Protein AF-A0A222EZ16-F1 (afdb_monomer)

Radius of gyration: 31.54 Å; Cα contacts (8 Å, |Δi|>4): 1652; chains: 1; bounding box: 99×45×89 Å

Mean predicted aligned error: 10.2 Å

Structure (mmCIF, N/CA/C/O backbone):
data_AF-A0A222EZ16-F1
#
_entry.id   AF-A0A222EZ16-F1
#
loop_
_atom_site.group_PDB
_atom_site.id
_atom_site.type_symbol
_atom_site.label_atom_id
_atom_site.label_alt_id
_atom_site.label_comp_id
_atom_site.label_asym_id
_atom_site.label_entity_id
_atom_site.label_seq_id
_atom_site.pdbx_PDB_ins_code
_atom_site.Cartn_x
_atom_site.Cartn_y
_atom_site.Cartn_z
_atom_site.occupancy
_atom_site.B_iso_or_equiv
_atom_site.auth_seq_id
_atom_site.auth_comp_id
_atom_site.auth_asym_id
_atom_site.auth_atom_id
_atom_site.pdbx_PDB_model_num
ATOM 1 N N . MET A 1 1 ? 32.772 -5.721 -37.229 1.00 87.56 1 MET A N 1
ATOM 2 C CA . MET A 1 1 ? 33.637 -5.204 -36.147 1.00 87.56 1 MET A CA 1
ATOM 3 C C . MET A 1 1 ? 33.871 -3.734 -36.414 1.00 87.56 1 MET A C 1
ATOM 5 O O . MET A 1 1 ? 34.090 -3.392 -37.572 1.00 87.56 1 MET A O 1
ATOM 9 N N . THR A 1 2 ? 33.833 -2.915 -35.379 1.00 87.00 2 THR A N 1
ATOM 10 C CA . THR A 1 2 ? 34.082 -1.470 -35.422 1.00 87.00 2 THR A CA 1
ATOM 11 C C . THR A 1 2 ? 35.142 -1.132 -34.372 1.00 87.00 2 THR A C 1
ATOM 13 O O . THR A 1 2 ? 35.327 -1.903 -33.433 1.00 87.00 2 THR A O 1
ATOM 16 N N . PHE A 1 3 ? 35.910 -0.065 -34.573 1.00 86.94 3 PHE A N 1
ATOM 17 C CA . PHE A 1 3 ? 36.959 0.377 -33.651 1.00 86.94 3 PHE A CA 1
ATOM 18 C C . PHE A 1 3 ? 37.149 1.892 -33.760 1.00 86.94 3 PHE A C 1
ATOM 20 O O . PHE A 1 3 ? 37.129 2.421 -34.873 1.00 86.94 3 PHE A O 1
ATOM 27 N N . GLY A 1 4 ? 37.371 2.583 -32.643 1.00 80.62 4 GLY A N 1
ATOM 28 C CA . GLY A 1 4 ? 37.492 4.043 -32.634 1.00 80.62 4 GLY A CA 1
ATOM 29 C C . GLY A 1 4 ? 37.256 4.652 -31.256 1.00 80.62 4 GLY A C 1
ATOM 30 O O . GLY A 1 4 ? 37.720 4.103 -30.258 1.00 80.62 4 GLY A O 1
ATOM 31 N N . ASP A 1 5 ? 36.567 5.789 -31.213 1.00 79.69 5 ASP A N 1
ATOM 32 C CA . ASP A 1 5 ? 36.275 6.534 -29.986 1.00 79.69 5 ASP A CA 1
ATOM 33 C C . ASP A 1 5 ? 35.411 5.724 -29.000 1.00 79.69 5 ASP A C 1
ATOM 35 O O . ASP A 1 5 ? 35.645 5.819 -27.790 1.00 79.69 5 ASP A O 1
ATOM 39 N N . ASP A 1 6 ? 34.550 4.840 -29.517 1.00 74.62 6 ASP A N 1
ATOM 40 C CA . ASP A 1 6 ? 33.708 3.909 -28.741 1.00 74.62 6 ASP A CA 1
ATOM 41 C C . ASP A 1 6 ? 34.412 2.566 -28.447 1.00 74.62 6 ASP A C 1
ATOM 43 O O . ASP A 1 6 ? 33.804 1.600 -27.994 1.00 74.62 6 ASP A O 1
ATOM 47 N N . GLY A 1 7 ? 35.709 2.466 -28.757 1.00 83.00 7 GLY A N 1
ATOM 48 C CA . GLY A 1 7 ? 36.504 1.252 -28.575 1.00 83.00 7 GLY A CA 1
ATOM 49 C C . GLY A 1 7 ? 36.239 0.162 -29.614 1.00 83.00 7 GLY A C 1
ATOM 50 O O . GLY A 1 7 ? 35.662 0.411 -30.672 1.00 83.00 7 GLY A O 1
ATOM 51 N N . LEU A 1 8 ? 36.749 -1.050 -29.369 1.00 86.81 8 LEU A N 1
ATOM 52 C CA . LEU A 1 8 ? 36.662 -2.179 -30.303 1.00 86.81 8 LEU A CA 1
ATOM 53 C C . LEU A 1 8 ? 35.415 -3.020 -30.029 1.00 86.81 8 LEU A C 1
ATOM 55 O O . LEU A 1 8 ? 35.350 -3.720 -29.027 1.00 86.81 8 LEU A O 1
ATOM 59 N N . MET A 1 9 ? 34.492 -3.061 -30.985 1.00 86.25 9 MET A N 1
ATOM 60 C CA . MET A 1 9 ? 33.250 -3.828 -30.875 1.00 86.25 9 MET A CA 1
ATOM 61 C C . MET A 1 9 ? 33.180 -4.906 -31.960 1.00 86.25 9 MET A C 1
ATOM 63 O O . MET A 1 9 ? 33.485 -4.677 -33.142 1.00 86.25 9 MET A O 1
ATOM 67 N N . VAL A 1 10 ? 32.773 -6.113 -31.577 1.00 89.44 10 VAL A N 1
ATOM 68 C CA . VAL A 1 10 ? 32.710 -7.287 -32.448 1.00 89.44 10 VAL A CA 1
ATOM 69 C C . VAL A 1 10 ? 31.270 -7.746 -32.590 1.00 89.44 10 VAL A C 1
ATOM 71 O O . VAL A 1 10 ? 30.665 -8.257 -31.655 1.00 89.44 10 VAL A O 1
ATOM 74 N N . TYR A 1 11 ? 30.779 -7.634 -33.819 1.00 88.75 11 TYR A N 1
ATOM 75 C CA . TYR A 1 11 ? 29.445 -8.059 -34.206 1.00 88.75 11 TYR A CA 1
ATOM 76 C C . TYR A 1 11 ? 29.502 -9.314 -35.076 1.00 88.75 11 TYR A C 1
ATOM 78 O O . TYR A 1 11 ? 30.391 -9.434 -35.933 1.00 88.75 11 TYR A O 1
ATOM 86 N N . VAL A 1 12 ? 28.538 -10.214 -34.898 1.00 91.00 12 VAL A N 1
ATOM 87 C CA . VAL A 1 12 ? 28.297 -11.377 -35.764 1.00 91.00 12 VAL A CA 1
ATOM 88 C C . VAL A 1 12 ? 26.809 -11.424 -36.082 1.00 91.00 12 VAL A C 1
ATOM 90 O O . VAL A 1 12 ? 25.996 -11.374 -35.173 1.00 91.00 12 VAL A O 1
ATOM 93 N N . ASN A 1 13 ? 26.459 -11.528 -37.368 1.00 91.69 13 ASN A N 1
ATOM 94 C CA . ASN A 1 13 ? 25.068 -11.463 -37.839 1.00 91.69 13 ASN A CA 1
ATOM 95 C C . ASN A 1 13 ? 24.313 -10.227 -37.309 1.00 91.69 13 ASN A C 1
ATOM 97 O O . ASN A 1 13 ? 23.156 -10.331 -36.937 1.00 91.69 13 ASN A O 1
ATOM 101 N N . GLY A 1 14 ? 24.990 -9.079 -37.224 1.00 86.31 14 GLY A N 1
ATOM 102 C CA . GLY A 1 14 ? 24.400 -7.829 -36.732 1.00 86.31 14 GLY A CA 1
ATOM 103 C C . GLY A 1 14 ? 24.357 -7.694 -35.208 1.00 86.31 14 GLY A C 1
ATOM 104 O O . GLY A 1 14 ? 24.329 -6.576 -34.723 1.00 86.31 14 GLY A O 1
ATOM 105 N N . GLN A 1 15 ? 24.470 -8.789 -34.451 1.00 87.12 15 GLN A N 1
ATOM 106 C CA . GLN A 1 15 ? 24.441 -8.779 -32.983 1.00 87.12 15 GLN A CA 1
ATOM 107 C C . GLN A 1 15 ? 25.819 -8.501 -32.376 1.00 87.12 15 GLN A C 1
ATOM 109 O O . GLN A 1 15 ? 26.822 -9.077 -32.821 1.00 87.12 15 GLN A O 1
ATOM 114 N N . LEU A 1 16 ? 25.874 -7.650 -31.348 1.00 85.12 16 LEU A N 1
ATOM 115 C CA . LEU A 1 16 ? 27.085 -7.397 -30.567 1.00 85.12 16 LEU A CA 1
ATOM 116 C C . LEU A 1 16 ? 27.409 -8.625 -29.705 1.00 85.12 16 LEU A C 1
ATOM 118 O O . LEU A 1 16 ? 26.594 -9.057 -28.904 1.00 85.12 16 LEU A O 1
ATOM 122 N N . LEU A 1 17 ? 28.605 -9.201 -29.867 1.00 84.69 17 LEU A N 1
ATOM 123 C CA . LEU A 1 17 ? 29.031 -10.391 -29.110 1.0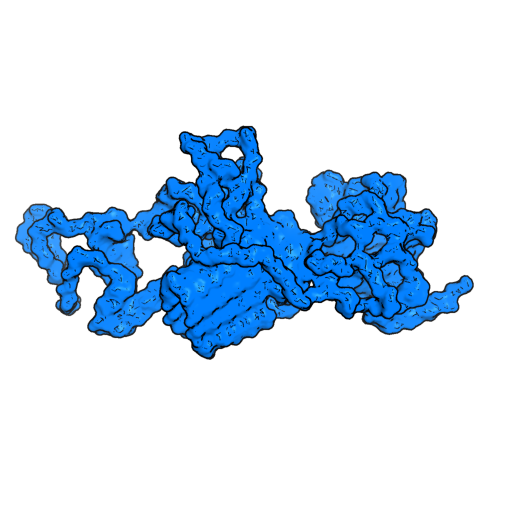0 84.69 17 LEU A CA 1
ATOM 124 C C . LEU A 1 17 ? 30.244 -10.154 -28.205 1.00 84.69 17 LEU A C 1
ATOM 126 O O . LEU A 1 17 ? 30.570 -11.011 -27.384 1.00 84.69 17 LEU A O 1
ATOM 130 N N . ALA A 1 18 ? 30.971 -9.056 -28.407 1.00 81.62 18 ALA A N 1
ATOM 131 C CA . ALA A 1 18 ? 32.081 -8.655 -27.551 1.00 81.62 18 ALA A CA 1
ATOM 132 C C . ALA A 1 18 ? 32.404 -7.171 -27.746 1.00 81.62 18 ALA A C 1
ATOM 134 O O . ALA A 1 18 ? 32.360 -6.671 -28.873 1.00 81.62 18 ALA A O 1
ATOM 135 N N . ALA A 1 19 ? 32.812 -6.516 -26.665 1.00 81.38 19 ALA A N 1
ATOM 136 C CA . ALA A 1 19 ? 33.171 -5.108 -26.616 1.00 81.38 19 ALA A CA 1
ATOM 137 C C . ALA A 1 19 ? 34.468 -4.920 -25.816 1.00 81.38 19 ALA A C 1
ATOM 139 O O . ALA A 1 19 ? 34.687 -5.593 -24.815 1.00 81.38 19 ALA A O 1
ATOM 140 N N . GLU A 1 20 ? 35.322 -4.007 -26.271 1.00 80.75 20 GLU A N 1
ATOM 141 C CA . GLU A 1 20 ? 36.506 -3.503 -25.564 1.00 80.75 20 GLU A CA 1
ATOM 142 C C . GLU A 1 20 ? 36.520 -1.961 -25.694 1.00 80.75 20 GLU A C 1
ATOM 144 O O . GLU A 1 20 ? 37.300 -1.416 -26.493 1.00 80.75 20 GLU A O 1
ATOM 149 N N . PRO A 1 21 ? 35.636 -1.247 -24.964 1.00 74.69 21 PRO A N 1
ATOM 150 C CA . PRO A 1 21 ? 35.424 0.205 -25.076 1.00 74.69 21 PRO A CA 1
ATOM 151 C C . PRO A 1 21 ? 36.691 1.044 -24.841 1.00 74.69 21 PRO A C 1
ATOM 153 O O . PRO A 1 21 ? 36.896 2.102 -25.442 1.00 74.69 21 PRO A O 1
ATOM 156 N N . GLU A 1 22 ? 37.607 0.549 -24.004 1.00 73.25 22 GLU A N 1
ATOM 157 C CA . GLU A 1 22 ? 38.878 1.223 -23.723 1.00 73.25 22 GLU A CA 1
ATOM 158 C C . GLU A 1 22 ? 39.918 1.085 -24.848 1.00 73.25 22 GLU A C 1
ATOM 160 O O . GLU A 1 22 ? 40.902 1.836 -24.908 1.00 73.25 22 GLU A O 1
ATOM 165 N N . PHE A 1 23 ? 39.732 0.143 -25.779 1.00 81.50 23 PHE A N 1
ATOM 166 C CA . PHE A 1 23 ? 40.649 -0.051 -26.898 1.00 81.50 23 PHE A CA 1
ATOM 167 C C . PHE A 1 23 ? 40.376 0.965 -28.016 1.00 81.50 23 PHE A C 1
ATOM 169 O O . PHE A 1 23 ? 39.893 0.633 -29.096 1.00 81.50 23 PHE A O 1
ATOM 176 N N . LYS A 1 24 ? 40.760 2.224 -27.787 1.00 82.38 24 LYS A N 1
ATOM 177 C CA . LYS A 1 24 ? 40.546 3.337 -28.738 1.00 82.38 24 LYS A CA 1
ATOM 178 C C . LYS A 1 24 ? 41.602 3.445 -29.843 1.00 82.38 24 LYS A C 1
ATOM 180 O O . LYS A 1 24 ? 41.707 4.437 -30.559 1.00 82.38 24 LYS A O 1
ATOM 185 N N . GLN A 1 25 ? 42.462 2.433 -29.957 1.00 80.69 25 GLN A N 1
ATOM 186 C CA . GLN A 1 25 ? 43.559 2.424 -30.917 1.00 80.69 25 GLN A CA 1
ATOM 187 C C . GLN A 1 25 ? 43.049 2.012 -32.303 1.00 80.69 25 GLN A C 1
ATOM 189 O O . GLN A 1 25 ? 42.752 0.842 -32.545 1.00 80.69 25 GLN A O 1
ATOM 194 N N . GLY A 1 26 ? 43.046 2.955 -33.244 1.00 75.38 26 GLY A N 1
ATOM 195 C CA . GLY A 1 26 ? 42.739 2.678 -34.642 1.00 75.38 26 GLY A CA 1
ATOM 196 C C . GLY A 1 26 ? 43.915 2.081 -35.427 1.00 75.38 26 GLY A C 1
ATOM 197 O O . GLY A 1 26 ? 44.949 1.658 -34.889 1.00 75.38 26 GLY A O 1
ATOM 198 N N . LEU A 1 27 ? 43.765 2.039 -36.754 1.00 80.19 27 LEU A N 1
ATOM 199 C CA . LEU A 1 27 ? 44.771 1.501 -37.680 1.00 80.19 27 LEU A CA 1
ATOM 200 C C . LEU A 1 27 ? 45.775 2.551 -38.189 1.00 80.19 27 LEU A C 1
ATOM 202 O O . LEU A 1 27 ? 46.625 2.228 -39.019 1.00 80.19 27 LEU A O 1
ATOM 206 N N . GLU A 1 28 ? 45.728 3.788 -37.698 1.00 80.38 28 GLU A N 1
ATOM 207 C CA . GLU A 1 28 ? 4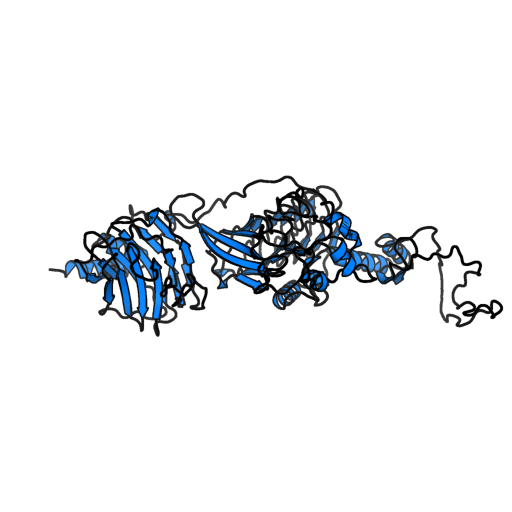6.491 4.937 -38.204 1.00 80.38 28 GLU A CA 1
ATOM 208 C C . GLU A 1 28 ? 48.017 4.775 -38.114 1.00 80.38 28 GLU A C 1
ATOM 210 O O . GLU A 1 28 ? 48.755 5.371 -38.900 1.00 80.38 28 GLU A O 1
ATOM 215 N N . MET A 1 29 ? 48.508 3.928 -37.204 1.00 75.94 29 MET A N 1
ATOM 216 C CA . MET A 1 29 ? 49.937 3.607 -37.068 1.00 75.94 29 MET A CA 1
ATOM 217 C C . MET A 1 29 ? 50.366 2.351 -37.847 1.00 75.94 29 MET A C 1
ATOM 219 O O . MET A 1 29 ? 51.535 1.952 -37.797 1.00 75.94 29 MET A O 1
ATOM 223 N N . ASN A 1 30 ? 49.447 1.698 -38.563 1.00 78.00 30 ASN A N 1
ATOM 224 C CA . ASN A 1 30 ? 49.690 0.416 -39.212 1.00 78.00 30 ASN A CA 1
ATOM 225 C C . ASN A 1 30 ? 49.956 0.565 -40.718 1.00 78.00 30 ASN A C 1
ATOM 227 O O . ASN A 1 30 ? 49.050 0.602 -41.540 1.00 78.00 30 ASN A O 1
ATOM 231 N N . GLU A 1 31 ? 51.232 0.556 -41.105 1.00 79.81 31 GLU A N 1
ATOM 232 C CA . GLU A 1 31 ? 51.646 0.604 -42.519 1.00 79.81 31 GLU A CA 1
ATOM 233 C C . GLU A 1 31 ? 51.584 -0.765 -43.237 1.00 79.81 31 GLU A C 1
ATOM 235 O O . GLU A 1 31 ? 52.102 -0.924 -44.348 1.00 79.81 31 GLU A O 1
ATOM 240 N N . ARG A 1 32 ? 51.032 -1.809 -42.603 1.00 76.88 32 ARG A N 1
ATOM 241 C CA . ARG A 1 32 ? 51.026 -3.168 -43.167 1.00 76.88 32 ARG A CA 1
ATOM 242 C C . ARG A 1 32 ? 49.864 -3.371 -44.136 1.00 76.88 32 ARG A C 1
ATOM 244 O O . ARG A 1 32 ? 48.818 -2.748 -44.033 1.00 76.88 32 ARG A O 1
ATOM 251 N N . ALA A 1 33 ? 50.047 -4.304 -45.072 1.00 78.56 33 ALA A N 1
ATOM 252 C CA . ALA A 1 33 ? 48.982 -4.700 -45.986 1.00 78.5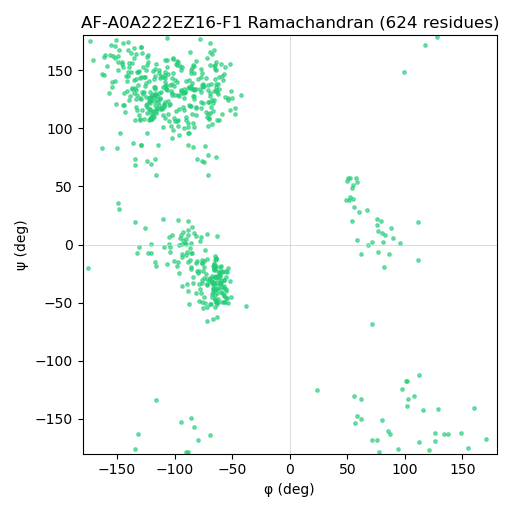6 33 ALA A CA 1
ATOM 253 C C . ALA A 1 33 ? 47.808 -5.328 -45.218 1.00 78.56 33 ALA A C 1
ATOM 255 O O . ALA A 1 33 ? 48.014 -6.248 -44.422 1.00 78.56 33 ALA A O 1
ATOM 256 N N . PHE A 1 34 ? 46.593 -4.864 -45.510 1.00 81.62 34 PHE A N 1
ATOM 257 C CA . PHE A 1 34 ? 45.361 -5.496 -45.057 1.00 81.62 34 PHE A CA 1
ATOM 258 C C . PHE A 1 34 ? 45.207 -6.859 -45.740 1.00 81.62 34 PHE A C 1
ATOM 260 O O . PHE A 1 34 ? 45.287 -6.965 -46.967 1.00 81.62 34 PHE A O 1
ATOM 267 N N . LEU A 1 35 ? 45.053 -7.912 -44.940 1.00 82.62 35 LEU A N 1
ATOM 268 C CA . LEU A 1 35 ? 44.998 -9.288 -45.412 1.00 82.62 35 LEU A CA 1
ATOM 269 C C . LEU A 1 35 ? 43.666 -9.906 -44.995 1.00 82.62 35 LEU A C 1
ATOM 271 O O . LEU A 1 35 ? 43.319 -9.896 -43.820 1.00 82.62 35 LEU A O 1
ATOM 275 N N . VAL A 1 36 ? 42.951 -10.470 -45.964 1.00 84.62 36 VAL A N 1
ATOM 276 C CA . VAL A 1 36 ? 41.666 -11.143 -45.753 1.00 84.62 36 VAL A CA 1
ATOM 277 C C . VAL A 1 36 ? 41.869 -12.649 -45.898 1.00 84.62 36 VAL A C 1
ATOM 279 O O . VAL A 1 36 ? 42.513 -13.100 -46.847 1.00 84.62 36 VAL A O 1
ATOM 282 N N . GLY A 1 37 ? 41.317 -13.433 -44.968 1.00 86.19 37 GLY A N 1
ATOM 283 C CA . GLY A 1 37 ? 41.340 -14.899 -45.034 1.00 86.19 37 GLY A CA 1
ATOM 284 C C . GLY A 1 37 ? 42.680 -15.547 -44.678 1.00 86.19 37 GLY A C 1
ATOM 285 O O . GLY A 1 37 ? 42.909 -16.707 -45.013 1.00 86.19 37 GLY A O 1
ATOM 286 N N . ALA A 1 38 ? 43.582 -14.821 -44.022 1.00 85.06 38 ALA A N 1
ATOM 287 C CA . ALA A 1 38 ? 44.813 -15.346 -43.437 1.00 85.06 38 ALA A CA 1
ATOM 288 C C . ALA A 1 38 ? 45.346 -14.359 -42.389 1.00 85.06 38 ALA A C 1
ATOM 290 O O . ALA A 1 38 ? 45.017 -13.175 -42.428 1.00 85.06 38 ALA A O 1
ATOM 291 N N . SER A 1 39 ? 46.215 -14.812 -41.488 1.00 80.44 39 SER A N 1
ATOM 292 C CA . SER A 1 39 ? 46.931 -13.933 -40.564 1.00 80.44 39 SER A CA 1
ATOM 293 C C . SER A 1 39 ? 48.235 -13.400 -41.166 1.00 80.44 39 SER A C 1
ATOM 295 O O . SER A 1 39 ? 48.963 -14.100 -41.877 1.00 80.44 39 SER A O 1
ATOM 297 N N . GLY A 1 40 ? 48.535 -12.130 -40.884 1.00 72.31 40 GLY A N 1
ATOM 298 C CA . GLY A 1 40 ? 49.816 -11.502 -41.210 1.00 72.31 40 GLY A CA 1
ATOM 299 C C . GLY A 1 40 ? 50.938 -11.885 -40.234 1.00 72.31 40 GLY A C 1
ATOM 300 O O . GLY A 1 40 ? 50.729 -12.567 -39.234 1.00 72.31 40 GLY A O 1
ATOM 301 N N . ALA A 1 41 ? 52.157 -11.411 -40.505 1.00 67.06 41 ALA A N 1
ATOM 302 C CA . ALA A 1 41 ? 53.336 -11.676 -39.679 1.00 67.06 41 ALA A CA 1
ATOM 303 C C . ALA A 1 41 ? 53.163 -11.197 -38.219 1.00 67.06 41 ALA A C 1
ATOM 305 O O . ALA A 1 41 ? 53.166 -9.998 -37.946 1.00 67.06 41 ALA A O 1
ATOM 306 N N . TRP A 1 42 ? 53.095 -12.125 -37.263 1.00 55.72 42 TRP A N 1
ATOM 307 C CA . TRP A 1 42 ? 52.904 -11.826 -35.834 1.00 55.72 42 TRP A CA 1
ATOM 308 C C . TRP A 1 42 ? 54.140 -11.193 -35.152 1.00 55.72 42 TRP A C 1
ATOM 310 O O . TRP A 1 42 ? 54.045 -10.659 -34.050 1.00 55.72 42 TRP A O 1
ATOM 320 N N . ARG A 1 43 ? 55.321 -11.207 -35.799 1.00 58.00 43 ARG A N 1
ATOM 321 C CA . ARG A 1 43 ? 56.584 -10.628 -35.287 1.00 58.00 43 ARG A CA 1
ATOM 322 C C . ARG A 1 43 ? 57.265 -9.732 -36.322 1.00 58.00 43 ARG A C 1
ATOM 324 O O . ARG A 1 43 ? 57.181 -9.979 -37.520 1.00 58.00 43 ARG A O 1
ATOM 331 N N . SER A 1 44 ? 57.984 -8.706 -35.858 1.00 56.22 44 SER A N 1
ATOM 332 C CA . SER A 1 44 ? 58.658 -7.702 -36.707 1.00 56.22 44 SER A CA 1
ATOM 333 C C . SER A 1 44 ? 59.775 -8.248 -37.611 1.00 56.22 44 SER A C 1
ATOM 335 O O . SER A 1 44 ? 60.230 -7.536 -38.502 1.00 56.22 44 SER A O 1
ATOM 337 N N . SER A 1 45 ? 60.218 -9.493 -37.409 1.00 58.62 45 SER A N 1
ATOM 338 C CA . SER A 1 45 ? 61.261 -10.147 -38.210 1.00 58.62 45 SER A CA 1
ATOM 339 C C . SER A 1 45 ? 60.741 -10.982 -39.383 1.00 58.62 45 SER A C 1
ATOM 341 O O . SER A 1 45 ? 61.548 -11.423 -40.203 1.00 58.62 45 SER A O 1
ATOM 343 N N . ASP A 1 46 ? 59.434 -11.239 -39.459 1.00 58.41 46 ASP A N 1
ATOM 344 C CA . ASP A 1 46 ? 58.877 -12.187 -40.423 1.00 58.41 46 ASP A CA 1
ATOM 345 C C . ASP A 1 46 ? 58.471 -11.434 -41.699 1.00 58.41 46 ASP A C 1
ATOM 347 O O . ASP A 1 46 ? 57.668 -10.504 -41.672 1.00 58.41 46 ASP A O 1
ATOM 351 N N . GLY A 1 47 ? 59.096 -11.797 -42.825 1.00 55.06 47 GLY A N 1
ATOM 352 C CA . GLY A 1 47 ? 59.081 -11.059 -44.096 1.00 55.06 47 GLY A CA 1
ATOM 353 C C . GLY A 1 47 ? 57.756 -11.072 -44.866 1.00 55.06 47 GLY A C 1
ATOM 354 O O . GLY A 1 47 ? 57.731 -11.498 -46.016 1.00 55.06 47 GLY A O 1
ATOM 355 N N . HIS A 1 48 ? 56.677 -10.573 -44.259 1.00 61.69 48 HIS A N 1
ATOM 356 C CA . HIS A 1 48 ? 55.350 -10.398 -44.871 1.00 61.69 48 HIS A CA 1
ATOM 357 C C . HIS A 1 48 ? 54.694 -11.695 -45.381 1.00 61.69 48 HIS A C 1
ATOM 359 O O . HIS A 1 48 ? 53.906 -11.677 -46.324 1.00 61.69 48 HIS A O 1
ATOM 365 N N . THR A 1 49 ? 55.015 -12.838 -44.776 1.00 66.94 49 THR A N 1
ATOM 366 C CA . THR A 1 49 ? 54.401 -14.128 -45.117 1.00 66.94 49 THR A CA 1
ATOM 367 C C . THR A 1 49 ? 53.074 -14.318 -44.396 1.00 66.94 49 THR A C 1
ATOM 369 O O . THR A 1 49 ? 53.036 -14.263 -43.169 1.00 66.94 49 THR A O 1
ATOM 372 N N . ALA A 1 50 ? 52.013 -14.587 -45.158 1.00 70.12 50 ALA A N 1
ATOM 373 C CA . ALA A 1 50 ? 50.706 -14.957 -44.631 1.00 70.12 50 ALA A CA 1
ATOM 374 C C . ALA A 1 50 ? 50.728 -16.373 -44.028 1.00 70.12 50 ALA A C 1
ATOM 376 O O . ALA A 1 50 ? 51.283 -17.300 -44.628 1.00 70.12 50 ALA A O 1
ATOM 377 N N . SER A 1 51 ? 50.101 -16.550 -42.870 1.00 75.56 51 SER A N 1
ATOM 378 C CA . SER A 1 51 ? 49.939 -17.829 -42.166 1.00 75.56 51 SER A CA 1
ATOM 379 C C . SER A 1 51 ? 48.475 -18.059 -41.788 1.00 75.56 51 SER A C 1
ATOM 381 O O . SER A 1 51 ? 47.671 -17.151 -41.922 1.00 75.56 51 SER A O 1
ATOM 383 N N . GLN A 1 52 ? 48.116 -19.266 -41.332 1.00 82.25 52 GLN A N 1
ATOM 384 C CA . GLN A 1 52 ? 46.761 -19.582 -40.840 1.00 82.25 52 GLN A CA 1
ATOM 385 C C . GLN A 1 52 ? 45.661 -19.203 -41.848 1.00 82.25 52 GLN A C 1
ATOM 387 O O . GLN A 1 52 ? 44.787 -18.391 -41.561 1.00 82.25 52 GLN A O 1
ATOM 392 N N . GLN A 1 53 ? 45.751 -19.751 -43.062 1.00 86.69 53 GLN A N 1
ATOM 393 C CA . GLN A 1 53 ? 44.749 -19.511 -44.095 1.00 86.69 53 GLN A CA 1
ATOM 394 C C . GLN A 1 53 ? 43.376 -20.017 -43.640 1.00 86.69 53 GLN A C 1
ATOM 396 O O . GLN A 1 53 ? 43.259 -21.137 -43.141 1.00 86.69 53 GLN A O 1
ATOM 401 N N . PHE A 1 54 ? 42.358 -19.188 -43.842 1.00 89.31 54 PHE A N 1
ATOM 402 C CA . PHE A 1 54 ? 40.963 -19.540 -43.644 1.00 89.31 54 PHE A CA 1
ATOM 403 C C . PHE A 1 54 ? 40.529 -20.546 -44.716 1.00 89.31 54 PHE A C 1
ATOM 405 O O . PHE A 1 54 ? 40.779 -20.342 -45.906 1.00 89.31 54 PHE A O 1
ATOM 412 N N . ASP A 1 55 ? 39.895 -21.635 -44.287 1.00 89.94 55 ASP A N 1
ATOM 413 C CA . ASP A 1 55 ? 39.320 -22.651 -45.169 1.00 89.94 55 ASP A CA 1
ATOM 414 C C . ASP A 1 55 ? 37.804 -22.442 -45.239 1.00 89.94 55 ASP A C 1
ATOM 416 O O . ASP A 1 55 ? 37.052 -22.910 -44.386 1.00 89.94 55 ASP A O 1
ATOM 420 N N . GLY A 1 56 ? 37.372 -21.653 -46.222 1.00 91.12 56 GLY A N 1
ATOM 421 C CA . GLY A 1 56 ? 35.981 -21.249 -46.389 1.00 91.12 56 GLY A CA 1
ATOM 422 C C . GLY A 1 56 ? 35.814 -20.172 -47.459 1.00 91.12 56 GLY A C 1
ATOM 423 O O . GLY A 1 56 ? 36.730 -19.903 -48.240 1.00 91.12 56 GLY A O 1
ATOM 424 N N . THR A 1 57 ? 34.631 -19.558 -47.502 1.00 90.38 57 THR A N 1
ATOM 425 C CA . THR A 1 57 ? 34.336 -18.429 -48.398 1.00 90.38 57 THR A CA 1
ATOM 426 C C . THR A 1 57 ? 34.282 -17.143 -47.588 1.00 90.38 57 THR A C 1
ATOM 428 O O . THR A 1 57 ? 33.649 -17.111 -46.540 1.00 90.38 57 THR A O 1
ATOM 431 N N . ILE A 1 58 ? 34.945 -16.101 -48.084 1.00 88.06 58 ILE A N 1
ATOM 432 C CA . ILE A 1 58 ? 34.777 -14.723 -47.623 1.00 88.06 58 ILE A CA 1
ATOM 433 C C . ILE A 1 58 ? 34.321 -13.937 -48.847 1.00 88.06 58 ILE A C 1
ATOM 435 O O . ILE A 1 58 ? 34.990 -13.978 -49.884 1.00 88.06 58 ILE A O 1
ATOM 439 N N . SER A 1 59 ? 33.189 -13.257 -48.740 1.00 86.56 59 SER A N 1
ATOM 440 C CA . SER A 1 59 ? 32.689 -12.323 -49.745 1.00 86.56 59 SER A CA 1
ATOM 441 C C . SER A 1 59 ? 32.468 -10.953 -49.104 1.00 86.56 59 SER A C 1
ATOM 443 O O . SER A 1 59 ? 32.498 -10.838 -47.882 1.00 86.56 59 SER A O 1
ATOM 445 N N . ASP A 1 60 ? 32.349 -9.923 -49.944 1.00 86.00 60 ASP A N 1
ATOM 446 C CA . ASP A 1 60 ? 31.816 -8.607 -49.561 1.00 86.00 60 ASP A CA 1
ATOM 447 C C . ASP A 1 60 ? 32.513 -7.951 -48.357 1.00 86.00 60 ASP A C 1
ATOM 449 O O . ASP A 1 60 ? 31.890 -7.461 -47.425 1.00 86.00 60 ASP A O 1
ATOM 453 N N . VAL A 1 61 ? 33.851 -7.926 -48.382 1.00 89.12 61 VAL A N 1
ATOM 454 C CA . VAL A 1 61 ? 34.642 -7.228 -47.359 1.00 89.12 61 VAL A CA 1
ATOM 455 C C . VAL A 1 61 ? 34.472 -5.720 -47.515 1.00 89.12 61 VAL A C 1
ATOM 457 O O . VAL A 1 61 ? 35.007 -5.127 -48.457 1.00 89.12 61 VAL A O 1
ATOM 460 N N . MET A 1 62 ? 33.761 -5.118 -46.568 1.00 87.88 62 MET A N 1
ATOM 461 C CA . MET A 1 62 ? 33.526 -3.680 -46.481 1.00 87.88 62 MET A CA 1
ATOM 462 C C . MET A 1 62 ? 34.439 -3.057 -45.420 1.00 87.88 62 MET A C 1
ATOM 464 O O . MET A 1 62 ? 34.747 -3.679 -44.404 1.00 87.88 62 MET A O 1
ATOM 468 N N . ILE A 1 63 ? 34.919 -1.843 -45.691 1.00 87.62 63 ILE A N 1
ATOM 469 C CA . ILE A 1 63 ? 35.703 -1.036 -44.753 1.00 87.62 63 ILE A CA 1
ATOM 470 C C . ILE A 1 63 ? 35.105 0.362 -44.790 1.00 87.62 63 ILE A C 1
ATOM 472 O O . ILE A 1 63 ? 35.021 0.955 -45.868 1.00 87.62 63 ILE A O 1
ATOM 476 N N . PHE A 1 64 ? 34.728 0.856 -43.621 1.00 86.94 64 PHE A N 1
ATOM 477 C CA . PHE A 1 64 ? 34.158 2.179 -43.417 1.00 86.94 64 PHE A CA 1
ATOM 478 C C . PHE A 1 64 ? 35.200 3.080 -42.748 1.00 86.94 64 PHE A C 1
ATOM 480 O O . PHE A 1 64 ? 36.131 2.586 -42.104 1.00 86.94 64 PHE A O 1
ATOM 487 N N . ASP A 1 65 ? 35.103 4.387 -42.980 1.00 87.00 65 ASP A N 1
ATOM 488 C CA . ASP A 1 65 ? 35.957 5.408 -42.364 1.00 87.00 65 ASP A CA 1
ATOM 489 C C . ASP A 1 65 ? 35.358 6.001 -41.079 1.00 87.00 65 ASP A C 1
ATOM 491 O O . ASP A 1 65 ? 35.912 6.952 -40.531 1.00 87.00 65 ASP A O 1
ATOM 495 N N . GLU A 1 66 ? 34.291 5.383 -40.576 1.00 84.94 66 GLU A N 1
ATOM 496 C CA . GLU A 1 66 ? 33.605 5.696 -39.325 1.00 84.94 66 GLU A CA 1
ATOM 497 C C . GLU A 1 66 ? 33.235 4.414 -38.566 1.00 84.94 66 GLU A C 1
ATOM 499 O O . GLU A 1 66 ? 33.291 3.305 -39.117 1.00 84.94 66 GLU A O 1
ATOM 504 N N . GLN A 1 67 ? 32.898 4.566 -37.285 1.00 84.19 67 GLN A N 1
ATOM 505 C CA . GLN A 1 67 ? 32.356 3.471 -36.493 1.00 84.19 67 GLN A CA 1
ATOM 506 C C . GLN A 1 67 ? 30.895 3.231 -36.868 1.00 84.19 67 GLN A C 1
ATOM 508 O O . GLN A 1 67 ? 30.134 4.176 -37.022 1.00 84.19 67 GLN A O 1
ATOM 513 N N . ILE A 1 68 ? 30.525 1.957 -37.000 1.00 84.56 68 ILE A N 1
ATOM 514 C CA . ILE A 1 68 ? 29.143 1.522 -37.222 1.00 84.56 68 ILE A CA 1
ATOM 515 C C . ILE A 1 68 ? 28.732 0.671 -36.023 1.00 84.56 68 ILE A C 1
ATOM 517 O O . ILE A 1 68 ? 29.470 -0.254 -35.658 1.00 84.56 68 ILE A O 1
ATOM 521 N N . ALA A 1 69 ? 27.595 0.985 -35.408 1.00 79.81 69 ALA A N 1
ATOM 522 C CA . ALA A 1 69 ? 27.079 0.323 -34.214 1.00 79.81 69 ALA A CA 1
ATOM 523 C C . ALA A 1 69 ? 25.554 0.157 -34.294 1.00 79.81 69 ALA A C 1
ATOM 525 O O . ALA A 1 69 ? 24.921 0.734 -35.176 1.00 79.81 69 ALA A O 1
ATOM 526 N N . GLY A 1 70 ? 24.997 -0.663 -33.399 1.00 81.06 70 GLY A N 1
ATOM 527 C CA . GLY A 1 70 ? 23.548 -0.794 -33.219 1.00 81.06 70 GLY A CA 1
ATOM 528 C C . GLY A 1 70 ? 22.794 -1.163 -34.499 1.00 81.06 70 GLY A C 1
ATOM 529 O O . GLY A 1 70 ? 23.183 -2.089 -35.221 1.00 81.06 70 GLY A O 1
ATOM 530 N N . GLU A 1 71 ? 21.733 -0.413 -34.784 1.00 83.44 71 GLU A N 1
ATOM 531 C CA . GLU A 1 71 ? 20.830 -0.628 -35.917 1.00 83.44 71 GLU A CA 1
ATOM 532 C C . GLU A 1 71 ? 21.544 -0.657 -37.273 1.00 83.44 71 GLU A C 1
ATOM 534 O O . GLU A 1 71 ? 21.238 -1.495 -38.119 1.00 83.44 71 GLU A O 1
ATOM 539 N N . ASP A 1 72 ? 22.564 0.182 -37.483 1.00 87.69 72 ASP A N 1
ATOM 540 C CA . ASP A 1 72 ? 23.309 0.187 -38.746 1.00 87.69 72 ASP A CA 1
ATOM 541 C C . ASP A 1 72 ? 24.091 -1.128 -38.946 1.00 87.69 72 ASP A C 1
ATOM 543 O O . ASP A 1 72 ? 24.256 -1.616 -40.071 1.00 87.69 72 ASP A O 1
ATOM 547 N N . MET A 1 73 ? 24.565 -1.749 -37.856 1.00 88.81 73 MET A N 1
ATOM 548 C CA . MET A 1 73 ? 25.174 -3.083 -37.911 1.00 88.81 73 MET A CA 1
ATOM 549 C C . MET A 1 73 ? 24.133 -4.175 -38.172 1.00 88.81 73 MET A C 1
ATOM 551 O O . MET A 1 73 ? 24.451 -5.143 -38.876 1.00 88.81 73 MET A O 1
ATOM 555 N N . ALA A 1 74 ? 22.915 -4.019 -37.647 1.00 87.69 74 ALA A N 1
ATOM 556 C CA . ALA A 1 74 ? 21.786 -4.897 -37.937 1.00 87.69 74 ALA A CA 1
ATOM 557 C C . ALA A 1 74 ? 21.392 -4.819 -39.423 1.00 87.69 74 ALA A C 1
ATOM 559 O O . ALA A 1 74 ? 21.372 -5.850 -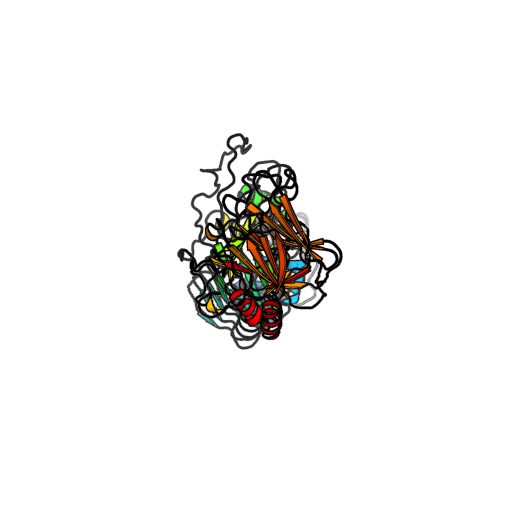40.099 1.00 87.69 74 ALA A O 1
ATOM 560 N N . ALA A 1 75 ? 21.229 -3.613 -39.972 1.00 89.88 75 ALA A N 1
ATOM 561 C CA . ALA A 1 75 ? 20.921 -3.377 -41.383 1.00 89.88 75 ALA A CA 1
ATOM 562 C C . ALA A 1 75 ? 21.994 -3.959 -42.322 1.00 89.88 75 ALA A C 1
ATOM 564 O O . ALA A 1 75 ? 21.690 -4.617 -43.322 1.00 89.88 75 ALA A O 1
ATOM 565 N N . LEU A 1 76 ? 23.281 -3.807 -41.977 1.00 90.25 76 LEU A N 1
ATOM 566 C CA . LEU A 1 76 ? 24.374 -4.445 -42.724 1.00 90.25 76 LEU A CA 1
ATOM 567 C C . LEU A 1 76 ? 24.276 -5.977 -42.733 1.00 90.25 76 LEU A C 1
ATOM 569 O O . LEU A 1 76 ? 24.690 -6.613 -43.707 1.00 90.25 76 LEU A O 1
ATOM 573 N N . ALA A 1 77 ? 23.764 -6.584 -41.662 1.00 90.19 77 ALA A N 1
ATOM 574 C CA . ALA A 1 77 ? 23.525 -8.021 -41.607 1.00 90.19 77 ALA A CA 1
ATOM 575 C C . ALA A 1 77 ? 22.273 -8.434 -42.400 1.00 90.19 77 ALA A C 1
ATOM 577 O O . ALA A 1 77 ? 22.294 -9.493 -43.033 1.00 90.19 77 ALA A O 1
ATOM 578 N N . GLY A 1 78 ? 21.247 -7.581 -42.448 1.00 90.75 78 GLY A N 1
ATOM 579 C CA . GLY A 1 78 ? 20.027 -7.752 -43.246 1.00 90.75 78 GLY A CA 1
ATOM 580 C C . GLY A 1 78 ? 20.269 -7.873 -44.745 1.00 90.75 78 GLY A C 1
ATOM 581 O O . GLY A 1 78 ? 19.659 -8.702 -45.424 1.00 90.75 78 GLY A O 1
ATOM 582 N N . GLU A 1 79 ? 21.256 -7.135 -45.260 1.00 92.12 79 GLU A N 1
ATOM 583 C CA . GLU A 1 79 ? 21.719 -7.264 -46.650 1.00 92.12 79 GLU A CA 1
ATOM 584 C C . GLU A 1 79 ? 22.254 -8.677 -46.975 1.00 92.12 79 GLU A C 1
ATOM 586 O O . GLU A 1 79 ? 22.270 -9.092 -48.140 1.00 92.12 79 GLU A O 1
ATOM 591 N N . VAL A 1 80 ? 22.688 -9.438 -45.961 1.00 90.81 80 VAL A N 1
ATOM 592 C CA . VAL A 1 80 ? 23.101 -10.844 -46.099 1.00 90.81 80 VAL A CA 1
ATOM 593 C C . VAL A 1 80 ? 21.903 -11.781 -45.951 1.00 90.81 80 VAL A C 1
ATOM 595 O O . VAL A 1 80 ? 21.708 -12.663 -46.794 1.00 90.81 80 VAL A O 1
ATOM 598 N N . ASP A 1 81 ? 21.130 -11.607 -44.882 1.00 91.56 81 ASP A N 1
ATOM 599 C CA . ASP A 1 81 ? 19.894 -12.335 -44.603 1.00 91.56 81 ASP A CA 1
ATOM 600 C C . ASP A 1 81 ? 18.974 -11.431 -43.767 1.00 91.56 81 ASP A C 1
ATOM 602 O O . ASP A 1 81 ? 19.376 -11.062 -42.663 1.00 91.56 81 ASP A O 1
ATOM 606 N N . PRO A 1 82 ? 17.754 -11.097 -44.234 1.00 90.62 82 PRO A N 1
ATOM 607 C CA . PRO A 1 82 ? 16.811 -10.283 -43.464 1.00 90.62 82 PRO A CA 1
ATOM 608 C C . PRO A 1 82 ? 16.565 -10.814 -42.046 1.00 90.62 82 PRO A C 1
ATOM 610 O O . PRO A 1 82 ? 16.409 -10.034 -41.118 1.00 90.62 82 PRO A O 1
ATOM 613 N N . ALA A 1 83 ? 16.642 -12.135 -41.840 1.00 89.00 83 ALA A N 1
ATOM 614 C CA . ALA A 1 83 ? 16.484 -12.723 -40.512 1.00 89.00 83 ALA A CA 1
ATOM 615 C C . ALA A 1 83 ? 17.611 -12.349 -39.527 1.00 89.00 83 ALA A C 1
ATOM 617 O O . ALA A 1 83 ? 17.439 -12.510 -38.321 1.00 89.00 83 ALA A O 1
ATOM 618 N N . PHE A 1 84 ? 18.779 -11.912 -40.011 1.00 91.00 84 PHE A N 1
ATOM 619 C CA . PHE A 1 84 ? 19.852 -11.405 -39.152 1.00 91.00 84 PHE A CA 1
ATOM 620 C C . PHE A 1 84 ? 19.581 -9.983 -38.680 1.00 91.00 84 PHE A C 1
ATOM 622 O O . PHE A 1 84 ? 19.880 -9.686 -37.533 1.00 91.00 84 PHE A O 1
ATOM 629 N N . GLU A 1 85 ? 19.015 -9.135 -39.538 1.00 88.50 85 GLU A N 1
ATOM 630 C CA . GLU A 1 85 ? 18.570 -7.796 -39.147 1.00 88.50 85 GLU A CA 1
ATOM 631 C C . GLU A 1 85 ? 17.440 -7.899 -38.127 1.00 88.50 85 GLU A C 1
ATOM 633 O O . GLU A 1 85 ? 17.588 -7.363 -37.036 1.00 88.50 85 GLU A O 1
ATOM 638 N N . ASP A 1 86 ? 16.413 -8.711 -38.403 1.00 80.81 86 ASP A N 1
ATOM 639 C CA . ASP A 1 86 ? 15.306 -8.953 -37.466 1.00 80.81 86 ASP A CA 1
ATOM 640 C C . ASP A 1 86 ? 15.816 -9.440 -36.094 1.00 80.81 86 ASP A C 1
ATOM 642 O O . ASP A 1 86 ? 15.404 -8.942 -35.051 1.00 80.81 86 ASP A O 1
ATOM 646 N N . ALA A 1 87 ? 16.750 -10.400 -36.074 1.00 81.19 87 ALA A N 1
ATOM 647 C CA . ALA A 1 87 ? 17.309 -10.933 -34.830 1.00 81.19 87 ALA A CA 1
ATOM 648 C C . ALA A 1 87 ? 18.252 -9.953 -34.113 1.00 81.19 87 ALA A C 1
ATOM 650 O O . ALA A 1 87 ? 18.398 -10.031 -32.893 1.00 81.19 87 ALA A O 1
ATOM 651 N N . ALA A 1 88 ? 18.943 -9.082 -34.849 1.00 82.94 88 ALA A N 1
ATOM 652 C CA . ALA A 1 88 ? 19.826 -8.078 -34.270 1.00 82.94 88 ALA A CA 1
ATOM 653 C C . ALA A 1 88 ? 19.036 -6.904 -33.690 1.00 82.94 88 ALA A C 1
ATOM 655 O O . ALA A 1 88 ? 19.338 -6.498 -32.576 1.00 82.94 88 ALA A O 1
ATOM 656 N N . LEU A 1 89 ? 18.000 -6.434 -34.389 1.00 81.50 89 LEU A N 1
ATOM 657 C CA . LEU A 1 89 ? 17.082 -5.410 -33.889 1.00 81.50 89 LEU A CA 1
ATOM 658 C C . LEU A 1 89 ? 16.285 -5.918 -32.687 1.00 81.50 89 LEU A C 1
ATOM 660 O O . LEU A 1 89 ? 16.222 -5.227 -31.684 1.00 81.50 89 LEU A O 1
ATOM 664 N N . ALA A 1 90 ? 15.777 -7.156 -32.720 1.00 75.75 90 ALA A N 1
ATOM 665 C CA . ALA A 1 90 ? 15.110 -7.742 -31.554 1.00 75.75 90 ALA A CA 1
ATOM 666 C C . ALA A 1 90 ? 16.048 -7.862 -30.340 1.00 75.75 90 ALA A C 1
ATOM 668 O O . ALA A 1 90 ? 15.624 -7.645 -29.212 1.00 75.75 90 ALA A O 1
ATOM 669 N N . ALA A 1 91 ? 17.326 -8.191 -30.560 1.00 74.81 91 ALA A N 1
ATOM 670 C CA . ALA A 1 91 ? 18.308 -8.253 -29.479 1.00 74.81 91 ALA A CA 1
ATOM 671 C C . ALA A 1 91 ? 18.668 -6.870 -28.914 1.00 74.81 91 ALA A C 1
ATOM 673 O O . ALA A 1 91 ? 18.980 -6.792 -27.733 1.00 74.81 91 ALA A O 1
ATOM 674 N N . LEU A 1 92 ? 18.638 -5.815 -29.739 1.00 74.31 92 LEU A N 1
ATOM 675 C CA . LEU A 1 92 ? 18.817 -4.429 -29.294 1.00 74.31 92 LEU A CA 1
ATOM 676 C C . LEU A 1 92 ? 17.587 -3.957 -28.511 1.00 74.31 92 LEU A C 1
ATOM 678 O O . LEU A 1 92 ? 17.716 -3.631 -27.343 1.00 74.31 92 LEU A O 1
ATOM 682 N N . ALA A 1 93 ? 16.391 -4.077 -29.091 1.00 73.81 93 ALA A N 1
ATOM 683 C CA . ALA A 1 93 ? 15.144 -3.651 -28.456 1.00 73.81 93 ALA A CA 1
ATOM 684 C C . ALA A 1 93 ? 14.904 -4.332 -27.097 1.00 73.81 93 ALA A C 1
ATOM 686 O O . ALA A 1 93 ? 14.430 -3.717 -26.148 1.00 73.81 93 ALA A O 1
ATOM 687 N N . GLN A 1 94 ? 15.264 -5.610 -26.963 1.00 73.69 94 GLN A N 1
ATOM 688 C CA . GLN A 1 94 ? 15.163 -6.322 -25.688 1.00 73.69 94 GLN A CA 1
ATOM 689 C C . GLN A 1 94 ? 16.143 -5.799 -24.618 1.00 73.69 94 GLN A C 1
ATOM 691 O O . GLN A 1 94 ? 15.871 -5.943 -23.425 1.00 73.69 94 GLN A O 1
ATOM 696 N N . ASP A 1 95 ? 17.276 -5.221 -25.024 1.00 71.94 95 ASP A N 1
ATOM 697 C CA . ASP A 1 95 ? 18.214 -4.550 -24.116 1.00 71.94 95 ASP A CA 1
ATOM 698 C C . ASP A 1 95 ? 17.674 -3.182 -23.651 1.00 71.94 95 ASP A C 1
ATOM 700 O O . ASP A 1 95 ? 18.039 -2.698 -22.580 1.00 71.94 95 ASP A O 1
ATOM 704 N N . ASP A 1 96 ? 16.711 -2.607 -24.365 1.00 69.81 96 ASP A N 1
ATOM 705 C CA . ASP A 1 96 ? 16.131 -1.315 -24.004 1.00 69.81 96 ASP A CA 1
ATOM 706 C C . ASP A 1 96 ? 14.866 -1.448 -23.142 1.00 69.81 96 ASP A C 1
ATOM 708 O O . ASP A 1 96 ? 14.739 -0.703 -22.172 1.00 69.81 96 ASP A O 1
ATOM 712 N N . LEU A 1 97 ? 14.043 -2.476 -23.391 1.00 69.88 97 LEU A N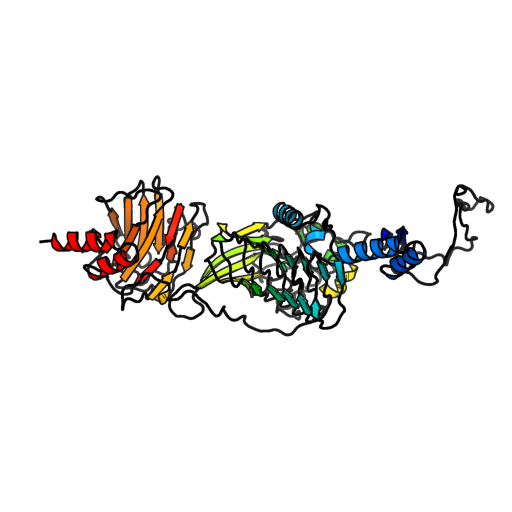 1
ATOM 713 C CA . LEU A 1 97 ? 12.662 -2.645 -22.899 1.00 69.88 97 LEU A CA 1
ATOM 714 C C . LEU A 1 97 ? 12.415 -2.833 -21.392 1.00 69.88 97 LEU A C 1
ATOM 716 O O . LEU A 1 97 ? 11.261 -2.773 -20.982 1.00 69.88 97 LEU A O 1
ATOM 720 N N . MET A 1 98 ? 13.416 -3.168 -20.568 1.00 67.69 98 MET A N 1
ATOM 721 C CA . MET A 1 98 ? 13.182 -3.277 -19.116 1.00 67.69 98 MET A CA 1
ATOM 722 C C . MET A 1 98 ? 14.480 -3.256 -18.284 1.00 67.69 98 MET A C 1
ATOM 724 O O . MET A 1 98 ? 14.997 -4.310 -17.881 1.00 67.69 98 MET A O 1
ATOM 728 N N . PRO A 1 99 ? 15.031 -2.067 -17.973 1.00 65.25 99 PRO A N 1
ATOM 729 C CA . PRO A 1 99 ? 16.282 -1.939 -17.219 1.00 65.25 99 PRO A CA 1
ATOM 730 C C . PRO A 1 99 ? 16.255 -2.629 -15.842 1.00 65.25 99 PRO A C 1
ATOM 732 O O . PRO A 1 99 ? 17.263 -3.197 -15.405 1.00 65.25 99 PRO A O 1
ATOM 735 N N . ALA A 1 100 ? 15.106 -2.605 -15.157 1.00 60.91 100 ALA A N 1
ATOM 736 C CA . ALA A 1 100 ? 14.920 -3.181 -13.823 1.00 60.91 100 ALA A CA 1
ATOM 737 C C . ALA A 1 100 ? 15.214 -4.688 -13.781 1.00 60.91 100 ALA A C 1
ATOM 739 O O . ALA A 1 100 ? 15.867 -5.169 -12.847 1.00 60.91 100 ALA A O 1
ATOM 740 N N . PHE A 1 101 ? 14.782 -5.43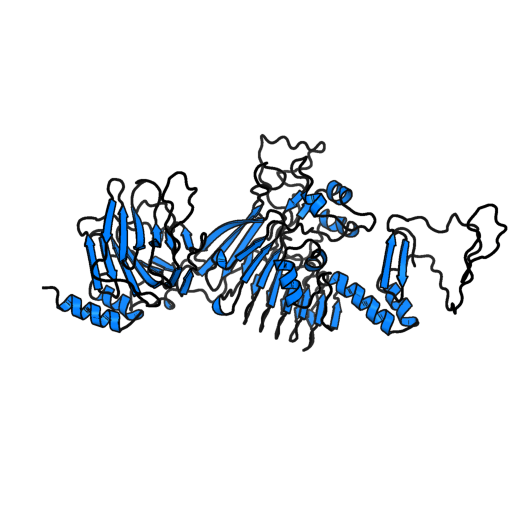8 -14.803 1.00 70.06 101 PHE A N 1
ATOM 741 C CA . PHE A 1 101 ? 14.984 -6.890 -14.881 1.00 70.06 101 PHE A CA 1
ATOM 742 C C . PHE A 1 101 ? 16.287 -7.291 -15.573 1.00 70.06 101 PHE A C 1
ATOM 744 O O . PHE A 1 101 ? 16.701 -8.441 -15.475 1.00 70.06 101 PHE A O 1
ATOM 751 N N . GLN A 1 102 ? 17.020 -6.369 -16.183 1.00 64.44 102 GLN A N 1
ATOM 752 C CA . GLN A 1 102 ? 18.388 -6.656 -16.634 1.00 64.44 102 GLN A CA 1
ATOM 753 C C . GLN A 1 102 ? 19.372 -6.699 -15.460 1.00 64.44 102 GLN A C 1
ATOM 755 O O . GLN A 1 102 ? 20.327 -7.479 -15.449 1.00 64.44 102 GLN A O 1
ATOM 760 N N . GLN A 1 103 ? 19.093 -5.950 -14.387 1.00 64.94 103 GLN A N 1
ATOM 761 C CA . GLN A 1 103 ? 19.854 -6.020 -13.132 1.00 64.94 103 GLN A CA 1
ATOM 762 C C . GLN A 1 103 ? 19.499 -7.263 -12.276 1.00 64.94 103 GLN A C 1
ATOM 764 O O . GLN A 1 103 ? 20.016 -7.441 -11.165 1.00 64.94 103 GLN A O 1
ATOM 769 N N . LEU A 1 104 ? 18.679 -8.191 -12.793 1.00 66.19 104 LEU A N 1
ATOM 770 C CA . LEU A 1 104 ? 18.176 -9.372 -12.079 1.00 66.19 104 LEU A CA 1
ATOM 771 C C . LEU A 1 104 ? 19.271 -10.326 -11.601 1.00 66.19 104 LEU A C 1
ATOM 773 O O . LEU A 1 104 ? 19.106 -10.982 -10.571 1.00 66.19 104 LEU A O 1
ATOM 777 N N . HIS A 1 105 ? 20.436 -10.363 -12.253 1.00 58.44 105 HIS A N 1
ATOM 778 C CA . HIS A 1 105 ? 21.593 -11.123 -11.762 1.00 58.44 105 HIS A CA 1
ATOM 779 C C . HIS A 1 105 ? 21.981 -10.770 -10.310 1.00 58.44 105 HIS A C 1
ATOM 781 O O . HIS A 1 105 ? 22.574 -11.596 -9.600 1.00 58.44 105 HIS A O 1
ATOM 787 N N . HIS A 1 106 ? 21.554 -9.599 -9.830 1.00 63.16 106 HIS A N 1
ATOM 788 C CA . HIS A 1 106 ? 21.722 -9.105 -8.466 1.00 63.16 106 HIS A CA 1
ATOM 789 C C . HIS A 1 106 ? 20.405 -8.794 -7.732 1.00 63.16 106 HIS A C 1
ATOM 791 O O . HIS A 1 106 ? 20.441 -8.450 -6.550 1.00 63.16 106 HIS A O 1
ATOM 797 N N . GLY A 1 107 ? 19.258 -9.003 -8.383 1.00 67.69 107 GLY A N 1
ATOM 798 C CA . GLY A 1 107 ? 17.935 -8.833 -7.786 1.00 67.69 107 GLY A CA 1
ATOM 799 C C . GLY A 1 107 ? 17.595 -9.881 -6.725 1.00 67.69 107 GLY A C 1
ATOM 800 O O . GLY A 1 107 ? 18.273 -10.917 -6.585 1.00 67.69 107 GLY A O 1
ATOM 801 N N . SER A 1 108 ? 16.543 -9.608 -5.951 1.00 77.62 108 SER A N 1
ATOM 802 C CA . SER A 1 108 ? 16.061 -10.529 -4.921 1.00 77.62 108 SER A CA 1
ATOM 803 C C . SER A 1 108 ? 15.517 -11.836 -5.521 1.00 77.62 108 SER A C 1
ATOM 805 O O . SER A 1 108 ? 15.328 -11.971 -6.731 1.00 77.62 108 SER A O 1
ATOM 807 N N . ASP A 1 109 ? 15.288 -12.839 -4.668 1.00 82.31 109 ASP A N 1
ATOM 808 C CA . ASP A 1 109 ? 14.611 -14.067 -5.101 1.00 82.31 109 ASP A CA 1
ATOM 809 C C . ASP A 1 109 ? 13.160 -13.783 -5.543 1.00 82.31 109 ASP A C 1
ATOM 811 O O . ASP A 1 109 ? 12.659 -14.490 -6.415 1.00 82.31 109 ASP A O 1
ATOM 815 N N . GLU A 1 110 ? 12.524 -12.739 -4.993 1.00 82.94 110 GLU A N 1
ATOM 816 C CA . GLU A 1 110 ? 11.167 -12.312 -5.358 1.00 82.94 110 GLU A CA 1
ATOM 817 C C . GLU A 1 110 ? 11.170 -11.633 -6.730 1.00 82.94 110 GLU A C 1
ATOM 819 O O . GLU A 1 110 ? 10.454 -12.087 -7.613 1.00 82.94 110 GLU A O 1
ATOM 824 N N . ALA A 1 111 ? 12.055 -10.657 -6.968 1.00 79.81 111 ALA A N 1
ATOM 825 C CA . ALA A 1 111 ? 12.205 -10.010 -8.275 1.00 79.81 111 ALA A CA 1
ATOM 826 C C . ALA A 1 111 ? 12.488 -11.036 -9.384 1.00 79.81 111 ALA A C 1
ATOM 828 O O . ALA A 1 111 ? 11.915 -10.977 -10.467 1.00 79.81 111 ALA A O 1
ATOM 829 N N . LYS A 1 112 ? 13.319 -12.050 -9.095 1.00 81.56 112 LYS A N 1
ATOM 830 C CA . LYS A 1 112 ? 13.565 -13.190 -9.998 1.00 81.56 112 LYS A CA 1
ATOM 831 C C . LYS A 1 112 ? 12.317 -14.011 -10.264 1.00 81.56 112 LYS A C 1
ATOM 833 O O . LYS A 1 112 ? 12.086 -14.406 -11.404 1.00 81.56 112 LYS A O 1
ATOM 838 N N . ALA A 1 113 ? 11.569 -14.341 -9.215 1.00 84.56 113 ALA A N 1
ATOM 839 C CA . ALA A 1 113 ? 10.341 -15.111 -9.344 1.00 84.56 113 ALA A CA 1
ATOM 840 C C . ALA A 1 113 ? 9.300 -14.351 -10.171 1.00 84.56 113 ALA A C 1
ATOM 842 O O . ALA A 1 113 ? 8.679 -14.957 -11.041 1.00 84.56 113 ALA A O 1
ATOM 843 N N . LEU A 1 114 ? 9.186 -13.046 -9.937 1.00 85.31 114 LEU A N 1
ATOM 844 C CA . LEU A 1 114 ? 8.285 -12.140 -10.628 1.00 85.31 114 LEU A CA 1
ATOM 845 C C . LEU A 1 114 ? 8.658 -12.014 -12.107 1.00 85.31 114 LEU A C 1
ATOM 847 O O . LEU A 1 114 ? 7.861 -12.385 -12.960 1.00 85.31 114 LEU A O 1
ATOM 851 N N . ALA A 1 115 ? 9.912 -11.675 -12.418 1.00 83.06 115 ALA A N 1
ATOM 852 C CA . ALA A 1 115 ? 10.411 -11.637 -13.793 1.00 83.06 115 ALA A CA 1
ATOM 853 C C . ALA A 1 115 ? 10.109 -12.952 -14.543 1.00 83.06 115 ALA A C 1
ATOM 855 O O . ALA A 1 115 ? 9.570 -12.949 -15.646 1.00 83.06 115 ALA A O 1
ATOM 856 N N . MET A 1 116 ? 10.356 -14.107 -13.914 1.00 84.19 116 MET A N 1
ATOM 857 C CA . MET A 1 116 ? 10.038 -15.406 -14.520 1.00 84.19 116 MET A CA 1
ATOM 858 C C . MET A 1 116 ? 8.541 -15.687 -14.680 1.00 84.19 116 MET A C 1
ATOM 860 O O . MET A 1 116 ? 8.162 -16.390 -15.620 1.00 84.19 116 MET A O 1
ATOM 864 N N . ALA A 1 117 ? 7.696 -15.190 -13.776 1.00 83.69 117 ALA A N 1
ATOM 865 C CA . ALA A 1 117 ? 6.246 -15.336 -13.869 1.00 83.69 117 ALA A CA 1
ATOM 866 C C . ALA A 1 117 ? 5.674 -14.559 -15.065 1.00 83.69 117 ALA A C 1
ATOM 868 O O . ALA A 1 117 ? 4.776 -15.071 -15.732 1.00 83.69 117 ALA A O 1
ATOM 869 N N . TYR A 1 118 ? 6.275 -13.412 -15.386 1.00 83.06 118 TYR A N 1
ATOM 870 C CA . TYR A 1 118 ? 5.886 -12.532 -16.491 1.00 83.06 118 TYR A CA 1
ATOM 871 C C . TYR A 1 118 ? 6.713 -12.750 -17.768 1.00 83.06 118 TYR A C 1
ATOM 873 O O . TYR A 1 118 ? 6.777 -11.911 -18.657 1.00 83.06 118 TYR A O 1
ATOM 881 N N . GLY A 1 119 ? 7.335 -13.925 -17.903 1.00 82.00 119 GLY A N 1
ATOM 882 C CA . GLY A 1 119 ? 7.926 -14.350 -19.169 1.00 82.00 119 GLY A CA 1
ATOM 883 C C . GLY A 1 119 ? 9.370 -13.919 -19.403 1.00 82.00 119 GLY A C 1
ATOM 884 O O . GLY A 1 119 ? 9.846 -14.105 -20.518 1.00 82.00 119 GLY A O 1
ATOM 885 N N . PHE A 1 120 ? 10.106 -13.454 -18.395 1.00 83.12 120 PHE A N 1
ATOM 886 C CA . PHE A 1 120 ? 11.549 -13.204 -18.487 1.00 83.12 120 PHE A CA 1
ATOM 887 C C . PHE A 1 120 ? 12.372 -14.406 -17.998 1.00 83.12 120 PHE A C 1
ATOM 889 O O . PHE A 1 120 ? 11.950 -15.185 -17.143 1.00 83.12 120 PHE A O 1
ATOM 896 N N . ASN A 1 121 ? 13.574 -14.611 -18.534 1.00 79.88 121 ASN A N 1
ATOM 897 C CA . ASN A 1 121 ? 14.494 -15.624 -18.020 1.00 79.88 121 ASN A CA 1
ATOM 898 C C . ASN A 1 121 ? 15.385 -15.064 -16.892 1.00 79.88 121 ASN A C 1
ATOM 900 O O . ASN A 1 121 ? 15.259 -13.921 -16.465 1.00 79.88 121 ASN A O 1
ATOM 904 N N . HIS A 1 122 ? 16.295 -15.892 -16.370 1.00 73.69 122 HIS A N 1
ATOM 905 C CA . HIS A 1 122 ? 17.191 -15.485 -15.278 1.00 73.69 122 HIS A CA 1
ATOM 906 C C . HIS A 1 122 ? 18.182 -14.376 -15.664 1.00 73.69 122 HIS A C 1
ATOM 908 O O . HIS A 1 122 ? 18.745 -13.733 -14.779 1.00 73.69 122 HIS A O 1
ATOM 914 N N . ASP A 1 123 ? 18.393 -14.198 -16.962 1.00 71.81 123 ASP A N 1
ATOM 915 C CA . ASP A 1 123 ? 19.301 -13.223 -17.545 1.00 71.81 123 ASP A CA 1
ATOM 916 C C . ASP A 1 123 ? 18.542 -11.925 -17.919 1.00 71.81 123 ASP A C 1
ATOM 918 O O . ASP A 1 123 ? 19.129 -11.021 -18.500 1.00 71.81 123 ASP A O 1
ATOM 922 N N . GLY A 1 124 ? 17.247 -11.818 -17.569 1.00 71.31 124 GLY A N 1
ATOM 923 C CA . GLY A 1 124 ? 16.401 -10.656 -17.868 1.00 71.31 124 GLY A CA 1
ATOM 924 C C . GLY A 1 124 ? 15.852 -10.640 -19.295 1.00 71.31 124 GLY A C 1
ATOM 925 O O . GLY A 1 124 ? 15.291 -9.640 -19.726 1.00 71.31 124 GLY A O 1
ATOM 926 N N . GLU A 1 125 ? 16.003 -11.734 -20.045 1.00 75.56 125 GLU A N 1
ATOM 927 C CA . GLU A 1 125 ? 15.576 -11.797 -21.441 1.00 75.56 125 GLU A CA 1
ATOM 928 C C . GLU A 1 125 ? 14.118 -12.236 -21.561 1.00 75.56 125 GLU A C 1
ATOM 930 O O . GLU A 1 125 ? 13.716 -13.241 -20.963 1.00 75.56 125 GLU A O 1
ATOM 935 N N . LEU A 1 126 ? 13.348 -11.540 -22.396 1.00 80.00 126 LEU A N 1
ATOM 936 C CA . LEU A 1 126 ? 11.983 -11.930 -22.720 1.00 80.00 126 LEU A CA 1
ATOM 937 C C . LEU A 1 126 ? 11.972 -13.306 -23.410 1.00 80.00 126 LEU A C 1
ATOM 939 O O . LEU A 1 126 ? 12.711 -13.580 -24.354 1.00 80.00 126 LEU A O 1
ATOM 943 N N . THR A 1 127 ? 11.131 -14.210 -22.919 1.00 78.38 127 THR A N 1
ATOM 944 C CA . THR A 1 127 ? 10.995 -15.586 -23.427 1.00 78.38 127 THR A CA 1
ATOM 945 C C . THR A 1 127 ? 9.740 -15.790 -24.269 1.00 78.38 127 THR A C 1
ATOM 947 O O . THR A 1 127 ? 9.560 -16.861 -24.865 1.00 78.38 127 THR A O 1
ATOM 950 N N . THR A 1 128 ? 8.874 -14.778 -24.326 1.00 71.06 128 THR A N 1
ATOM 951 C CA . THR A 1 128 ? 7.684 -14.741 -25.173 1.00 71.06 128 THR A CA 1
ATOM 952 C C . THR A 1 128 ? 8.057 -14.287 -26.586 1.00 71.06 128 THR A C 1
ATOM 954 O O . THR A 1 128 ? 9.073 -13.639 -26.820 1.00 71.06 128 THR A O 1
ATOM 957 N N . GLY A 1 129 ? 7.266 -14.708 -27.574 1.00 72.81 129 GLY A N 1
ATOM 958 C CA . GLY A 1 129 ? 7.386 -14.185 -28.932 1.00 72.81 129 GLY A CA 1
ATOM 959 C C . GLY A 1 129 ? 6.503 -12.956 -29.057 1.00 72.81 129 GLY A C 1
ATOM 960 O O . GLY A 1 129 ? 5.354 -13.124 -29.453 1.00 72.81 129 GLY A O 1
ATOM 961 N N . ALA A 1 130 ? 7.028 -11.792 -28.678 1.00 84.19 130 ALA A N 1
ATOM 962 C CA . ALA A 1 130 ? 6.324 -10.515 -28.744 1.00 84.19 130 ALA A CA 1
ATOM 963 C C . ALA A 1 130 ? 6.673 -9.729 -30.019 1.00 84.19 130 ALA A C 1
ATOM 965 O O . ALA A 1 130 ? 7.730 -9.950 -30.627 1.00 84.19 130 ALA A O 1
ATOM 966 N N . THR A 1 131 ? 5.789 -8.821 -30.438 1.00 86.31 131 THR A N 1
ATOM 967 C CA . THR A 1 131 ? 6.122 -7.817 -31.461 1.00 86.31 131 THR A CA 1
ATOM 968 C C . THR A 1 131 ? 6.829 -6.641 -30.805 1.00 86.31 131 THR A C 1
ATOM 970 O O . THR A 1 131 ? 6.302 -6.064 -29.865 1.00 86.31 131 THR A O 1
ATOM 973 N N . TYR A 1 132 ? 7.993 -6.256 -31.320 1.00 86.94 132 TYR A N 1
ATOM 974 C CA . TYR A 1 132 ? 8.767 -5.143 -30.773 1.00 86.94 132 TYR A CA 1
ATOM 975 C C . TYR A 1 132 ? 8.387 -3.827 -31.454 1.00 86.94 132 TYR A C 1
ATOM 977 O O . TYR A 1 132 ? 8.363 -3.761 -32.688 1.00 86.94 132 TYR A O 1
ATOM 985 N N . THR A 1 133 ? 8.124 -2.800 -30.649 1.00 90.12 133 THR A N 1
ATOM 986 C CA . THR A 1 133 ? 7.891 -1.419 -31.084 1.00 90.12 133 THR A CA 1
ATOM 987 C C . THR A 1 133 ? 8.735 -0.475 -30.236 1.00 90.12 133 THR A C 1
ATOM 989 O O . THR A 1 133 ? 8.815 -0.635 -29.023 1.00 90.12 133 THR A O 1
ATOM 992 N N . GLU A 1 134 ? 9.347 0.509 -30.882 1.00 88.94 134 GLU A N 1
ATOM 993 C CA . GLU A 1 134 ? 10.139 1.554 -30.239 1.00 88.94 134 GLU A CA 1
ATOM 994 C C . GLU A 1 134 ? 9.607 2.910 -30.711 1.00 88.94 134 GLU A C 1
ATOM 996 O O . GLU A 1 134 ? 9.354 3.086 -31.914 1.00 88.94 134 GLU A O 1
ATOM 1001 N N . GLY A 1 135 ? 9.358 3.812 -29.765 1.00 89.81 135 GLY A N 1
ATOM 1002 C CA . GLY A 1 135 ? 8.977 5.195 -30.021 1.00 89.81 135 GLY A CA 1
ATOM 1003 C C . GLY A 1 135 ? 10.191 6.085 -30.282 1.00 89.81 135 GLY A C 1
ATOM 1004 O O . GLY A 1 135 ? 11.232 5.634 -30.769 1.00 89.81 135 GLY A O 1
ATOM 1005 N N . THR A 1 136 ? 10.033 7.384 -30.067 1.00 89.94 136 THR A N 1
ATOM 1006 C CA . THR A 1 136 ? 11.030 8.405 -30.398 1.00 89.94 136 THR A CA 1
ATOM 1007 C C . THR A 1 136 ? 11.260 9.354 -29.220 1.00 89.94 136 THR A C 1
ATOM 1009 O O . THR A 1 136 ? 10.938 9.031 -28.090 1.00 89.94 136 THR A O 1
ATOM 1012 N N . ASP A 1 137 ? 11.871 10.517 -29.469 1.00 89.06 137 ASP A N 1
ATOM 1013 C CA . ASP A 1 137 ? 12.083 11.550 -28.444 1.00 89.06 137 ASP A CA 1
ATOM 1014 C C . ASP A 1 137 ? 10.894 12.539 -28.339 1.00 89.06 137 ASP A C 1
ATOM 1016 O O . ASP A 1 137 ? 11.085 13.713 -27.995 1.00 89.06 137 ASP A O 1
ATOM 1020 N N . ALA A 1 138 ? 9.705 12.166 -28.813 1.00 92.62 138 ALA A N 1
ATOM 1021 C CA . ALA A 1 138 ? 8.560 13.062 -28.937 1.00 92.62 138 ALA A CA 1
ATOM 1022 C C . ALA A 1 138 ? 7.298 12.416 -28.382 1.00 92.62 138 ALA A C 1
ATOM 1024 O O . ALA A 1 138 ? 7.092 11.243 -28.627 1.00 92.62 138 ALA A O 1
ATOM 1025 N N . ASP A 1 139 ? 6.402 13.240 -27.829 1.00 94.88 139 ASP A N 1
ATOM 1026 C CA . ASP A 1 139 ? 5.079 12.810 -27.366 1.00 94.88 139 ASP A CA 1
ATOM 1027 C C . ASP A 1 139 ? 4.317 12.029 -28.458 1.00 94.88 139 ASP A C 1
ATOM 1029 O O . ASP A 1 139 ? 3.947 12.567 -29.522 1.00 94.88 139 ASP A O 1
ATOM 1033 N N . GLU A 1 140 ? 4.049 10.760 -28.183 1.00 96.75 140 GLU A N 1
ATOM 1034 C CA . GLU A 1 140 ? 3.489 9.790 -29.105 1.00 96.75 140 GLU A CA 1
ATOM 1035 C C . GLU A 1 140 ? 2.258 9.069 -28.541 1.00 96.75 140 GLU A C 1
ATOM 1037 O O . GLU A 1 140 ? 1.894 9.115 -27.371 1.00 96.75 140 GLU A O 1
ATOM 1042 N N . THR A 1 141 ? 1.531 8.422 -29.450 1.00 97.94 141 THR A N 1
ATOM 1043 C CA . THR A 1 141 ? 0.509 7.443 -29.083 1.00 97.94 141 THR A CA 1
ATOM 1044 C C . THR A 1 141 ? 0.853 6.148 -29.791 1.00 97.94 141 THR A C 1
ATOM 1046 O O . THR A 1 141 ? 0.807 6.091 -31.027 1.00 97.94 141 THR A O 1
ATOM 1049 N N . LEU A 1 142 ? 1.210 5.135 -29.011 1.00 97.50 142 LEU A N 1
ATOM 1050 C CA . LEU A 1 142 ? 1.658 3.835 -29.483 1.00 97.50 142 LEU A CA 1
ATOM 1051 C C . LEU A 1 142 ? 0.579 2.796 -29.183 1.00 97.50 142 LEU A C 1
ATOM 1053 O O . LEU A 1 142 ? 0.199 2.582 -28.037 1.00 97.50 142 LEU A O 1
ATOM 1057 N N . ASP A 1 143 ? 0.077 2.151 -30.233 1.00 97.69 143 ASP A N 1
ATOM 1058 C CA . ASP A 1 143 ? -0.949 1.117 -30.121 1.00 97.69 143 ASP A CA 1
ATOM 1059 C C . ASP A 1 143 ? -0.343 -0.255 -30.442 1.00 97.69 143 ASP A C 1
ATOM 1061 O O . ASP A 1 143 ? 0.142 -0.488 -31.557 1.00 97.69 143 ASP A O 1
ATOM 1065 N N . GLY A 1 144 ? -0.432 -1.163 -29.475 1.00 96.12 144 GLY A N 1
ATOM 1066 C CA . GLY A 1 144 ? -0.225 -2.594 -29.621 1.00 96.12 144 GLY A CA 1
ATOM 1067 C C . GLY A 1 144 ? -1.326 -3.269 -30.442 1.00 96.12 144 GLY A C 1
ATOM 1068 O O . GLY A 1 144 ? -2.079 -2.653 -31.209 1.00 96.12 144 GLY A O 1
ATOM 1069 N N . THR A 1 145 ? -1.390 -4.586 -30.336 1.00 95.94 145 THR A N 1
ATOM 1070 C CA . THR A 1 145 ? -2.179 -5.455 -31.197 1.00 95.94 145 THR A CA 1
ATOM 1071 C C . THR A 1 145 ? -3.269 -6.179 -30.409 1.00 95.94 145 THR A C 1
ATOM 1073 O O . THR A 1 145 ? -4.089 -5.551 -29.766 1.00 95.94 145 THR A O 1
ATOM 1076 N N . GLY A 1 146 ? -3.435 -7.480 -30.608 1.00 95.50 146 GLY A N 1
ATOM 1077 C CA . GLY A 1 146 ? -4.324 -8.320 -29.797 1.00 95.50 146 GLY A CA 1
ATOM 1078 C C . GLY A 1 146 ? -3.614 -9.617 -29.405 1.00 95.50 146 GLY A C 1
ATOM 1079 O O . GLY A 1 146 ? -4.259 -10.639 -29.180 1.00 95.50 146 GLY A O 1
ATOM 1080 N N . GLU A 1 147 ? -2.288 -9.590 -29.489 1.00 94.94 147 GLU A N 1
ATOM 1081 C CA . GLU A 1 147 ? -1.325 -10.634 -29.179 1.00 94.94 147 GLU A CA 1
ATOM 1082 C C . GLU A 1 147 ? -0.201 -9.953 -28.381 1.00 94.94 147 GLU A C 1
ATOM 1084 O O . GLU A 1 147 ? -0.134 -8.736 -28.373 1.00 94.94 147 GLU A O 1
ATOM 1089 N N . ALA A 1 148 ? 0.708 -10.721 -27.775 1.00 92.81 148 ALA A N 1
ATOM 1090 C CA . ALA A 1 148 ? 1.795 -10.151 -26.977 1.00 92.81 148 ALA A CA 1
ATOM 1091 C C . ALA A 1 148 ? 2.668 -9.149 -27.759 1.00 92.81 148 ALA A C 1
ATOM 1093 O O . ALA A 1 148 ? 3.253 -9.493 -28.796 1.00 92.81 148 ALA A O 1
ATOM 1094 N N . ASP A 1 149 ? 2.829 -7.960 -27.196 1.00 93.50 149 ASP A N 1
ATOM 1095 C CA . ASP A 1 149 ? 3.644 -6.869 -27.708 1.00 93.50 149 ASP A CA 1
ATOM 1096 C C . ASP A 1 149 ? 4.680 -6.414 -26.669 1.00 93.50 149 ASP A C 1
ATOM 1098 O O . ASP A 1 149 ? 4.553 -6.633 -25.469 1.00 93.50 149 ASP A O 1
ATOM 1102 N N . ALA A 1 150 ? 5.773 -5.835 -27.151 1.00 91.69 150 ALA A N 1
ATOM 1103 C CA . ALA A 1 150 ? 6.829 -5.264 -26.337 1.00 91.69 150 ALA A CA 1
ATOM 1104 C C . ALA A 1 150 ? 7.118 -3.858 -26.868 1.00 91.69 150 ALA A C 1
ATOM 1106 O O . ALA A 1 150 ? 7.633 -3.707 -27.980 1.00 91.69 150 ALA A O 1
ATOM 1107 N N . ILE A 1 151 ? 6.715 -2.842 -26.112 1.00 93.12 151 ILE A N 1
ATOM 1108 C CA . ILE A 1 151 ? 6.702 -1.444 -26.538 1.00 93.12 151 ILE A CA 1
ATOM 1109 C C . ILE A 1 151 ? 7.559 -0.623 -25.578 1.00 93.12 151 ILE A C 1
ATOM 1111 O O . ILE A 1 151 ? 7.298 -0.620 -24.381 1.00 93.12 151 ILE A O 1
ATOM 1115 N N . ASN A 1 152 ? 8.559 0.072 -26.115 1.00 92.38 152 ASN A N 1
ATOM 1116 C CA . ASN A 1 152 ? 9.320 1.101 -25.408 1.00 92.38 152 ASN A CA 1
ATOM 1117 C C . ASN A 1 152 ? 8.963 2.457 -26.023 1.00 92.38 152 ASN A C 1
ATOM 1119 O O . ASN A 1 152 ? 9.185 2.628 -27.224 1.00 92.38 152 ASN A O 1
ATOM 1123 N N . ALA A 1 153 ? 8.374 3.375 -25.257 1.00 93.44 153 ALA A N 1
ATOM 1124 C CA . ALA A 1 153 ? 7.896 4.649 -25.791 1.00 93.44 153 ALA A CA 1
ATOM 1125 C C . ALA A 1 153 ? 9.033 5.662 -25.999 1.00 93.44 153 ALA A C 1
ATOM 1127 O O . ALA A 1 153 ? 9.091 6.295 -27.050 1.00 93.44 153 ALA A O 1
ATOM 1128 N N . GLY A 1 154 ? 10.049 5.639 -25.136 1.00 89.25 154 GLY A N 1
ATOM 1129 C CA . GLY A 1 154 ? 11.291 6.375 -25.349 1.00 89.25 154 GLY A CA 1
ATOM 1130 C C . GLY A 1 154 ? 11.338 7.647 -24.516 1.00 89.25 154 GLY A C 1
ATOM 1131 O O . GLY A 1 154 ? 11.433 7.561 -23.295 1.00 89.25 154 GLY A O 1
ATOM 1132 N N . LEU A 1 155 ? 11.396 8.816 -25.158 1.00 89.12 155 LEU A N 1
ATOM 1133 C CA . LEU A 1 155 ? 11.294 10.098 -24.455 1.00 89.12 155 LEU A CA 1
ATOM 1134 C C . LEU A 1 155 ? 10.053 10.862 -24.921 1.00 89.12 155 LEU A C 1
ATOM 1136 O O . LEU A 1 155 ? 9.752 10.876 -26.110 1.00 89.12 155 LEU A O 1
ATOM 1140 N N . GLY A 1 156 ? 9.497 11.686 -24.042 1.00 90.44 156 GLY A N 1
ATOM 1141 C CA . GLY A 1 156 ? 8.306 12.487 -24.318 1.00 90.44 156 GLY A CA 1
ATOM 1142 C C . GLY A 1 156 ? 7.173 12.080 -23.389 1.00 90.44 156 GLY A C 1
ATOM 1143 O O . GLY A 1 156 ? 7.305 11.125 -22.646 1.00 90.44 156 GLY A O 1
ATOM 1144 N N . ASP A 1 157 ? 6.078 12.837 -23.401 1.00 93.69 157 ASP A N 1
ATOM 1145 C CA . ASP A 1 157 ? 4.884 12.451 -22.641 1.00 93.69 157 ASP A CA 1
ATOM 1146 C C . ASP A 1 157 ? 4.030 11.524 -23.528 1.00 93.69 157 ASP A C 1
ATOM 1148 O O . ASP A 1 157 ? 3.271 11.998 -24.389 1.00 93.69 157 ASP A O 1
ATOM 1152 N N . ASP A 1 158 ? 4.179 10.212 -23.366 1.00 97.00 158 ASP A N 1
ATOM 1153 C CA . ASP A 1 158 ? 3.625 9.207 -24.268 1.00 97.00 158 ASP A CA 1
ATOM 1154 C C . ASP A 1 158 ? 2.306 8.597 -23.782 1.00 97.00 158 ASP A C 1
ATOM 1156 O O . ASP A 1 158 ? 1.939 8.594 -22.611 1.00 97.00 158 ASP A O 1
ATOM 1160 N N . THR A 1 159 ? 1.534 8.048 -24.720 1.00 98.38 159 THR A N 1
ATOM 1161 C CA . THR A 1 159 ? 0.384 7.184 -24.419 1.00 98.38 159 THR A CA 1
ATOM 1162 C C . THR A 1 159 ? 0.572 5.833 -25.089 1.00 98.38 159 THR A C 1
ATOM 1164 O O . THR A 1 159 ? 0.557 5.741 -26.319 1.00 98.38 159 THR A O 1
ATOM 1167 N N . VAL A 1 160 ? 0.682 4.768 -24.305 1.00 98.62 160 VAL A N 1
ATOM 1168 C CA . VAL A 1 160 ? 0.912 3.406 -24.790 1.00 98.62 160 VAL A CA 1
ATOM 1169 C C . VAL A 1 160 ? -0.287 2.521 -24.463 1.00 98.62 160 VAL A C 1
ATOM 1171 O O . VAL A 1 160 ? -0.712 2.434 -23.316 1.00 98.62 160 VAL A O 1
ATOM 1174 N N . ASN A 1 161 ? -0.829 1.835 -25.471 1.00 98.50 161 ASN A N 1
ATOM 1175 C CA . ASN A 1 161 ? -1.956 0.912 -25.320 1.00 98.50 161 ASN A CA 1
ATOM 1176 C C . ASN A 1 161 ? -1.552 -0.501 -25.766 1.00 98.50 161 ASN A C 1
ATOM 1178 O O . ASN A 1 161 ? -1.427 -0.726 -26.969 1.00 98.50 161 ASN A O 1
ATOM 1182 N N . GLY A 1 162 ? -1.414 -1.462 -24.851 1.00 97.62 162 GLY A N 1
ATOM 1183 C CA . GLY A 1 162 ? -1.179 -2.882 -25.172 1.00 97.62 162 GLY A CA 1
ATOM 1184 C C . GLY A 1 162 ? -2.375 -3.524 -25.886 1.00 97.62 162 GLY A C 1
ATOM 1185 O O . GLY A 1 162 ? -2.244 -4.145 -26.942 1.00 97.62 162 GLY A O 1
ATOM 1186 N N . ASN A 1 163 ? -3.581 -3.161 -25.440 1.00 97.69 163 ASN A N 1
ATOM 1187 C CA . ASN A 1 163 ? -4.895 -3.655 -25.865 1.00 97.69 163 ASN A CA 1
ATOM 1188 C C . ASN A 1 163 ? -5.187 -5.079 -25.411 1.00 97.69 163 ASN A C 1
ATOM 1190 O O . ASN A 1 163 ? -6.135 -5.277 -24.663 1.00 97.69 163 ASN A O 1
ATOM 1194 N N . GLY A 1 164 ? -4.501 -6.081 -25.938 1.00 95.88 164 GLY A N 1
ATOM 1195 C CA . GLY A 1 164 ? -4.728 -7.437 -25.476 1.00 95.88 164 GLY A CA 1
ATOM 1196 C C . GLY A 1 164 ? -3.597 -8.344 -25.884 1.00 95.88 164 GLY A C 1
ATOM 1197 O O . GLY A 1 164 ? -3.066 -8.206 -26.978 1.00 95.88 164 GLY A O 1
ATOM 1198 N N . GLY A 1 165 ? -3.282 -9.323 -25.054 1.00 95.19 165 GLY A N 1
ATOM 1199 C CA . GLY A 1 165 ? -2.009 -10.013 -25.165 1.00 95.19 165 GLY A CA 1
ATOM 1200 C C . GLY A 1 165 ? -1.425 -10.227 -23.785 1.00 95.19 165 GLY A C 1
ATOM 1201 O O . GLY A 1 165 ? -2.143 -10.226 -22.810 1.00 95.19 165 GLY A O 1
ATOM 1202 N N . ASN A 1 166 ? -0.138 -10.519 -23.715 1.00 93.94 166 ASN A N 1
ATOM 1203 C CA . ASN A 1 166 ? 0.600 -10.391 -22.466 1.00 93.94 166 ASN A CA 1
ATOM 1204 C C . ASN A 1 166 ? 1.747 -9.465 -22.828 1.00 93.94 166 ASN A C 1
ATOM 1206 O O . ASN A 1 166 ? 2.722 -9.919 -23.447 1.00 93.94 166 ASN A O 1
ATOM 1210 N N . ASP A 1 167 ? 1.559 -8.192 -22.549 1.00 95.31 167 ASP A N 1
ATOM 1211 C CA . ASP A 1 167 ? 2.332 -7.104 -23.106 1.00 95.31 167 ASP A CA 1
ATOM 1212 C C . ASP A 1 167 ? 3.427 -6.655 -22.136 1.00 95.31 167 ASP A C 1
ATOM 1214 O O . ASP A 1 167 ? 3.358 -6.857 -20.924 1.00 95.31 167 ASP A O 1
ATOM 1218 N N . VAL A 1 168 ? 4.491 -6.078 -22.684 1.00 93.88 168 VAL A N 1
ATOM 1219 C CA . VAL A 1 168 ? 5.546 -5.407 -21.922 1.00 93.88 168 VAL A CA 1
ATOM 1220 C C . VAL A 1 168 ? 5.593 -3.970 -22.405 1.00 93.88 168 VAL A C 1
ATOM 1222 O O . VAL A 1 168 ? 6.019 -3.719 -23.531 1.00 93.88 168 VAL A O 1
ATOM 1225 N N . LEU A 1 169 ? 5.130 -3.045 -21.576 1.00 95.44 169 LEU A N 1
ATOM 1226 C CA . LEU A 1 169 ? 5.031 -1.626 -21.884 1.00 95.44 169 LEU A CA 1
ATOM 1227 C C . LEU A 1 169 ? 6.018 -0.857 -21.007 1.00 95.44 169 LEU A C 1
ATOM 1229 O O . LEU A 1 169 ? 5.998 -0.990 -19.784 1.00 95.44 169 LEU A O 1
ATOM 1233 N N . GLN A 1 170 ? 6.865 -0.053 -21.635 1.00 93.81 170 GLN A N 1
ATOM 1234 C CA . GLN A 1 170 ? 7.776 0.865 -20.967 1.00 93.81 170 GLN A CA 1
ATOM 1235 C C . GLN A 1 170 ? 7.502 2.284 -21.467 1.00 93.81 170 GLN A C 1
ATOM 1237 O O . GLN A 1 170 ? 7.512 2.498 -22.681 1.00 93.81 170 GLN A O 1
ATOM 1242 N N . GLY A 1 171 ? 7.263 3.217 -20.544 1.00 92.75 171 GLY A N 1
ATOM 1243 C CA . GLY A 1 171 ? 7.109 4.640 -20.854 1.00 92.75 171 GLY A CA 1
ATOM 1244 C C . GLY A 1 171 ? 8.455 5.243 -21.234 1.00 92.75 171 GLY A C 1
ATOM 1245 O O . GLY A 1 171 ? 8.740 5.469 -22.406 1.00 92.75 171 GLY A O 1
ATOM 1246 N N . GLY A 1 172 ? 9.378 5.292 -20.278 1.00 88.62 172 GLY A N 1
ATOM 1247 C CA . GLY A 1 172 ? 10.731 5.780 -20.526 1.00 88.62 172 GLY A CA 1
ATOM 1248 C C . GLY A 1 172 ? 10.969 7.082 -19.785 1.00 88.62 172 GLY A C 1
ATOM 1249 O O . GLY A 1 172 ? 11.115 7.025 -18.573 1.00 88.62 172 GLY A O 1
ATOM 1250 N N . TYR A 1 173 ? 11.122 8.211 -20.476 1.00 87.69 173 TYR A N 1
ATOM 1251 C CA . TYR A 1 173 ? 11.227 9.528 -19.835 1.00 87.69 173 TYR A CA 1
ATOM 1252 C C . TYR A 1 173 ? 10.087 10.438 -20.255 1.00 87.69 173 TYR A C 1
ATOM 1254 O O . TYR A 1 173 ? 9.996 10.771 -21.431 1.00 87.69 173 TYR A O 1
ATOM 1262 N N . GLY A 1 174 ? 9.421 11.042 -19.282 1.00 89.12 174 GLY A N 1
ATOM 1263 C CA . GLY A 1 174 ? 8.302 11.951 -19.490 1.00 89.12 174 GLY A CA 1
ATOM 1264 C C . GLY A 1 174 ? 7.124 11.500 -18.647 1.00 89.12 174 GLY A C 1
ATOM 1265 O O . GLY A 1 174 ? 7.227 10.537 -17.906 1.00 89.12 174 GLY A O 1
ATOM 1266 N N . ASN A 1 175 ? 6.024 12.240 -18.694 1.00 92.75 175 ASN A N 1
ATOM 1267 C CA . ASN A 1 175 ? 4.827 11.841 -17.964 1.00 92.75 175 ASN A CA 1
ATOM 1268 C C . ASN A 1 175 ? 3.983 10.926 -18.854 1.00 92.75 175 ASN A C 1
ATOM 1270 O O . ASN A 1 175 ? 3.186 11.421 -19.662 1.00 92.75 175 ASN A O 1
ATOM 1274 N N . ASP A 1 176 ? 4.134 9.617 -18.688 1.00 95.69 176 ASP A N 1
ATOM 1275 C CA . ASP A 1 176 ? 3.565 8.619 -19.586 1.00 95.69 176 ASP A CA 1
ATOM 1276 C C . ASP A 1 176 ? 2.206 8.083 -19.104 1.00 95.69 176 ASP A C 1
ATOM 1278 O O . ASP A 1 176 ? 1.875 8.060 -17.918 1.00 95.69 176 ASP A O 1
ATOM 1282 N N . GLU A 1 177 ? 1.376 7.628 -20.044 1.00 98.12 177 GLU A N 1
ATOM 1283 C CA . GLU A 1 177 ? 0.143 6.880 -19.780 1.00 98.12 177 GLU A CA 1
ATOM 1284 C C . GLU A 1 177 ? 0.246 5.484 -20.405 1.00 98.12 177 GLU A C 1
ATOM 1286 O O . GLU A 1 177 ? 0.189 5.334 -21.627 1.00 98.12 177 GLU A O 1
ATOM 1291 N N . LEU A 1 178 ? 0.356 4.449 -19.573 1.00 98.69 178 LEU A N 1
ATOM 1292 C CA . LEU A 1 178 ? 0.464 3.051 -19.986 1.00 98.69 178 LEU A CA 1
ATOM 1293 C C . LEU A 1 178 ? -0.829 2.294 -19.661 1.00 98.69 178 LEU A C 1
ATOM 1295 O O . LEU A 1 178 ? -1.237 2.203 -18.505 1.00 98.69 178 LEU A O 1
ATOM 1299 N N . ASN A 1 179 ? -1.452 1.707 -20.681 1.00 98.81 179 ASN A N 1
ATOM 1300 C CA . ASN A 1 179 ? -2.654 0.882 -20.566 1.00 98.81 179 ASN A CA 1
ATOM 1301 C C . ASN A 1 179 ? -2.356 -0.542 -21.066 1.00 98.81 179 ASN A C 1
ATOM 1303 O O . ASN A 1 179 ? -2.168 -0.719 -22.272 1.00 98.81 179 ASN A O 1
ATOM 1307 N N . GLY A 1 180 ? -2.347 -1.542 -20.179 1.00 98.31 180 GLY A N 1
ATOM 1308 C CA . GLY A 1 180 ? -2.119 -2.956 -20.518 1.00 98.31 180 GLY A CA 1
ATOM 1309 C C . GLY A 1 180 ? -3.257 -3.524 -21.365 1.00 98.31 180 GLY A C 1
ATOM 1310 O O . GLY A 1 180 ? -3.112 -3.739 -22.570 1.00 98.31 180 GLY A O 1
ATOM 1311 N N . GLY A 1 181 ? -4.457 -3.581 -20.790 1.00 98.56 181 GLY A N 1
ATOM 1312 C CA . GLY A 1 181 ? -5.659 -4.054 -21.472 1.00 98.56 181 GLY A CA 1
ATOM 1313 C C . GLY A 1 181 ? -6.021 -5.475 -21.055 1.00 98.56 181 GLY A C 1
ATOM 1314 O O . GLY A 1 181 ? -6.145 -5.744 -19.871 1.00 98.56 181 GLY A O 1
ATOM 1315 N N . ASP A 1 182 ? -6.318 -6.357 -22.012 1.00 98.06 182 ASP A N 1
ATOM 1316 C CA . ASP A 1 182 ? -6.667 -7.752 -21.721 1.00 98.06 182 ASP A CA 1
ATOM 1317 C C . ASP A 1 182 ? -5.401 -8.630 -21.621 1.00 98.06 182 ASP A C 1
ATOM 1319 O O . ASP A 1 182 ? -4.783 -8.922 -22.643 1.00 98.06 182 ASP A O 1
ATOM 1323 N N . GLY A 1 183 ? -5.151 -9.245 -20.470 1.00 96.19 183 GLY A N 1
ATOM 1324 C CA . GLY A 1 183 ? -4.164 -10.303 -20.263 1.00 96.19 183 GLY A CA 1
ATOM 1325 C C . GLY A 1 183 ? -3.190 -9.989 -19.136 1.00 96.19 183 GLY A C 1
ATOM 1326 O O . GLY A 1 183 ? -3.526 -9.237 -18.247 1.00 96.19 183 GLY A O 1
ATOM 1327 N N . ASN A 1 184 ? -2.050 -10.682 -19.082 1.00 95.12 184 ASN A N 1
ATOM 1328 C CA . ASN A 1 184 ? -1.100 -10.479 -17.981 1.00 95.12 184 ASN A CA 1
ATOM 1329 C C . ASN A 1 184 ? 0.069 -9.634 -18.473 1.00 95.12 184 ASN A C 1
ATOM 1331 O O . ASN A 1 184 ? 0.979 -10.178 -19.120 1.00 95.12 184 ASN A O 1
ATOM 1335 N N . ASP A 1 185 ? 0.048 -8.361 -18.119 1.00 96.00 185 ASP A N 1
ATOM 1336 C CA . ASP A 1 185 ? 0.914 -7.333 -18.664 1.00 96.00 185 ASP A CA 1
ATOM 1337 C C . ASP A 1 185 ? 1.994 -6.900 -17.663 1.00 96.00 185 ASP A C 1
ATOM 1339 O O . ASP A 1 185 ? 1.915 -7.119 -16.451 1.00 96.00 185 ASP A O 1
ATOM 1343 N N . VAL A 1 186 ? 3.066 -6.312 -18.189 1.00 95.12 186 VAL A N 1
ATOM 1344 C CA . VAL A 1 186 ? 4.130 -5.667 -17.418 1.00 95.12 186 VAL A CA 1
ATOM 1345 C C . VAL A 1 186 ? 4.215 -4.220 -17.853 1.00 95.12 186 VAL A C 1
ATOM 1347 O O . VAL A 1 186 ? 4.550 -3.954 -19.004 1.00 95.12 186 VAL A O 1
ATOM 1350 N N . LEU A 1 187 ? 3.938 -3.300 -16.938 1.00 96.75 187 LEU A N 1
ATOM 1351 C CA . LEU A 1 187 ? 3.975 -1.861 -17.169 1.00 96.75 187 LEU A CA 1
ATOM 1352 C C . LEU A 1 187 ? 5.090 -1.259 -16.313 1.00 96.75 187 LEU A C 1
ATOM 1354 O O . LEU A 1 187 ? 5.085 -1.423 -15.098 1.00 96.75 187 LEU A O 1
ATOM 1358 N N . ASP A 1 188 ? 6.037 -0.569 -16.936 1.00 94.56 188 ASP A N 1
ATOM 1359 C CA . ASP A 1 188 ? 7.106 0.187 -16.274 1.00 94.56 188 ASP A CA 1
ATOM 1360 C C . ASP A 1 188 ? 7.015 1.641 -16.711 1.00 94.56 188 ASP A C 1
ATOM 1362 O O . ASP A 1 188 ? 7.312 1.944 -17.866 1.00 94.56 188 ASP A O 1
ATOM 1366 N N . GLY A 1 189 ? 6.578 2.513 -15.799 1.00 93.06 189 GLY A N 1
ATOM 1367 C CA . GLY A 1 189 ? 6.417 3.942 -16.088 1.00 93.06 189 GLY A CA 1
ATOM 1368 C C . GLY A 1 189 ? 7.734 4.550 -16.567 1.00 93.06 189 GLY A C 1
ATOM 1369 O O . GLY A 1 189 ? 7.843 5.047 -17.683 1.00 93.06 189 GLY A O 1
ATOM 1370 N N . GLY A 1 190 ? 8.802 4.286 -15.814 1.00 89.06 190 GLY A N 1
ATOM 1371 C CA . GLY A 1 190 ? 10.131 4.784 -16.121 1.00 89.06 190 GLY A CA 1
ATOM 1372 C C . GLY A 1 190 ? 10.462 5.983 -15.246 1.00 89.06 190 GLY A C 1
ATOM 1373 O O . GLY A 1 190 ? 10.647 5.812 -14.043 1.00 89.06 190 GLY A O 1
ATOM 1374 N N . HIS A 1 191 ? 10.669 7.136 -15.869 1.00 86.44 191 HIS A N 1
ATOM 1375 C CA . HIS A 1 191 ? 11.004 8.401 -15.238 1.00 86.44 191 HIS A CA 1
ATOM 1376 C C . HIS A 1 191 ? 9.954 9.449 -15.594 1.00 86.44 191 HIS A C 1
ATOM 1378 O O . HIS A 1 191 ? 9.773 9.728 -16.773 1.00 86.44 191 HIS A O 1
ATOM 1384 N N . GLY A 1 192 ? 9.444 10.163 -14.602 1.00 88.00 192 GLY A N 1
ATOM 1385 C CA . GLY A 1 192 ? 8.395 11.157 -14.743 1.00 88.00 192 GLY A CA 1
ATOM 1386 C C . GLY A 1 192 ? 7.249 10.851 -13.793 1.00 88.00 192 GLY A C 1
ATOM 1387 O O . GLY A 1 192 ? 7.379 10.061 -12.869 1.00 88.00 192 GLY A O 1
ATOM 1388 N N . GLU A 1 193 ? 6.134 11.543 -13.979 1.00 92.00 193 GLU A N 1
ATOM 1389 C CA . GLU A 1 193 ? 4.904 11.210 -13.273 1.00 92.00 193 GLU A CA 1
ATOM 1390 C C . GLU A 1 193 ? 4.001 10.410 -14.202 1.00 92.00 193 GLU A C 1
ATOM 1392 O O . GLU A 1 193 ? 3.333 10.971 -15.084 1.00 92.00 193 GLU A O 1
ATOM 1397 N N . ASP A 1 194 ? 3.903 9.114 -13.948 1.00 95.25 194 ASP A N 1
ATOM 1398 C CA . ASP A 1 194 ? 3.268 8.188 -14.871 1.00 95.25 194 ASP A CA 1
ATOM 1399 C C . ASP A 1 194 ? 1.848 7.815 -14.429 1.00 95.25 194 ASP A C 1
ATOM 1401 O O . ASP A 1 194 ? 1.423 8.030 -13.287 1.00 95.25 194 ASP A O 1
ATOM 1405 N N . LEU A 1 195 ? 1.048 7.323 -15.373 1.00 97.31 195 LEU A N 1
ATOM 1406 C CA . LEU A 1 195 ? -0.243 6.677 -15.141 1.00 97.31 195 LEU A CA 1
ATOM 1407 C C . LEU A 1 195 ? -0.156 5.248 -15.667 1.00 97.31 195 LEU A C 1
ATOM 1409 O O . LEU A 1 195 ? -0.038 5.038 -16.871 1.00 97.31 195 LEU A O 1
ATOM 1413 N N . LEU A 1 196 ? -0.241 4.266 -14.780 1.00 98.62 196 LEU A N 1
ATOM 1414 C CA . LEU A 1 196 ? -0.177 2.852 -15.124 1.00 98.62 196 LEU A CA 1
ATOM 1415 C C . LEU A 1 196 ? -1.539 2.217 -14.853 1.00 98.62 196 LEU A C 1
ATOM 1417 O O . LEU A 1 196 ? -2.063 2.300 -13.742 1.00 98.62 196 LEU A O 1
ATOM 1421 N N . ASN A 1 197 ? -2.102 1.567 -15.863 1.00 98.75 197 ASN A N 1
ATOM 1422 C CA . ASN A 1 197 ? -3.379 0.870 -15.791 1.00 98.75 197 ASN A CA 1
ATOM 1423 C C . ASN A 1 197 ? -3.218 -0.549 -16.349 1.00 98.75 197 ASN A C 1
ATOM 1425 O O . ASN A 1 197 ? -3.062 -0.701 -17.562 1.00 98.75 197 ASN A O 1
ATOM 1429 N N . GLY A 1 198 ? -3.234 -1.555 -15.471 1.00 98.50 198 GLY A N 1
ATOM 1430 C CA . GLY A 1 198 ? -3.070 -2.969 -15.829 1.00 98.50 198 GLY A CA 1
ATOM 1431 C C . GLY A 1 198 ? -4.208 -3.451 -16.723 1.00 98.50 198 GLY A C 1
ATOM 1432 O O . GLY A 1 198 ? -4.012 -3.682 -17.915 1.00 98.50 198 GLY A O 1
ATOM 1433 N N . GLY A 1 199 ? -5.432 -3.426 -16.202 1.00 98.62 199 GLY A N 1
ATOM 1434 C CA . GLY A 1 199 ? -6.632 -3.792 -16.947 1.00 98.62 199 GLY A CA 1
ATOM 1435 C C . GLY A 1 199 ? -7.206 -5.127 -16.487 1.00 98.62 199 GLY A C 1
ATOM 1436 O O . GLY A 1 199 ? -7.525 -5.297 -15.318 1.00 98.62 199 GLY A O 1
ATOM 1437 N N . ASP A 1 200 ? -7.487 -6.036 -17.416 1.00 98.38 200 ASP A N 1
ATOM 1438 C CA . ASP A 1 200 ? -8.054 -7.351 -17.113 1.00 98.38 200 ASP A CA 1
ATOM 1439 C C . ASP A 1 200 ? -6.936 -8.403 -17.081 1.00 98.38 200 ASP A C 1
ATOM 1441 O O . ASP A 1 200 ? -6.543 -8.903 -18.131 1.00 98.38 200 ASP A O 1
ATOM 1445 N N . GLY A 1 201 ? -6.545 -8.894 -15.912 1.00 97.50 201 GLY A N 1
ATOM 1446 C CA . GLY A 1 201 ? -5.605 -10.000 -15.783 1.00 97.50 201 GLY A CA 1
ATOM 1447 C C . GLY A 1 201 ? -4.762 -9.894 -14.529 1.00 97.50 201 GLY A C 1
ATOM 1448 O O . GLY A 1 201 ? -5.161 -9.285 -13.557 1.00 97.50 201 GLY A O 1
ATOM 1449 N N . ASN A 1 202 ? -3.647 -10.617 -14.496 1.00 96.81 202 ASN A N 1
ATOM 1450 C CA . ASN A 1 202 ? -2.711 -10.467 -13.389 1.00 96.81 202 ASN A CA 1
ATOM 1451 C C . ASN A 1 202 ? -1.521 -9.675 -13.900 1.00 96.81 202 ASN A C 1
ATOM 1453 O O . ASN A 1 202 ? -0.676 -10.255 -14.594 1.00 96.81 202 ASN A O 1
ATOM 1457 N N . ASP A 1 203 ? -1.425 -8.421 -13.494 1.00 97.69 203 ASP A N 1
ATOM 1458 C CA . ASP A 1 203 ? -0.503 -7.442 -14.044 1.00 97.69 203 ASP A CA 1
ATOM 1459 C C . ASP A 1 203 ? 0.630 -7.116 -13.079 1.00 97.69 203 ASP A C 1
ATOM 1461 O O . ASP A 1 203 ? 0.585 -7.380 -11.874 1.00 97.69 203 ASP A O 1
ATOM 1465 N N . LEU A 1 204 ? 1.718 -6.605 -13.638 1.00 96.19 204 LEU A N 1
ATOM 1466 C CA . LEU A 1 204 ? 2.875 -6.134 -12.899 1.00 96.19 204 LEU A CA 1
ATOM 1467 C C . LEU A 1 204 ? 3.112 -4.672 -13.242 1.00 96.19 204 LEU A C 1
ATOM 1469 O O . LEU A 1 204 ? 3.598 -4.366 -14.328 1.00 96.19 204 LEU A O 1
ATOM 1473 N N . LEU A 1 205 ? 2.807 -3.789 -12.298 1.00 97.62 205 LEU A N 1
ATOM 1474 C CA . LEU A 1 205 ? 2.979 -2.351 -12.448 1.00 97.62 205 LEU A CA 1
ATOM 1475 C C . LEU A 1 205 ? 4.216 -1.924 -11.661 1.00 97.62 205 LEU A C 1
ATOM 1477 O O . LEU A 1 205 ? 4.308 -2.165 -10.456 1.00 97.62 205 LEU A O 1
ATOM 1481 N N . ILE A 1 206 ? 5.185 -1.332 -12.347 1.00 94.12 206 ILE A N 1
ATOM 1482 C CA . ILE A 1 206 ? 6.495 -0.975 -11.814 1.00 94.12 206 ILE A CA 1
ATOM 1483 C C . ILE A 1 206 ? 6.604 0.543 -11.759 1.00 94.12 206 ILE A C 1
ATOM 1485 O O . ILE A 1 206 ? 6.596 1.206 -12.793 1.00 94.12 206 ILE A O 1
ATOM 1489 N N . SER A 1 207 ? 6.765 1.056 -10.542 1.00 92.88 207 SER A N 1
ATOM 1490 C CA . SER A 1 207 ? 7.195 2.427 -10.274 1.00 92.88 207 SER A CA 1
ATOM 1491 C C . SER A 1 207 ? 8.626 2.400 -9.738 1.00 92.88 207 SER A C 1
ATOM 1493 O O . SER A 1 207 ? 9.026 1.500 -8.978 1.00 92.88 207 SER A O 1
ATOM 1495 N N . ARG A 1 208 ? 9.441 3.353 -10.178 1.00 87.38 208 ARG A N 1
ATOM 1496 C CA . ARG A 1 208 ? 10.860 3.442 -9.829 1.00 87.38 208 ARG A CA 1
ATOM 1497 C C . ARG A 1 208 ? 11.088 4.679 -8.987 1.00 87.38 208 ARG A C 1
ATOM 1499 O O . ARG A 1 208 ? 10.429 5.682 -9.163 1.00 87.38 208 ARG A O 1
ATOM 1506 N N . SER A 1 209 ? 12.078 4.641 -8.097 1.00 82.94 209 SER A N 1
ATOM 1507 C CA . SER A 1 209 ? 12.482 5.854 -7.389 1.00 82.94 209 SER A CA 1
ATOM 1508 C C . SER A 1 209 ? 13.256 6.779 -8.327 1.00 82.94 209 SER A C 1
ATOM 1510 O O . SER A 1 209 ? 14.489 6.739 -8.402 1.00 82.94 209 SER A O 1
ATOM 1512 N N . ASP A 1 210 ? 12.527 7.582 -9.072 1.00 76.38 210 ASP A N 1
ATOM 1513 C CA . ASP A 1 210 ? 13.023 8.526 -10.057 1.00 76.38 210 ASP A CA 1
ATOM 1514 C C . ASP A 1 210 ? 12.852 9.984 -9.604 1.00 76.38 210 ASP A C 1
ATOM 1516 O O . ASP A 1 210 ? 13.386 10.882 -10.251 1.00 76.38 210 ASP A O 1
ATOM 1520 N N . GLY A 1 211 ? 12.260 10.218 -8.424 1.00 75.25 211 GLY A N 1
ATOM 1521 C CA . GLY A 1 211 ? 12.117 11.522 -7.756 1.00 75.25 211 GLY A CA 1
ATOM 1522 C C . GLY A 1 211 ? 13.431 12.189 -7.354 1.00 75.25 211 GLY A C 1
ATOM 1523 O O . GLY A 1 211 ? 13.437 13.233 -6.695 1.00 75.25 211 GLY A O 1
ATOM 1524 N N . ARG A 1 212 ? 14.554 11.597 -7.775 1.00 73.94 212 ARG A N 1
ATOM 1525 C CA . ARG A 1 212 ? 15.921 12.108 -7.683 1.00 73.94 212 ARG A CA 1
ATOM 1526 C C . ARG A 1 212 ? 16.306 12.436 -6.237 1.00 73.94 212 ARG A C 1
ATOM 1528 O O . ARG A 1 212 ? 15.826 11.814 -5.282 1.00 73.94 212 ARG A O 1
ATOM 1535 N N . GLU A 1 213 ? 17.240 13.373 -6.045 1.00 73.50 213 GLU A N 1
ATOM 1536 C CA . GLU A 1 213 ? 17.838 13.594 -4.730 1.00 73.50 213 GLU A CA 1
ATOM 1537 C C . GLU A 1 213 ? 16.872 14.232 -3.711 1.00 73.50 213 GLU A C 1
ATOM 1539 O O . GLU A 1 213 ? 16.589 15.442 -3.704 1.00 73.50 213 GLU A O 1
ATOM 1544 N N . GLY A 1 214 ? 16.450 13.404 -2.756 1.00 69.12 214 GLY A N 1
ATOM 1545 C CA . GLY A 1 214 ? 15.682 13.792 -1.581 1.00 69.12 214 GLY A CA 1
ATOM 1546 C C . GLY A 1 214 ? 16.439 14.619 -0.538 1.00 69.12 214 GLY A C 1
ATOM 1547 O O . GLY A 1 214 ? 17.638 14.881 -0.645 1.00 69.12 214 GLY A O 1
ATOM 1548 N N . PRO A 1 215 ? 15.740 15.115 0.496 1.00 66.81 215 PRO A N 1
ATOM 1549 C CA . PRO A 1 215 ? 16.389 15.751 1.631 1.00 66.81 215 PRO A CA 1
ATOM 1550 C C . PRO A 1 215 ? 17.204 14.719 2.418 1.00 66.81 215 PRO A C 1
ATOM 1552 O O . PRO A 1 215 ? 16.660 13.822 3.056 1.00 66.81 215 PRO A O 1
ATOM 1555 N N . VAL A 1 216 ? 18.519 14.898 2.435 1.00 66.19 216 VAL A N 1
ATOM 1556 C CA . VAL A 1 216 ? 19.418 14.053 3.215 1.00 66.19 216 VAL A CA 1
ATOM 1557 C C . VAL A 1 216 ? 19.375 14.445 4.694 1.00 66.19 216 VAL A C 1
ATOM 1559 O O . VAL A 1 216 ? 19.476 15.629 5.047 1.00 66.19 216 VAL A O 1
ATOM 1562 N N . ALA A 1 217 ? 19.273 13.464 5.593 1.00 64.62 217 ALA A N 1
ATOM 1563 C CA . ALA A 1 217 ? 19.264 13.702 7.031 1.00 64.62 217 ALA A CA 1
ATOM 1564 C C . ALA A 1 217 ? 20.581 14.365 7.500 1.00 64.62 217 ALA A C 1
ATOM 1566 O O . ALA A 1 217 ? 21.647 13.748 7.578 1.00 64.62 217 ALA A O 1
ATOM 1567 N N . TYR A 1 218 ? 20.509 15.657 7.842 1.00 59.72 218 TYR A N 1
ATOM 1568 C CA . TYR A 1 218 ? 21.671 16.469 8.216 1.00 59.72 218 TYR A CA 1
ATOM 1569 C C . TYR A 1 218 ? 22.006 16.377 9.716 1.00 59.72 218 TYR A C 1
ATOM 1571 O O . TYR A 1 218 ? 21.228 16.805 10.572 1.00 59.72 218 TYR A O 1
ATOM 1579 N N . ASP A 1 219 ? 23.215 15.907 10.037 1.00 59.41 219 ASP A N 1
ATOM 1580 C CA . ASP A 1 219 ? 23.816 15.988 11.375 1.00 59.41 219 ASP A CA 1
ATOM 1581 C C . ASP A 1 219 ? 24.981 16.993 11.357 1.00 59.41 219 ASP A C 1
ATOM 1583 O O . ASP A 1 219 ? 26.026 16.756 10.756 1.00 59.41 219 ASP A O 1
ATOM 1587 N N . ALA A 1 220 ? 24.799 18.128 12.038 1.00 56.44 220 ALA A N 1
ATOM 1588 C CA . ALA A 1 220 ? 25.753 19.238 12.060 1.00 56.44 220 ALA A CA 1
ATOM 1589 C C . ALA A 1 220 ? 27.097 18.914 12.740 1.00 56.44 220 ALA A C 1
ATOM 1591 O O . ALA A 1 220 ? 28.063 19.657 12.554 1.00 56.44 220 ALA A O 1
ATOM 1592 N N . ASP A 1 221 ? 27.151 17.857 13.557 1.00 56.62 221 ASP A N 1
ATOM 1593 C CA . ASP A 1 221 ? 28.362 17.411 14.255 1.00 56.62 221 ASP A CA 1
ATOM 1594 C C . ASP A 1 221 ? 29.095 16.290 13.489 1.00 56.62 221 ASP A C 1
ATOM 1596 O O . ASP A 1 221 ? 30.145 15.804 13.930 1.00 56.62 221 ASP A O 1
ATOM 1600 N N . ARG A 1 222 ? 28.559 15.881 12.334 1.00 58.28 222 ARG A N 1
ATOM 1601 C CA . ARG A 1 222 ? 29.085 14.808 11.496 1.00 58.28 222 ARG A CA 1
ATOM 1602 C C . ARG A 1 222 ? 30.170 15.357 10.563 1.00 58.28 222 ARG A C 1
ATOM 1604 O O . ARG A 1 222 ? 29.909 16.171 9.687 1.00 58.28 222 ARG A O 1
ATOM 1611 N N . ASP A 1 223 ? 31.417 14.939 10.787 1.00 56.44 223 ASP A N 1
ATOM 1612 C CA . ASP A 1 223 ? 32.559 15.279 9.926 1.00 56.44 223 ASP A CA 1
ATOM 1613 C C . ASP A 1 223 ? 32.379 14.595 8.565 1.00 56.44 223 ASP A C 1
ATOM 1615 O O . ASP A 1 223 ? 32.575 13.386 8.467 1.00 56.44 223 ASP A O 1
ATOM 1619 N N . GLU A 1 224 ? 31.977 15.356 7.541 1.00 59.03 224 GLU A N 1
ATOM 1620 C CA . GLU A 1 224 ? 31.676 14.854 6.192 1.00 59.03 224 GLU A CA 1
ATOM 1621 C C . GLU A 1 224 ? 32.839 14.068 5.575 1.00 59.03 224 GLU A C 1
ATOM 1623 O O . GLU A 1 224 ? 32.612 13.256 4.681 1.00 59.03 224 GLU A O 1
ATOM 1628 N N . GLY A 1 225 ? 34.086 14.284 6.022 1.00 55.91 225 GLY A N 1
ATOM 1629 C CA . GLY A 1 225 ? 35.269 13.561 5.536 1.00 55.91 225 GLY A CA 1
ATOM 1630 C C . GLY A 1 225 ? 35.572 13.754 4.043 1.00 55.91 225 GLY A C 1
ATOM 1631 O O . GLY A 1 225 ? 36.641 13.350 3.582 1.00 55.91 225 GLY A O 1
ATOM 1632 N N . ASP A 1 226 ? 34.670 14.404 3.306 1.00 61.19 226 ASP A N 1
ATOM 1633 C CA . ASP A 1 226 ? 34.771 14.719 1.899 1.00 61.19 226 ASP A CA 1
ATOM 1634 C C . ASP A 1 226 ? 35.809 15.833 1.707 1.00 61.19 226 ASP A C 1
ATOM 1636 O O . ASP A 1 226 ? 35.603 16.970 2.149 1.00 61.19 226 ASP A O 1
ATOM 1640 N N . PRO A 1 227 ? 36.945 15.556 1.042 1.00 61.94 227 PRO A N 1
ATOM 1641 C CA . PRO A 1 227 ? 37.959 16.570 0.787 1.00 61.94 227 PRO A CA 1
ATOM 1642 C C . PRO A 1 227 ? 37.464 17.710 -0.121 1.00 61.94 227 PRO A C 1
ATOM 1644 O O . PRO A 1 227 ? 38.161 18.727 -0.222 1.00 61.94 227 PRO A O 1
ATOM 1647 N N . TYR A 1 228 ? 36.304 17.553 -0.769 1.00 68.00 228 TYR A N 1
ATOM 1648 C CA . TYR A 1 228 ? 35.726 18.499 -1.720 1.00 68.00 228 TYR A CA 1
ATOM 1649 C C . TYR A 1 228 ? 34.516 19.277 -1.183 1.00 68.00 228 TYR A C 1
ATOM 1651 O O . TYR A 1 228 ? 34.233 20.343 -1.728 1.00 68.00 228 TYR A O 1
ATOM 1659 N N . ASN A 1 229 ? 33.884 18.828 -0.086 1.00 66.31 229 ASN A N 1
ATOM 1660 C CA . ASN A 1 229 ? 32.734 19.489 0.556 1.00 66.31 229 ASN A CA 1
ATOM 1661 C C . ASN A 1 229 ? 31.625 19.841 -0.462 1.00 66.31 229 ASN A C 1
ATOM 1663 O O . ASN A 1 229 ? 31.248 21.007 -0.607 1.00 66.31 229 ASN A O 1
ATOM 1667 N N . GLU A 1 230 ? 31.168 18.840 -1.216 1.00 67.38 230 GLU A N 1
ATOM 1668 C CA . GLU A 1 230 ? 30.268 19.021 -2.369 1.00 67.38 230 GLU A CA 1
ATOM 1669 C C . GLU A 1 230 ? 28.789 19.173 -1.982 1.00 67.38 230 GLU A C 1
ATOM 1671 O O . GLU A 1 230 ? 28.004 19.675 -2.783 1.00 67.38 230 GLU A O 1
ATOM 1676 N N . LEU A 1 231 ? 28.409 18.816 -0.749 1.00 67.19 231 LEU A N 1
ATOM 1677 C CA . LEU A 1 231 ? 27.042 18.999 -0.263 1.00 67.19 231 LEU A CA 1
ATOM 1678 C C . LEU A 1 231 ? 26.692 20.490 -0.158 1.00 67.19 231 LEU A C 1
ATOM 1680 O O . LEU A 1 231 ? 27.330 21.279 0.545 1.00 67.19 231 LEU A O 1
ATOM 1684 N N . THR A 1 232 ? 25.615 20.867 -0.831 1.00 62.50 232 THR A N 1
ATOM 1685 C CA . THR A 1 232 ? 25.031 22.201 -0.836 1.00 62.50 232 THR A CA 1
ATOM 1686 C C . THR A 1 232 ? 23.635 22.122 -0.226 1.00 62.50 232 THR A C 1
ATOM 1688 O O . THR A 1 232 ? 22.730 21.530 -0.792 1.00 62.50 232 THR A O 1
ATOM 1691 N N . ASN A 1 233 ? 23.439 22.730 0.949 1.00 65.38 233 ASN A N 1
ATOM 1692 C CA . ASN A 1 233 ? 22.160 22.705 1.682 1.00 65.38 233 ASN A CA 1
ATOM 1693 C C . ASN A 1 233 ? 21.623 21.289 1.993 1.00 65.38 233 ASN A C 1
ATOM 1695 O O . ASN A 1 233 ? 20.412 21.104 2.055 1.00 65.38 233 ASN A O 1
ATOM 1699 N N . GLY A 1 234 ? 22.508 20.312 2.218 1.00 65.81 234 GLY A N 1
ATOM 1700 C CA . GLY A 1 234 ? 22.107 18.927 2.496 1.00 65.81 234 GLY A CA 1
ATOM 1701 C C . GLY A 1 234 ? 21.723 18.129 1.248 1.00 65.81 234 GLY A C 1
ATOM 1702 O O . GLY A 1 234 ? 21.020 17.141 1.377 1.00 65.81 234 GLY A O 1
ATOM 1703 N N . LYS A 1 235 ? 22.162 18.571 0.067 1.00 69.94 235 LYS A N 1
ATOM 1704 C CA . LYS A 1 235 ? 21.974 17.909 -1.226 1.00 69.94 235 LYS A CA 1
ATOM 1705 C C . LYS A 1 235 ? 23.243 18.033 -2.068 1.00 69.94 235 LYS A C 1
ATOM 1707 O O . LYS A 1 235 ? 23.941 19.043 -1.975 1.00 69.94 235 LYS A O 1
ATOM 1712 N N . LEU A 1 236 ? 23.573 17.034 -2.861 1.00 67.38 236 LEU A N 1
ATOM 1713 C CA . LEU A 1 236 ? 24.651 17.026 -3.839 1.00 67.38 236 LEU A CA 1
ATOM 1714 C C . LEU A 1 236 ? 24.237 17.718 -5.148 1.00 67.38 236 LEU A C 1
ATOM 1716 O O . LEU A 1 236 ? 24.995 18.527 -5.685 1.00 67.38 236 LEU A O 1
ATOM 1720 N N . TYR A 1 237 ? 23.016 17.460 -5.603 1.00 70.12 237 TYR A N 1
ATOM 1721 C CA . TYR A 1 237 ? 22.355 17.997 -6.784 1.00 70.12 237 TYR A CA 1
ATOM 1722 C C . TYR A 1 237 ? 21.054 18.735 -6.381 1.00 70.12 237 TYR A C 1
ATOM 1724 O O . TYR A 1 237 ? 19.945 18.309 -6.692 1.00 70.12 237 TYR A O 1
ATOM 1732 N N . PRO A 1 238 ? 21.154 19.896 -5.696 1.00 64.94 238 PRO A N 1
ATOM 1733 C CA . PRO A 1 238 ? 20.006 20.594 -5.101 1.00 64.94 238 PRO A CA 1
ATOM 1734 C C . PRO A 1 238 ? 18.966 21.141 -6.091 1.00 64.94 238 PRO A C 1
ATOM 1736 O O . PRO A 1 238 ? 17.894 21.549 -5.648 1.00 64.94 238 PRO A O 1
ATOM 1739 N N . ASP A 1 239 ? 19.298 21.200 -7.381 1.00 66.44 239 ASP A N 1
ATOM 1740 C CA . ASP A 1 239 ? 18.454 21.752 -8.445 1.00 66.44 239 ASP A CA 1
ATOM 1741 C C . ASP A 1 239 ? 17.760 20.653 -9.281 1.00 66.44 239 ASP A C 1
ATOM 1743 O O . ASP A 1 239 ? 17.177 20.971 -10.314 1.00 66.44 239 ASP A O 1
ATOM 1747 N N . GLN A 1 240 ? 17.833 19.375 -8.880 1.00 68.62 240 GLN A N 1
ATOM 1748 C CA . GLN A 1 240 ? 17.100 18.308 -9.572 1.00 68.62 240 GLN A CA 1
ATOM 1749 C C . GLN A 1 240 ? 15.586 18.431 -9.299 1.00 68.62 240 GLN A C 1
ATOM 1751 O O . GLN A 1 240 ? 15.210 18.660 -8.142 1.00 68.62 240 GLN A O 1
ATOM 1756 N N . PRO A 1 241 ? 14.727 18.334 -10.336 1.00 64.06 241 PRO A N 1
ATOM 1757 C CA . PRO A 1 241 ? 13.272 18.359 -10.177 1.00 64.06 241 PRO A CA 1
ATOM 1758 C C . PRO A 1 241 ? 12.793 17.147 -9.361 1.00 64.06 241 PRO A C 1
ATOM 1760 O O . PRO A 1 241 ? 13.450 16.110 -9.362 1.00 64.06 241 PRO A O 1
ATOM 1763 N N . ILE A 1 242 ? 11.689 17.320 -8.627 1.00 65.00 242 ILE A N 1
ATOM 1764 C CA . ILE A 1 242 ? 11.054 16.290 -7.785 1.00 65.00 242 ILE A CA 1
ATOM 1765 C C . ILE A 1 242 ? 9.533 16.304 -8.022 1.00 65.00 242 ILE A C 1
ATOM 1767 O O . ILE A 1 242 ? 8.789 16.788 -7.167 1.00 65.00 242 ILE A O 1
ATOM 1771 N N . PRO A 1 243 ? 9.086 15.892 -9.211 1.00 70.38 243 PRO A N 1
ATOM 1772 C CA . PRO A 1 243 ? 7.824 15.173 -9.321 1.00 70.38 243 PRO A CA 1
ATOM 1773 C C . PRO A 1 243 ? 8.104 13.774 -9.882 1.00 70.38 243 PRO A C 1
ATOM 1775 O O . PRO A 1 243 ? 8.757 13.649 -10.914 1.00 70.38 243 PRO A O 1
ATOM 1778 N N . ALA A 1 244 ? 7.689 12.765 -9.130 1.00 83.38 244 ALA A N 1
ATOM 1779 C CA . ALA A 1 244 ? 7.863 11.329 -9.372 1.00 83.38 244 ALA A CA 1
ATOM 1780 C C . ALA A 1 244 ? 6.655 10.603 -8.772 1.00 83.38 244 ALA A C 1
ATOM 1782 O O . ALA A 1 244 ? 6.774 9.622 -8.052 1.00 83.38 244 ALA A O 1
ATOM 1783 N N . ASP A 1 245 ? 5.506 11.265 -8.878 1.00 92.12 245 ASP A N 1
ATOM 1784 C CA . ASP A 1 245 ? 4.280 10.880 -8.215 1.00 92.12 245 ASP A CA 1
ATOM 1785 C C . ASP A 1 245 ? 3.476 10.069 -9.242 1.00 92.12 245 ASP A C 1
ATOM 1787 O O . ASP A 1 245 ? 2.760 10.623 -10.094 1.00 92.12 245 ASP A O 1
ATOM 1791 N N . ASP A 1 246 ? 3.634 8.747 -9.173 1.00 95.19 246 ASP A N 1
ATOM 1792 C CA . ASP A 1 246 ? 2.984 7.815 -10.089 1.00 95.19 246 ASP A CA 1
ATOM 1793 C C . ASP A 1 246 ? 1.575 7.450 -9.619 1.00 95.19 246 ASP A C 1
ATOM 1795 O O . ASP A 1 246 ? 1.274 7.378 -8.424 1.00 95.19 246 ASP A O 1
ATOM 1799 N N . VAL A 1 247 ? 0.687 7.153 -10.571 1.00 97.44 247 VAL A N 1
ATOM 1800 C CA . VAL A 1 247 ? -0.639 6.587 -10.286 1.00 97.44 247 VAL A CA 1
ATOM 1801 C C . VAL A 1 247 ? -0.746 5.205 -10.907 1.00 97.44 247 VAL A C 1
ATOM 1803 O O . VAL A 1 247 ? -0.678 5.059 -12.122 1.00 97.44 247 VAL A O 1
ATOM 1806 N N . LEU A 1 248 ? -0.970 4.195 -10.075 1.00 98.56 248 LEU A N 1
ATOM 1807 C CA . LEU A 1 248 ? -1.080 2.798 -10.462 1.00 98.56 248 LEU A CA 1
ATOM 1808 C C . LEU A 1 248 ? -2.517 2.309 -10.217 1.00 98.56 248 LEU A C 1
ATOM 1810 O O . LEU A 1 248 ? -3.095 2.507 -9.146 1.00 98.56 248 LEU A O 1
ATOM 1814 N N . THR A 1 249 ? -3.101 1.670 -11.224 1.00 98.50 249 THR A N 1
ATOM 1815 C CA . THR A 1 249 ? -4.434 1.047 -11.196 1.00 98.50 249 THR A CA 1
ATOM 1816 C C . THR A 1 249 ? -4.280 -0.385 -11.686 1.00 98.50 249 THR A C 1
ATOM 1818 O O . THR A 1 249 ? -3.873 -0.580 -12.830 1.00 98.50 249 THR A O 1
ATOM 1821 N N . GLY A 1 250 ? -4.539 -1.370 -10.830 1.00 98.12 250 GLY A N 1
ATOM 1822 C CA . GLY A 1 250 ? -4.402 -2.785 -11.185 1.00 98.12 250 GLY A CA 1
ATOM 1823 C C . GLY A 1 250 ? -5.470 -3.206 -12.188 1.00 98.12 250 GLY A C 1
ATOM 1824 O O . GLY A 1 250 ? -5.163 -3.639 -13.297 1.00 98.12 250 GLY A O 1
ATOM 1825 N N . GLY A 1 251 ? -6.731 -2.910 -11.872 1.00 98.00 251 GLY A N 1
ATOM 1826 C CA . GLY A 1 251 ? -7.882 -3.344 -12.641 1.00 98.00 251 GLY A CA 1
ATOM 1827 C C . GLY A 1 251 ? -8.516 -4.588 -12.029 1.00 98.00 251 GLY A C 1
ATOM 1828 O O . GLY A 1 251 ? -8.998 -4.540 -10.904 1.00 98.00 251 GLY A O 1
ATOM 1829 N N . SER A 1 252 ? -8.661 -5.666 -12.799 1.00 98.12 252 SER A N 1
ATOM 1830 C CA . SER A 1 252 ? -9.275 -6.903 -12.314 1.00 98.12 252 SER A CA 1
ATOM 1831 C C . SER A 1 252 ? -8.331 -8.085 -12.422 1.00 98.12 252 SER A C 1
ATOM 1833 O O . SER A 1 252 ? -7.912 -8.449 -13.513 1.00 98.12 252 SER A O 1
ATOM 1835 N N . GLY A 1 253 ? -8.145 -8.788 -11.310 1.00 97.50 253 GLY A N 1
ATOM 1836 C CA . GLY A 1 253 ? -7.243 -9.927 -11.205 1.00 97.50 253 GLY A CA 1
ATOM 1837 C C . GLY A 1 253 ? -6.195 -9.665 -10.134 1.00 97.50 253 GLY A C 1
ATOM 1838 O O . GLY A 1 253 ? -6.329 -8.734 -9.363 1.00 97.50 253 GLY A O 1
ATOM 1839 N N . GLY A 1 254 ? -5.252 -10.591 -9.969 1.00 97.06 254 GLY A N 1
ATOM 1840 C CA . GLY A 1 254 ? -4.289 -10.492 -8.871 1.00 97.06 254 GLY A CA 1
ATOM 1841 C C . GLY A 1 254 ? -3.044 -9.747 -9.317 1.00 97.06 254 GLY A C 1
ATOM 1842 O O . GLY A 1 254 ? -2.172 -10.382 -9.927 1.00 97.06 254 GLY A O 1
ATOM 1843 N N . ASP A 1 255 ? -2.958 -8.467 -8.971 1.00 98.19 255 ASP A N 1
ATOM 1844 C CA . ASP A 1 255 ? -1.949 -7.541 -9.477 1.00 98.19 255 ASP A CA 1
ATOM 1845 C C . ASP A 1 255 ? -0.772 -7.346 -8.522 1.00 98.19 255 ASP A C 1
ATOM 1847 O O . ASP A 1 255 ? -0.833 -7.558 -7.305 1.00 98.19 255 ASP A O 1
ATOM 1851 N N . VAL A 1 256 ? 0.373 -6.968 -9.085 1.00 97.44 256 VAL A N 1
ATOM 1852 C CA . VAL A 1 256 ? 1.590 -6.697 -8.325 1.00 97.44 256 VAL A CA 1
ATOM 1853 C C . VAL A 1 256 ? 2.023 -5.257 -8.544 1.00 97.44 256 VAL A C 1
ATOM 1855 O O . VAL A 1 256 ? 2.542 -4.909 -9.602 1.00 97.44 256 VAL A O 1
ATOM 1858 N N . PHE A 1 257 ? 1.904 -4.453 -7.492 1.00 98.12 257 PHE A N 1
ATOM 1859 C CA . PHE A 1 257 ? 2.422 -3.089 -7.441 1.00 98.12 257 PHE A CA 1
ATOM 1860 C C . PHE A 1 257 ? 3.866 -3.123 -6.932 1.00 98.12 257 PHE A C 1
ATOM 1862 O O . PHE A 1 257 ? 4.123 -3.383 -5.750 1.00 98.12 257 PHE A O 1
ATOM 1869 N N . TYR A 1 258 ? 4.825 -2.938 -7.834 1.00 94.88 258 TYR A N 1
ATOM 1870 C CA . TYR A 1 258 ? 6.251 -3.118 -7.589 1.00 94.88 258 TYR A CA 1
ATOM 1871 C C . TYR A 1 258 ? 6.979 -1.771 -7.540 1.00 94.88 258 TYR A C 1
ATOM 1873 O O . TYR A 1 258 ? 7.221 -1.140 -8.561 1.00 94.88 258 TYR A O 1
ATOM 1881 N N . PHE A 1 259 ? 7.403 -1.372 -6.344 1.00 94.19 259 PHE A N 1
ATOM 1882 C CA . PHE A 1 259 ? 8.171 -0.152 -6.108 1.00 94.19 259 PHE A CA 1
ATOM 1883 C C . PHE A 1 259 ? 9.656 -0.480 -6.001 1.00 94.19 259 PHE A C 1
ATOM 1885 O O . PHE A 1 259 ? 10.099 -1.165 -5.065 1.00 94.19 259 PHE A O 1
ATOM 1892 N N . GLN A 1 260 ? 10.434 0.016 -6.959 1.00 90.00 260 GLN A N 1
ATOM 1893 C CA . GLN A 1 260 ? 11.868 -0.216 -7.045 1.00 90.00 260 GLN A CA 1
ATOM 1894 C C . GLN A 1 260 ? 12.659 1.022 -6.639 1.00 90.00 260 GLN A C 1
ATOM 1896 O O . GLN A 1 260 ? 12.725 1.992 -7.387 1.00 90.00 260 GLN A O 1
ATOM 1901 N N . THR A 1 261 ? 13.364 0.968 -5.510 1.00 89.25 261 THR A N 1
ATOM 1902 C CA . THR A 1 261 ? 14.290 2.049 -5.158 1.00 89.25 261 THR A CA 1
ATOM 1903 C C . THR A 1 261 ? 15.659 1.871 -5.814 1.00 89.25 261 THR A C 1
ATOM 1905 O O . THR A 1 261 ? 16.224 0.771 -5.883 1.00 89.25 261 THR A O 1
ATOM 1908 N N . LEU A 1 262 ? 16.202 2.986 -6.287 1.00 86.69 262 LEU A N 1
ATOM 1909 C CA . LEU A 1 262 ? 17.412 3.123 -7.077 1.00 86.69 262 LEU A CA 1
ATOM 1910 C C . LEU A 1 262 ? 18.487 3.838 -6.257 1.00 86.69 262 LEU A C 1
ATOM 1912 O O . LEU A 1 262 ? 18.223 4.714 -5.435 1.00 86.69 262 LEU A O 1
ATOM 1916 N N . ILE A 1 263 ? 19.730 3.431 -6.477 1.00 84.44 263 ILE A N 1
ATOM 1917 C CA . ILE A 1 263 ? 20.920 4.029 -5.895 1.00 84.44 263 ILE A CA 1
ATOM 1918 C C . ILE A 1 263 ? 21.450 5.067 -6.862 1.00 84.44 263 ILE A C 1
ATOM 1920 O O . ILE A 1 263 ? 21.738 4.770 -8.025 1.00 84.44 263 ILE A O 1
ATOM 1924 N N . ASN A 1 264 ? 21.697 6.242 -6.313 1.00 81.56 264 ASN A N 1
ATOM 1925 C CA . ASN A 1 264 ? 22.406 7.323 -6.959 1.00 81.56 264 ASN A CA 1
ATOM 1926 C C . ASN A 1 264 ? 23.701 7.611 -6.186 1.00 81.56 264 ASN A C 1
ATOM 1928 O O . ASN A 1 264 ? 23.852 7.236 -5.020 1.00 81.56 264 ASN A O 1
ATOM 1932 N N . ALA A 1 265 ? 24.702 8.182 -6.846 1.00 80.19 265 ALA A N 1
ATOM 1933 C CA . ALA A 1 265 ? 26.026 8.352 -6.266 1.00 80.19 265 ALA A CA 1
ATOM 1934 C C . ALA A 1 265 ? 26.805 9.489 -6.914 1.00 80.19 265 ALA A C 1
ATOM 1936 O O . ALA A 1 265 ? 26.520 9.922 -8.027 1.00 80.19 265 ALA A O 1
ATOM 1937 N N . LYS A 1 266 ? 27.860 9.951 -6.230 1.00 79.12 266 LYS A N 1
ATOM 1938 C CA . LYS A 1 266 ? 28.787 10.905 -6.855 1.00 79.12 266 LYS A CA 1
ATOM 1939 C C . LYS A 1 266 ? 29.466 10.227 -8.042 1.00 79.12 266 LYS A C 1
ATOM 1941 O O . LYS A 1 266 ? 29.973 9.115 -7.898 1.00 79.12 266 LYS A O 1
ATOM 1946 N N . GLU A 1 267 ? 29.595 10.961 -9.145 1.00 80.38 267 GLU A N 1
ATOM 1947 C CA . GLU A 1 267 ? 30.276 10.546 -10.383 1.00 80.38 267 GLU A CA 1
ATOM 1948 C C . GLU A 1 267 ? 31.541 9.713 -10.127 1.00 80.38 267 GLU A C 1
ATOM 1950 O O . GLU A 1 267 ? 31.637 8.577 -10.577 1.00 80.38 267 GLU A O 1
ATOM 1955 N N . ARG A 1 268 ? 32.470 10.212 -9.300 1.00 79.31 268 ARG A N 1
ATOM 1956 C CA . ARG A 1 268 ? 33.737 9.518 -8.998 1.00 79.31 268 ARG A CA 1
ATOM 1957 C C . ARG A 1 268 ? 33.581 8.102 -8.422 1.00 79.31 268 ARG A C 1
ATOM 1959 O O . ARG A 1 268 ? 34.477 7.285 -8.604 1.00 79.31 268 ARG A O 1
ATOM 1966 N N . PHE A 1 269 ? 32.503 7.826 -7.687 1.00 80.75 269 PHE A N 1
ATOM 1967 C CA . PHE A 1 269 ? 32.246 6.507 -7.100 1.00 80.75 269 PHE A CA 1
ATOM 1968 C C . PHE A 1 269 ? 31.577 5.577 -8.111 1.00 80.75 269 PHE A C 1
ATOM 1970 O O . PHE A 1 269 ? 31.880 4.385 -8.133 1.00 80.75 269 PHE A O 1
ATOM 1977 N N . ILE A 1 270 ? 30.740 6.123 -8.997 1.00 81.88 270 ILE A N 1
ATOM 1978 C CA . ILE A 1 270 ? 30.217 5.380 -10.148 1.00 81.88 270 ILE A CA 1
ATOM 1979 C C . ILE A 1 270 ? 31.385 4.978 -11.060 1.00 81.88 270 ILE A C 1
ATOM 1981 O O . ILE A 1 270 ? 31.552 3.794 -11.359 1.00 81.88 270 ILE A O 1
ATOM 1985 N N . GLU A 1 271 ? 32.267 5.923 -11.403 1.00 83.88 271 GLU A N 1
ATOM 1986 C CA . GLU A 1 271 ? 33.479 5.676 -12.195 1.00 83.88 271 GLU A CA 1
ATOM 1987 C C . GLU A 1 271 ? 34.396 4.622 -11.546 1.00 83.88 271 GLU A C 1
ATOM 1989 O O . GLU A 1 271 ? 34.882 3.722 -12.228 1.00 83.88 271 GLU A O 1
ATOM 1994 N N . GLU A 1 272 ? 34.614 4.674 -10.224 1.00 85.06 272 GLU A N 1
ATOM 1995 C CA . GLU A 1 272 ? 35.452 3.699 -9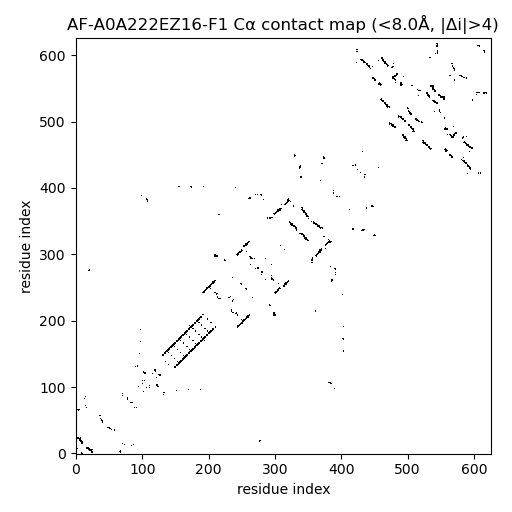.501 1.00 85.06 272 GLU A CA 1
ATOM 1996 C C . GLU A 1 272 ? 34.906 2.259 -9.567 1.00 85.06 272 GLU A C 1
ATOM 1998 O O . GLU A 1 272 ? 35.671 1.285 -9.511 1.00 85.06 272 GLU A O 1
ATOM 2003 N N . HIS A 1 273 ? 33.590 2.098 -9.700 1.00 84.19 273 HIS A N 1
ATOM 2004 C CA . HIS A 1 273 ? 32.927 0.795 -9.779 1.00 84.19 273 HIS A CA 1
ATOM 2005 C C . HIS A 1 273 ? 32.447 0.404 -11.170 1.00 84.19 273 HIS A C 1
ATOM 2007 O O . HIS A 1 273 ? 31.834 -0.660 -11.321 1.00 84.19 273 HIS A O 1
ATOM 2013 N N . THR A 1 274 ? 32.786 1.204 -12.171 1.00 81.44 274 THR A N 1
ATOM 2014 C CA . THR A 1 274 ? 32.563 0.892 -13.576 1.00 81.44 274 THR A CA 1
ATOM 2015 C C . THR A 1 274 ? 33.582 -0.144 -14.045 1.00 81.44 274 THR A C 1
ATOM 2017 O O . THR A 1 274 ? 34.765 -0.094 -13.699 1.00 81.44 274 THR A O 1
ATOM 2020 N N . GLN A 1 275 ? 33.109 -1.144 -14.779 1.00 77.38 275 GLN A N 1
ATOM 2021 C CA . GLN A 1 275 ? 33.937 -2.182 -15.383 1.00 77.38 275 GLN A CA 1
ATOM 2022 C C . GLN A 1 275 ? 34.460 -1.728 -16.751 1.00 77.38 275 GLN A C 1
ATOM 2024 O O . GLN A 1 275 ? 33.947 -0.783 -17.341 1.00 77.38 275 GLN A O 1
ATOM 2029 N N . ASP A 1 276 ? 35.462 -2.432 -17.284 1.00 71.25 276 ASP A N 1
ATOM 2030 C CA . ASP A 1 276 ? 36.065 -2.106 -18.586 1.00 71.25 276 ASP A CA 1
ATOM 2031 C C . ASP A 1 276 ? 35.034 -2.119 -19.742 1.00 71.25 276 ASP A C 1
ATOM 2033 O O . ASP A 1 276 ? 35.252 -1.474 -20.765 1.00 71.25 276 ASP A O 1
ATOM 2037 N N . ASP A 1 277 ? 33.916 -2.843 -19.586 1.00 63.06 277 ASP A N 1
ATOM 2038 C CA . ASP A 1 277 ? 32.799 -2.911 -20.540 1.00 63.06 277 ASP A CA 1
ATOM 2039 C C . ASP A 1 277 ? 31.759 -1.784 -20.377 1.00 63.06 277 ASP A C 1
ATOM 2041 O O . ASP A 1 277 ? 30.785 -1.747 -21.122 1.00 63.06 277 ASP A O 1
ATOM 2045 N N . GLY A 1 278 ? 31.970 -0.857 -19.436 1.00 69.88 278 GLY A N 1
ATOM 2046 C CA . GLY A 1 278 ? 31.074 0.264 -19.148 1.00 69.88 278 GLY A CA 1
ATOM 2047 C C . GLY A 1 278 ? 29.938 -0.056 -18.172 1.00 69.88 278 GLY A C 1
ATOM 2048 O O . GLY A 1 278 ? 29.269 0.872 -17.720 1.00 69.88 278 GLY A O 1
ATOM 2049 N N . SER A 1 279 ? 29.737 -1.324 -17.797 1.00 74.06 279 SER A N 1
ATOM 2050 C CA . SER A 1 279 ? 28.723 -1.707 -16.807 1.00 74.06 279 SER A CA 1
ATOM 2051 C C . SER A 1 279 ? 29.137 -1.310 -15.388 1.00 74.06 279 SER A C 1
ATOM 2053 O O . SER A 1 279 ? 30.309 -1.403 -15.003 1.00 74.06 279 SER A O 1
ATOM 2055 N N . ILE A 1 280 ? 28.170 -0.891 -14.572 1.00 78.25 280 ILE A N 1
ATOM 2056 C CA . ILE A 1 280 ? 28.429 -0.398 -13.215 1.00 78.25 280 ILE A CA 1
ATOM 2057 C C . ILE A 1 280 ? 28.134 -1.492 -12.186 1.00 78.25 280 ILE A C 1
ATOM 2059 O O . ILE A 1 280 ? 27.053 -2.079 -12.143 1.00 78.25 280 ILE A O 1
ATOM 2063 N N . ARG A 1 281 ? 29.085 -1.757 -11.280 1.00 78.50 281 ARG A N 1
ATOM 2064 C CA . ARG A 1 281 ? 28.840 -2.634 -10.123 1.00 78.50 281 ARG A CA 1
ATOM 2065 C C . ARG A 1 281 ? 28.192 -1.840 -8.991 1.00 78.50 281 ARG A C 1
ATOM 2067 O O . ARG A 1 281 ? 28.880 -1.456 -8.046 1.00 78.50 281 ARG A O 1
ATOM 2074 N N . TRP A 1 282 ? 26.872 -1.678 -9.030 1.00 82.12 282 TRP A N 1
ATOM 2075 C CA . TRP A 1 282 ? 26.102 -0.925 -8.027 1.00 82.12 282 TRP A CA 1
ATOM 2076 C C . TRP A 1 282 ? 26.213 -1.463 -6.597 1.00 82.12 282 TRP A C 1
ATOM 2078 O O . TRP A 1 282 ? 26.288 -0.692 -5.650 1.00 82.12 282 TRP A O 1
ATOM 2088 N N . HIS A 1 283 ? 26.386 -2.774 -6.409 1.00 79.00 283 HIS A N 1
ATOM 2089 C CA . HIS A 1 283 ? 26.761 -3.323 -5.097 1.00 79.00 283 HIS A CA 1
ATOM 2090 C C . HIS A 1 283 ? 28.145 -2.871 -4.601 1.00 79.00 283 HIS A C 1
ATOM 2092 O O . HIS A 1 283 ? 28.408 -2.899 -3.401 1.00 79.00 283 HIS A O 1
ATOM 2098 N N . GLY A 1 284 ? 29.055 -2.538 -5.519 1.00 78.31 284 GLY A N 1
ATOM 2099 C CA . GLY A 1 284 ? 30.331 -1.900 -5.210 1.00 78.31 284 GLY A CA 1
ATOM 2100 C C . GLY A 1 284 ? 30.110 -0.476 -4.720 1.00 78.31 284 GLY A C 1
ATOM 2101 O O . GLY A 1 284 ? 30.545 -0.176 -3.616 1.00 78.31 284 GLY A O 1
ATOM 2102 N N . VAL A 1 285 ? 29.340 0.312 -5.482 1.00 79.19 285 VAL A N 1
ATOM 2103 C CA . VAL A 1 285 ? 28.936 1.687 -5.132 1.00 79.19 285 VAL A CA 1
ATOM 2104 C C . VAL A 1 285 ? 28.284 1.723 -3.750 1.00 79.19 285 VAL A C 1
ATOM 2106 O O . VAL A 1 285 ? 28.747 2.437 -2.871 1.00 79.19 285 VAL A O 1
ATOM 2109 N N . ALA A 1 286 ? 27.312 0.841 -3.510 1.00 74.44 286 ALA A N 1
ATOM 2110 C CA . ALA A 1 286 ? 26.646 0.686 -2.219 1.00 74.44 286 ALA A CA 1
ATOM 2111 C C . ALA A 1 286 ? 27.555 0.165 -1.084 1.00 74.44 286 ALA A C 1
ATOM 2113 O O . ALA A 1 286 ? 27.254 0.252 0.109 1.00 74.44 286 ALA A O 1
ATOM 2114 N N . GLY A 1 287 ? 28.660 -0.484 -1.452 1.00 69.75 287 GLY A N 1
ATOM 2115 C CA . GLY A 1 287 ? 29.613 -1.097 -0.534 1.00 69.75 287 GLY A CA 1
ATOM 2116 C C . GLY A 1 287 ? 30.675 -0.130 -0.012 1.00 69.75 287 GLY A C 1
ATOM 2117 O O . GLY A 1 287 ? 31.283 -0.416 1.031 1.00 69.75 287 GLY A O 1
ATOM 2118 N N . GLU A 1 288 ? 30.890 0.997 -0.692 1.00 63.66 288 GLU A N 1
ATOM 2119 C CA . GLU A 1 288 ? 31.715 2.106 -0.216 1.00 63.66 288 GLU A CA 1
ATOM 2120 C C . GLU A 1 288 ? 31.052 2.673 1.050 1.00 63.66 288 GLU A C 1
ATOM 2122 O O . GLU A 1 288 ? 29.962 3.221 1.037 1.00 63.66 288 GLU A O 1
ATOM 2127 N N . ASN A 1 289 ? 31.660 2.400 2.207 1.00 60.81 289 ASN A N 1
ATOM 2128 C CA . ASN A 1 289 ? 31.159 2.817 3.527 1.00 60.81 289 ASN A CA 1
ATOM 2129 C C . ASN A 1 289 ? 32.233 3.593 4.306 1.00 60.81 289 ASN A C 1
ATOM 2131 O O . ASN A 1 289 ? 32.197 3.701 5.535 1.00 60.81 289 ASN A O 1
ATOM 2135 N N . ALA A 1 290 ? 33.284 4.025 3.606 1.00 54.53 290 ALA A N 1
ATOM 2136 C CA . ALA A 1 290 ? 34.455 4.642 4.215 1.00 54.53 290 ALA A CA 1
ATOM 2137 C C . ALA A 1 290 ? 34.274 6.152 4.438 1.00 54.53 290 ALA A C 1
ATOM 2139 O O . ALA A 1 290 ? 34.970 6.708 5.291 1.00 54.53 290 ALA A O 1
ATOM 2140 N N . ASN A 1 291 ? 33.349 6.786 3.709 1.00 58.94 291 ASN A N 1
ATOM 2141 C CA . ASN A 1 291 ? 33.036 8.211 3.776 1.00 58.94 291 ASN A CA 1
ATOM 2142 C C . ASN A 1 291 ? 31.519 8.421 3.946 1.00 58.94 291 ASN A C 1
ATOM 2144 O O . ASN A 1 291 ? 30.734 7.482 3.882 1.00 58.94 291 ASN A O 1
ATOM 2148 N N . ILE A 1 292 ? 31.104 9.653 4.231 1.00 57.25 292 ILE A N 1
ATOM 2149 C CA . ILE A 1 292 ? 29.698 10.021 4.436 1.00 57.25 292 ILE A CA 1
ATOM 2150 C C . ILE A 1 292 ? 29.146 10.579 3.112 1.00 57.25 292 ILE A C 1
ATOM 2152 O O . ILE A 1 292 ? 29.762 11.480 2.547 1.00 57.25 292 ILE A O 1
ATOM 2156 N N . HIS A 1 293 ? 28.009 10.056 2.631 1.00 61.09 293 HIS A N 1
ATOM 2157 C CA . HIS A 1 293 ? 27.349 10.424 1.360 1.00 61.09 293 HIS A CA 1
ATOM 2158 C C . HIS A 1 293 ? 28.234 10.243 0.112 1.00 61.09 293 HIS A C 1
ATOM 2160 O O . HIS A 1 293 ? 28.504 11.198 -0.621 1.00 61.09 293 HIS A O 1
ATOM 2166 N N . ASP A 1 294 ? 28.737 9.027 -0.114 1.00 66.94 294 ASP A N 1
ATOM 2167 C CA . ASP A 1 294 ? 29.291 8.596 -1.409 1.00 66.94 294 ASP A CA 1
ATOM 2168 C C . ASP A 1 294 ? 28.199 8.106 -2.379 1.00 66.94 294 ASP A C 1
ATOM 2170 O O . ASP A 1 294 ? 28.336 8.300 -3.589 1.00 66.94 294 ASP A O 1
ATOM 2174 N N . HIS A 1 295 ? 27.098 7.587 -1.834 1.00 77.50 295 HIS A N 1
ATOM 2175 C CA . HIS A 1 295 ? 25.864 7.226 -2.528 1.00 77.50 295 HIS A CA 1
ATOM 2176 C C . HIS A 1 295 ? 24.632 7.401 -1.621 1.00 77.50 295 HIS A C 1
ATOM 2178 O O . HIS A 1 295 ? 24.764 7.476 -0.394 1.00 77.50 295 HIS A O 1
ATOM 2184 N N . TRP A 1 296 ? 23.445 7.457 -2.219 1.00 79.38 296 TRP A N 1
ATOM 2185 C CA . TRP A 1 296 ? 22.148 7.541 -1.545 1.00 79.38 296 TRP A CA 1
ATOM 2186 C C . TRP A 1 296 ? 21.083 6.762 -2.327 1.00 79.38 296 TRP A C 1
ATOM 2188 O O . TRP A 1 296 ? 21.355 6.225 -3.400 1.00 79.38 296 TRP A O 1
ATOM 2198 N N . VAL A 1 297 ? 19.895 6.649 -1.740 1.00 84.00 297 VAL A N 1
ATOM 2199 C CA . VAL A 1 297 ? 18.716 6.044 -2.369 1.00 84.00 297 VAL A CA 1
ATOM 2200 C C . VAL A 1 297 ? 17.819 7.187 -2.826 1.00 84.00 297 VAL A C 1
ATOM 2202 O O . VAL A 1 297 ? 17.559 8.087 -2.022 1.00 84.00 297 VAL A O 1
ATOM 2205 N N . ASP A 1 298 ? 17.401 7.175 -4.086 1.00 84.81 298 ASP A N 1
ATOM 2206 C CA . ASP A 1 298 ? 16.498 8.195 -4.625 1.00 84.81 298 ASP A CA 1
ATOM 2207 C C . ASP A 1 298 ? 15.076 8.022 -4.065 1.00 84.81 298 ASP A C 1
ATOM 2209 O O . ASP A 1 298 ? 14.722 6.983 -3.493 1.00 84.81 298 ASP A O 1
ATOM 2213 N N . MET A 1 299 ? 14.281 9.089 -4.147 1.00 87.00 299 MET A N 1
ATOM 2214 C CA . MET A 1 299 ? 12.902 9.080 -3.658 1.00 87.00 299 MET A CA 1
ATOM 2215 C C . MET A 1 299 ? 11.949 8.494 -4.698 1.00 87.00 299 MET A C 1
ATOM 2217 O O . MET A 1 299 ? 12.152 8.686 -5.889 1.00 87.00 299 MET A O 1
ATOM 2221 N N . ILE A 1 300 ? 10.903 7.827 -4.225 1.00 89.00 300 ILE A N 1
ATOM 2222 C CA . ILE A 1 300 ? 9.755 7.340 -5.004 1.00 89.00 300 ILE A CA 1
ATOM 2223 C C . ILE A 1 300 ? 8.631 8.385 -5.109 1.00 89.00 300 ILE A C 1
ATOM 2225 O O . ILE A 1 300 ? 7.503 8.030 -5.360 1.00 89.00 300 ILE A O 1
ATOM 2229 N N . GLY A 1 301 ? 8.870 9.652 -4.754 1.00 89.19 301 GLY A N 1
ATOM 2230 C CA . GLY A 1 301 ? 7.780 10.637 -4.726 1.00 89.19 301 GLY A CA 1
ATOM 2231 C C . GLY A 1 301 ? 6.620 10.261 -3.782 1.00 89.19 301 GLY A C 1
ATOM 2232 O O . GLY A 1 301 ? 6.830 9.695 -2.698 1.00 89.19 301 GLY A O 1
ATOM 2233 N N . ASN A 1 302 ? 5.404 10.655 -4.159 1.00 92.12 302 ASN A N 1
ATOM 2234 C CA . ASN A 1 302 ? 4.151 10.311 -3.486 1.00 92.12 302 ASN A CA 1
ATOM 2235 C C . ASN A 1 302 ? 3.243 9.486 -4.407 1.00 92.12 302 ASN A C 1
ATOM 2237 O O . ASN A 1 302 ? 2.215 9.972 -4.878 1.00 92.12 302 ASN A O 1
ATOM 2241 N N . ASP A 1 303 ? 3.605 8.228 -4.616 1.00 95.62 303 ASP A N 1
ATOM 2242 C CA . ASP A 1 303 ? 2.843 7.315 -5.460 1.00 95.62 303 ASP A CA 1
ATOM 2243 C C . ASP A 1 303 ? 1.451 6.997 -4.908 1.00 95.62 303 ASP A C 1
ATOM 2245 O O . ASP A 1 303 ? 1.202 7.005 -3.692 1.00 95.62 303 ASP A O 1
ATOM 2249 N N . VAL A 1 304 ? 0.541 6.638 -5.811 1.00 97.62 304 VAL A N 1
ATOM 2250 C CA . VAL A 1 304 ? -0.837 6.263 -5.497 1.00 97.62 304 VAL A CA 1
ATOM 2251 C C . VAL A 1 304 ? -1.215 4.947 -6.168 1.00 97.62 304 VAL A C 1
ATOM 2253 O O . VAL A 1 304 ? -1.162 4.829 -7.383 1.00 97.62 304 VAL A O 1
ATOM 2256 N N . ILE A 1 305 ? -1.693 3.985 -5.381 1.00 98.62 305 ILE A N 1
ATOM 2257 C CA . ILE A 1 305 ? -2.455 2.826 -5.860 1.00 98.62 305 ILE A CA 1
ATOM 2258 C C . ILE A 1 305 ? -3.941 3.140 -5.693 1.00 98.62 305 ILE A C 1
ATOM 2260 O O . ILE A 1 305 ? -4.360 3.546 -4.606 1.00 98.62 305 ILE A O 1
ATOM 2264 N N . THR A 1 306 ? -4.743 2.972 -6.743 1.00 97.69 306 THR A N 1
ATOM 2265 C CA . THR A 1 306 ? -6.134 3.461 -6.745 1.00 97.69 306 THR A CA 1
ATOM 2266 C C . THR A 1 306 ? -7.201 2.420 -6.402 1.00 97.69 306 THR A C 1
ATOM 2268 O O . THR A 1 306 ? -8.306 2.818 -6.033 1.00 97.69 306 THR A O 1
ATOM 2271 N N . ASP A 1 307 ? -6.895 1.128 -6.498 1.00 96.94 307 ASP A N 1
ATOM 2272 C CA . ASP A 1 307 ? -7.898 0.057 -6.482 1.00 96.94 307 ASP A CA 1
ATOM 2273 C C . ASP A 1 307 ? -7.415 -1.264 -5.859 1.00 96.94 307 ASP A C 1
ATOM 2275 O O . ASP A 1 307 ? -7.906 -2.326 -6.224 1.00 96.94 307 ASP A O 1
ATOM 2279 N N . PHE A 1 308 ? -6.497 -1.213 -4.888 1.00 97.81 308 PHE A N 1
ATOM 2280 C CA . PHE A 1 308 ? -5.935 -2.413 -4.261 1.00 97.81 308 PHE A CA 1
ATOM 2281 C C . PHE A 1 308 ? -7.026 -3.351 -3.718 1.00 97.81 308 PHE A C 1
ATOM 2283 O O . PHE A 1 308 ? -7.843 -2.948 -2.886 1.00 97.81 308 PHE A O 1
ATOM 2290 N N . ASN A 1 309 ? -6.998 -4.617 -4.132 1.00 95.44 309 ASN A N 1
ATOM 2291 C CA . ASN A 1 309 ? -7.995 -5.620 -3.775 1.00 95.44 309 ASN A CA 1
ATOM 2292 C C . ASN A 1 309 ? -7.352 -6.952 -3.359 1.00 95.44 309 ASN A C 1
ATOM 2294 O O . ASN A 1 309 ? -6.873 -7.757 -4.167 1.00 95.44 309 ASN A O 1
ATOM 2298 N N . ARG A 1 310 ? -7.394 -7.248 -2.058 1.00 92.00 310 ARG A N 1
ATOM 2299 C CA . ARG A 1 310 ? -6.768 -8.458 -1.508 1.00 92.00 310 ARG A CA 1
ATOM 2300 C C . ARG A 1 310 ? -7.465 -9.736 -1.973 1.00 92.00 310 ARG A C 1
ATOM 2302 O O . ARG A 1 310 ? -6.803 -10.763 -2.144 1.00 92.00 310 ARG A O 1
ATOM 2309 N N . ASP A 1 311 ? -8.780 -9.688 -2.176 1.00 92.00 311 ASP A N 1
ATOM 2310 C CA . ASP A 1 311 ? -9.580 -10.845 -2.595 1.00 92.00 311 ASP A CA 1
ATOM 2311 C C . ASP A 1 311 ? -9.271 -11.279 -4.037 1.00 92.00 311 ASP A C 1
ATOM 2313 O O . ASP A 1 311 ? -9.396 -12.466 -4.372 1.00 92.00 311 ASP A O 1
ATOM 2317 N N . GLU A 1 312 ? -8.849 -10.343 -4.889 1.00 95.69 312 GLU A N 1
ATOM 2318 C CA . GLU A 1 312 ? -8.396 -10.630 -6.255 1.00 95.69 312 GLU A CA 1
ATOM 2319 C C . GLU A 1 312 ? -6.962 -11.181 -6.282 1.00 95.69 312 GLU A C 1
ATOM 2321 O O . GLU A 1 312 ? -6.610 -11.992 -7.149 1.00 95.69 312 GLU A O 1
ATOM 2326 N N . GLY A 1 313 ? -6.197 -10.898 -5.227 1.00 93.88 313 GLY A N 1
ATOM 2327 C CA . GLY A 1 313 ? -4.861 -11.428 -4.991 1.00 93.88 313 GLY A CA 1
ATOM 2328 C C . GLY A 1 313 ? -3.765 -10.378 -5.090 1.00 93.88 313 GLY A C 1
ATOM 2329 O O . GLY A 1 313 ? -2.603 -10.771 -5.249 1.00 93.88 313 GLY A O 1
ATOM 2330 N N . ASP A 1 314 ? -4.126 -9.099 -4.984 1.00 97.62 314 ASP A N 1
ATOM 2331 C CA . ASP A 1 314 ? -3.194 -7.990 -5.100 1.00 97.62 314 ASP A CA 1
ATOM 2332 C C . ASP A 1 314 ? -2.116 -8.021 -4.031 1.00 97.62 314 ASP A C 1
ATOM 2334 O O . ASP A 1 314 ? -2.322 -8.415 -2.875 1.00 97.62 314 ASP A O 1
ATOM 2338 N N . ARG A 1 315 ? -0.917 -7.600 -4.429 1.00 95.56 315 ARG A N 1
ATOM 2339 C CA . ARG A 1 315 ? 0.249 -7.551 -3.551 1.00 95.56 315 ARG A CA 1
ATOM 2340 C C . ARG A 1 315 ? 1.095 -6.329 -3.842 1.00 95.56 315 ARG A C 1
ATOM 2342 O O . ARG A 1 315 ? 1.324 -5.961 -4.989 1.00 95.56 315 ARG A O 1
ATOM 2349 N N . ILE A 1 316 ? 1.672 -5.778 -2.781 1.00 97.62 316 ILE A N 1
ATOM 2350 C CA . ILE A 1 316 ? 2.649 -4.698 -2.886 1.00 97.62 316 ILE A CA 1
ATOM 2351 C C . ILE A 1 316 ? 4.042 -5.284 -2.672 1.00 97.62 316 ILE A C 1
ATOM 2353 O O . ILE A 1 316 ? 4.295 -6.037 -1.725 1.00 97.62 316 ILE A O 1
ATOM 2357 N N . VAL A 1 317 ? 4.978 -4.934 -3.543 1.00 94.56 317 VAL A N 1
ATOM 2358 C CA . VAL A 1 317 ? 6.382 -5.324 -3.432 1.00 94.56 317 VAL A CA 1
ATOM 2359 C C . VAL A 1 317 ? 7.227 -4.064 -3.378 1.00 94.56 317 VAL A C 1
ATOM 2361 O O . VAL A 1 317 ? 7.174 -3.240 -4.276 1.00 94.56 317 VAL A O 1
ATOM 2364 N N . ILE A 1 318 ? 8.026 -3.916 -2.323 1.00 93.56 318 ILE A N 1
ATOM 2365 C CA . ILE A 1 318 ? 8.914 -2.764 -2.135 1.00 93.56 318 ILE A CA 1
ATOM 2366 C C . ILE A 1 318 ? 10.343 -3.271 -2.017 1.00 93.56 318 ILE A C 1
ATOM 2368 O O . ILE A 1 318 ? 10.713 -3.969 -1.061 1.00 93.56 318 ILE A O 1
ATOM 2372 N N . GLU A 1 319 ? 11.174 -2.923 -2.989 1.00 89.00 319 GLU A N 1
ATOM 2373 C CA . GLU A 1 319 ? 12.502 -3.496 -3.121 1.00 89.00 319 GLU A CA 1
ATOM 2374 C C . GLU A 1 319 ? 13.561 -2.448 -3.450 1.00 89.00 319 GLU A C 1
ATOM 2376 O O . GLU A 1 319 ? 13.408 -1.647 -4.360 1.00 89.00 319 GLU A O 1
ATOM 2381 N N . GLY A 1 320 ? 14.692 -2.519 -2.750 1.00 85.56 320 GLY A N 1
ATOM 2382 C CA . GLY A 1 320 ? 15.889 -1.769 -3.112 1.00 85.56 320 GLY A CA 1
ATOM 2383 C C . GLY A 1 320 ? 16.804 -1.503 -1.927 1.00 85.56 320 GLY A C 1
ATOM 2384 O O . GLY A 1 320 ? 16.636 -2.058 -0.839 1.00 85.56 320 GLY A O 1
ATOM 2385 N N . HIS A 1 321 ? 17.868 -0.742 -2.148 1.00 84.94 321 HIS A N 1
ATOM 2386 C CA . HIS A 1 321 ? 18.996 -0.716 -1.223 1.00 84.94 321 HIS A CA 1
ATOM 2387 C C . HIS A 1 321 ? 18.630 -0.064 0.109 1.00 84.94 321 HIS A C 1
ATOM 2389 O O . HIS A 1 321 ? 18.310 1.113 0.158 1.00 84.94 321 HIS A O 1
ATOM 2395 N N . THR A 1 322 ? 18.714 -0.802 1.221 1.00 86.06 322 THR A N 1
ATOM 2396 C CA . THR A 1 322 ? 18.435 -0.304 2.590 1.00 86.06 322 THR A CA 1
ATOM 2397 C C . THR A 1 322 ? 17.035 0.263 2.835 1.00 86.06 322 THR A C 1
ATOM 2399 O O . THR A 1 322 ? 16.758 0.700 3.954 1.00 86.06 322 THR A O 1
ATOM 2402 N N . THR A 1 323 ? 16.149 0.203 1.844 1.00 89.88 323 THR A N 1
ATOM 2403 C CA . THR A 1 323 ? 14.768 0.668 1.934 1.00 89.88 323 THR A CA 1
ATOM 2404 C C . THR A 1 323 ? 13.992 -0.144 2.958 1.00 89.88 323 THR A C 1
ATOM 2406 O O . THR A 1 323 ? 14.056 -1.378 3.000 1.00 89.88 323 THR A O 1
ATOM 2409 N N . LYS A 1 324 ? 13.265 0.564 3.819 1.00 91.31 324 LYS A N 1
ATOM 2410 C CA . LYS A 1 324 ? 12.388 -0.003 4.838 1.00 91.31 324 LYS A CA 1
ATOM 2411 C C . LYS A 1 324 ? 11.107 0.806 4.940 1.00 91.31 324 LYS A C 1
ATOM 2413 O O . LYS A 1 324 ? 11.084 2.001 4.670 1.00 91.31 324 LYS A O 1
ATOM 2418 N N . ILE A 1 325 ? 10.068 0.145 5.432 1.00 92.44 325 ILE A N 1
ATOM 2419 C CA . ILE A 1 325 ? 8.827 0.798 5.834 1.00 92.44 325 ILE A CA 1
ATOM 2420 C C . ILE A 1 325 ? 9.068 1.504 7.170 1.00 92.44 325 ILE A C 1
ATOM 2422 O O . ILE A 1 325 ? 9.467 0.875 8.156 1.00 92.44 325 ILE A O 1
ATOM 2426 N N . ARG A 1 326 ? 8.839 2.816 7.192 1.00 91.00 326 ARG A N 1
ATOM 2427 C CA . ARG A 1 326 ? 8.869 3.658 8.391 1.00 91.00 326 ARG A CA 1
ATOM 2428 C C . ARG A 1 326 ? 7.600 3.449 9.208 1.00 91.00 326 ARG A C 1
ATOM 2430 O O . ARG A 1 326 ? 7.678 3.236 10.418 1.00 91.00 326 ARG A O 1
ATOM 2437 N N . SER A 1 327 ? 6.454 3.515 8.541 1.00 89.56 327 SER A N 1
ATOM 2438 C CA . SER A 1 327 ? 5.129 3.364 9.136 1.00 89.56 327 SER A CA 1
ATOM 2439 C C . SER A 1 327 ? 4.102 2.981 8.078 1.00 89.56 327 SER A C 1
ATOM 2441 O O . SER A 1 327 ? 4.260 3.333 6.912 1.00 89.56 327 SER A O 1
ATOM 2443 N N . ILE A 1 328 ? 3.049 2.305 8.529 1.00 92.44 328 ILE A N 1
ATOM 2444 C CA . ILE A 1 328 ? 1.801 2.113 7.793 1.00 92.44 328 ILE A CA 1
ATOM 2445 C C . ILE A 1 328 ? 0.741 2.822 8.628 1.00 92.44 328 ILE A C 1
ATOM 2447 O O . ILE A 1 328 ? 0.555 2.483 9.799 1.00 92.44 328 ILE A O 1
ATOM 2451 N N . THR A 1 329 ? 0.140 3.861 8.068 1.00 91.50 329 THR A N 1
ATOM 2452 C CA . THR A 1 329 ? -0.895 4.671 8.721 1.00 91.50 329 THR A CA 1
ATOM 2453 C C . THR A 1 329 ? -2.137 4.695 7.857 1.00 91.50 329 THR A C 1
ATOM 2455 O O . THR A 1 329 ? -2.053 4.428 6.668 1.00 91.50 329 THR A O 1
ATOM 2458 N N . TYR A 1 330 ? -3.275 5.041 8.440 1.00 93.50 330 TYR A N 1
ATOM 2459 C CA . TYR A 1 330 ? -4.556 5.022 7.743 1.00 93.50 330 TYR A CA 1
ATOM 2460 C C . TYR A 1 330 ? -5.217 6.385 7.887 1.00 93.50 330 TYR A C 1
ATOM 2462 O O . TYR A 1 330 ? -5.059 7.036 8.927 1.00 93.50 330 TYR A O 1
ATOM 2470 N N . GLY A 1 331 ? -5.912 6.829 6.848 1.00 91.69 331 GLY A N 1
ATOM 2471 C CA . GLY A 1 331 ? -6.468 8.172 6.796 1.00 91.69 331 GLY A CA 1
ATOM 2472 C C . GLY A 1 331 ? -7.856 8.233 6.179 1.00 91.69 331 GLY A C 1
ATOM 2473 O O . GLY A 1 331 ? -8.393 7.242 5.701 1.00 91.69 331 GLY A O 1
ATOM 2474 N N . ASP A 1 332 ? -8.416 9.435 6.236 1.00 93.19 332 ASP A N 1
ATOM 2475 C CA . ASP A 1 332 ? -9.720 9.814 5.701 1.00 93.19 332 ASP A CA 1
ATOM 2476 C C . ASP A 1 332 ? -9.478 11.036 4.807 1.00 93.19 332 ASP A C 1
ATOM 2478 O O . ASP A 1 332 ? -9.111 12.119 5.286 1.00 93.19 332 ASP A O 1
ATOM 2482 N N . SER A 1 333 ? -9.576 10.830 3.500 1.00 92.44 333 SER A N 1
ATOM 2483 C CA . SER A 1 333 ? -9.249 11.822 2.481 1.00 92.44 333 SER A CA 1
ATOM 2484 C C . SER A 1 333 ? -10.335 12.883 2.353 1.00 92.44 333 SER A C 1
ATOM 2486 O O . SER A 1 333 ? -10.053 14.034 1.997 1.00 92.44 333 SER A O 1
ATOM 2488 N N . ASN A 1 334 ? -11.589 12.516 2.624 1.00 92.06 334 ASN A N 1
ATOM 2489 C CA . ASN A 1 334 ? -12.751 13.363 2.374 1.00 92.06 334 ASN A CA 1
ATOM 2490 C C . ASN A 1 334 ? -13.277 14.067 3.655 1.00 92.06 334 ASN A C 1
ATOM 2492 O O . ASN A 1 334 ? -14.007 15.065 3.566 1.00 92.06 334 ASN A O 1
ATOM 2496 N N . GLY A 1 335 ? -12.826 13.622 4.831 1.00 91.88 335 GLY A N 1
ATOM 2497 C CA . GLY A 1 335 ? -13.148 14.161 6.147 1.00 91.88 335 GLY A CA 1
ATOM 2498 C C . GLY A 1 335 ? -14.541 13.792 6.668 1.00 91.88 335 GLY A C 1
ATOM 2499 O O . GLY A 1 335 ? -15.086 14.553 7.479 1.00 91.88 335 GLY A O 1
ATOM 2500 N N . ASP A 1 336 ? -15.156 12.717 6.174 1.00 92.12 336 ASP A N 1
ATOM 2501 C CA . ASP A 1 336 ? -16.482 12.246 6.590 1.00 92.12 336 ASP A CA 1
ATOM 2502 C C . ASP A 1 336 ? -16.463 11.353 7.844 1.00 92.12 336 ASP A C 1
ATOM 2504 O O . ASP A 1 336 ? -17.520 11.107 8.435 1.00 92.12 336 ASP A O 1
ATOM 2508 N N . GLY A 1 337 ? -15.272 10.977 8.315 1.00 93.56 337 GLY A N 1
ATOM 2509 C CA . GLY A 1 337 ? -15.052 10.133 9.482 1.00 93.56 337 GLY A CA 1
ATOM 2510 C C . GLY A 1 33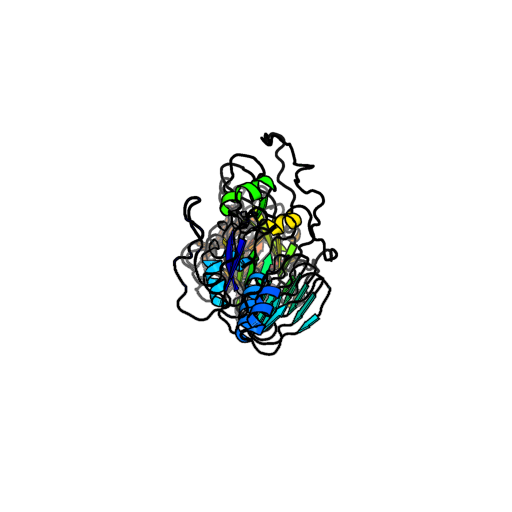7 ? -14.853 8.653 9.159 1.00 93.56 337 GLY A C 1
ATOM 2511 O O . GLY A 1 337 ? -14.682 7.877 10.104 1.00 93.56 337 GLY A O 1
ATOM 2512 N N . VAL A 1 338 ? -14.862 8.244 7.891 1.00 95.94 338 VAL A N 1
ATOM 2513 C CA . VAL A 1 338 ? -14.576 6.875 7.451 1.00 95.94 338 VAL A CA 1
ATOM 2514 C C . VAL A 1 338 ? -13.154 6.801 6.902 1.00 95.94 338 VAL A C 1
ATOM 2516 O O . VAL A 1 338 ? -12.718 7.625 6.109 1.00 95.94 338 VAL A O 1
ATOM 2519 N N . VAL A 1 339 ? -12.386 5.822 7.377 1.00 96.00 339 VAL A N 1
ATOM 2520 C CA . VAL A 1 339 ? -11.033 5.568 6.874 1.00 96.00 339 VAL A CA 1
ATOM 2521 C C . VAL A 1 339 ? -11.124 4.998 5.460 1.00 96.00 339 VAL A C 1
ATOM 2523 O O . VAL A 1 339 ? -11.740 3.951 5.270 1.00 96.00 339 VAL A O 1
ATOM 2526 N N . ASP A 1 340 ? -10.483 5.667 4.503 1.00 94.94 340 ASP A N 1
ATOM 2527 C CA . ASP A 1 340 ? -10.606 5.390 3.066 1.00 94.94 340 ASP A CA 1
ATOM 2528 C C . ASP A 1 340 ? -9.275 5.071 2.366 1.00 94.94 340 ASP A C 1
ATOM 2530 O O . ASP A 1 340 ? -9.275 4.672 1.202 1.00 94.94 340 ASP A O 1
ATOM 2534 N N . HIS A 1 341 ? -8.141 5.210 3.060 1.00 95.88 341 HIS A N 1
ATOM 2535 C CA . HIS A 1 341 ? -6.836 4.900 2.482 1.00 95.88 341 HIS A CA 1
ATOM 2536 C C . HIS A 1 341 ? -5.793 4.460 3.507 1.00 95.88 341 HIS A C 1
ATOM 2538 O O . HIS A 1 341 ? -5.860 4.753 4.708 1.00 95.88 341 HIS A O 1
ATOM 2544 N N . THR A 1 342 ? -4.764 3.801 2.984 1.00 96.56 342 THR A N 1
ATOM 2545 C CA . THR A 1 342 ? -3.514 3.491 3.678 1.00 96.56 342 THR A CA 1
ATOM 2546 C C . THR A 1 342 ? -2.391 4.389 3.161 1.00 96.56 342 THR A C 1
ATOM 2548 O O . THR A 1 342 ? -2.347 4.722 1.986 1.00 96.56 342 THR A O 1
ATOM 2551 N N . VAL A 1 343 ? -1.447 4.764 4.022 1.00 96.12 343 VAL A N 1
ATOM 2552 C CA . VAL A 1 343 ? -0.208 5.462 3.659 1.00 96.12 343 VAL A CA 1
ATOM 2553 C C . VAL A 1 343 ? 0.978 4.657 4.166 1.00 96.12 343 VAL A C 1
ATOM 2555 O O . VAL A 1 343 ? 1.159 4.475 5.376 1.00 96.12 343 VAL A O 1
ATOM 2558 N N . ILE A 1 344 ? 1.811 4.203 3.237 1.00 96.50 344 ILE A N 1
ATOM 2559 C CA . ILE A 1 344 ? 3.059 3.493 3.504 1.00 96.50 344 ILE A CA 1
ATOM 2560 C C . ILE A 1 344 ? 4.197 4.499 3.356 1.00 96.50 344 ILE A C 1
ATOM 2562 O O . ILE A 1 344 ? 4.530 4.918 2.254 1.00 96.50 344 ILE A O 1
ATOM 2566 N N . ALA A 1 345 ? 4.822 4.889 4.465 1.00 94.75 345 ALA A N 1
ATOM 2567 C CA . ALA A 1 345 ? 5.971 5.793 4.432 1.00 94.75 345 ALA A CA 1
ATOM 2568 C C . ALA A 1 345 ? 7.277 4.999 4.351 1.00 94.75 345 ALA A C 1
ATOM 2570 O O . ALA A 1 345 ? 7.497 4.088 5.158 1.00 94.75 345 ALA A O 1
ATOM 2571 N N . LEU A 1 346 ? 8.172 5.370 3.433 1.00 93.62 346 LEU A N 1
ATOM 2572 C CA . LEU A 1 346 ? 9.446 4.684 3.218 1.00 93.62 346 LEU A CA 1
ATOM 2573 C C . LEU A 1 346 ? 10.640 5.501 3.705 1.00 93.62 346 LEU A C 1
ATOM 2575 O O . LEU A 1 346 ? 10.647 6.731 3.691 1.00 93.62 346 LEU A O 1
ATOM 2579 N N . TYR A 1 347 ? 11.676 4.794 4.153 1.00 91.12 347 TYR A N 1
ATOM 2580 C CA . TYR A 1 347 ? 12.933 5.409 4.562 1.00 91.12 347 TYR A CA 1
ATOM 2581 C C . TYR A 1 347 ? 14.144 4.503 4.319 1.00 91.12 347 TYR A C 1
ATOM 2583 O O . TYR A 1 347 ? 14.022 3.274 4.278 1.00 91.12 347 TYR A O 1
ATOM 2591 N N . SER A 1 348 ? 15.327 5.104 4.199 1.00 87.06 348 SER A N 1
ATOM 2592 C CA . SER A 1 348 ? 16.605 4.388 4.109 1.00 87.06 348 SER A CA 1
ATOM 2593 C C . SER A 1 348 ? 17.166 4.055 5.504 1.00 87.06 348 SER A C 1
ATOM 2595 O O . SER A 1 348 ? 17.187 4.888 6.416 1.00 87.06 348 SER A O 1
ATOM 2597 N N . ASP A 1 349 ? 17.648 2.825 5.714 1.00 84.38 349 ASP A N 1
ATOM 2598 C CA . ASP A 1 349 ? 18.316 2.421 6.961 1.00 84.38 349 ASP A CA 1
ATOM 2599 C C . ASP A 1 349 ? 19.407 1.371 6.749 1.00 84.38 349 ASP A C 1
ATOM 2601 O O . ASP A 1 349 ? 19.180 0.153 6.773 1.00 84.38 349 ASP A O 1
ATOM 2605 N N . GLN A 1 350 ? 20.635 1.864 6.652 1.00 74.19 350 GLN A N 1
ATOM 2606 C CA . GLN A 1 350 ? 21.851 1.057 6.560 1.00 74.19 350 GLN A CA 1
ATOM 2607 C C . GLN A 1 350 ? 22.297 0.374 7.875 1.00 74.19 350 GLN A C 1
ATOM 2609 O O . GLN A 1 350 ? 23.269 -0.386 7.890 1.00 74.19 350 GLN A O 1
ATOM 2614 N N . GLY A 1 351 ? 21.629 0.623 9.008 1.00 68.75 351 GLY A N 1
ATOM 2615 C CA . GLY A 1 351 ? 21.896 -0.031 10.290 1.00 68.75 351 GLY A CA 1
ATOM 2616 C C . GLY A 1 351 ? 23.006 0.590 11.158 1.00 68.75 351 GLY A C 1
ATOM 2617 O O . GLY A 1 351 ? 23.367 1.762 11.054 1.00 68.75 351 GLY A O 1
ATOM 2618 N N . SER A 1 352 ? 23.524 -0.202 12.112 1.00 53.28 352 SER A N 1
ATOM 2619 C CA . SER A 1 352 ? 24.343 0.256 13.252 1.00 53.28 352 SER A CA 1
ATOM 2620 C C . SER A 1 352 ? 25.754 0.727 12.862 1.00 53.28 352 SER A C 1
ATOM 2622 O O . SER A 1 352 ? 26.743 0.025 13.080 1.00 53.28 352 SER A O 1
ATOM 2624 N N . GLY A 1 353 ? 25.818 1.933 12.306 1.00 53.84 353 GLY A N 1
ATOM 2625 C CA . GLY A 1 353 ? 27.023 2.636 11.868 1.00 53.84 353 GLY A CA 1
ATOM 2626 C C . GLY A 1 353 ? 26.756 4.063 11.376 1.00 53.84 353 GLY A C 1
ATOM 2627 O O . GLY A 1 353 ? 27.688 4.860 11.407 1.00 53.84 353 GLY A O 1
ATOM 2628 N N . GLY A 1 354 ? 25.509 4.400 11.001 1.00 53.88 354 GLY A N 1
ATOM 2629 C CA . GLY A 1 354 ? 25.125 5.756 10.585 1.00 53.88 354 GLY A CA 1
ATOM 2630 C C . GLY A 1 354 ? 25.993 6.298 9.444 1.00 53.88 354 GLY A C 1
ATOM 2631 O O . GLY A 1 354 ? 26.595 7.363 9.588 1.00 53.88 354 GLY A O 1
ATOM 2632 N N . GLY A 1 355 ? 26.143 5.539 8.358 1.00 56.62 355 GLY A N 1
ATOM 2633 C CA . GLY A 1 355 ? 26.868 5.946 7.145 1.00 56.62 355 GLY A CA 1
ATOM 2634 C C . GLY A 1 355 ? 25.991 6.743 6.163 1.00 56.62 355 GLY A C 1
ATOM 2635 O O . GLY A 1 355 ? 25.098 7.480 6.586 1.00 56.62 355 GLY A O 1
ATOM 2636 N N . ALA A 1 356 ? 26.248 6.647 4.867 1.00 56.09 356 ALA A N 1
ATOM 2637 C CA . ALA A 1 356 ? 25.773 7.570 3.837 1.00 56.09 356 ALA A CA 1
ATOM 2638 C C . ALA A 1 356 ? 24.249 7.663 3.592 1.00 56.09 356 ALA A C 1
ATOM 2640 O O . ALA A 1 356 ? 23.850 8.583 2.925 1.00 56.09 356 ALA A O 1
ATOM 2641 N N . HIS A 1 357 ? 23.381 6.786 4.082 1.00 69.00 357 HIS A N 1
ATOM 2642 C CA . HIS A 1 357 ? 21.930 6.926 3.854 1.00 69.00 357 HIS A CA 1
ATOM 2643 C C . HIS A 1 357 ? 21.147 6.323 5.037 1.00 69.00 357 HIS A C 1
ATOM 2645 O O . HIS A 1 357 ? 20.895 5.121 5.122 1.00 69.00 357 HIS A O 1
ATOM 2651 N N . ASN A 1 358 ? 20.966 7.091 6.115 1.00 75.44 358 ASN A N 1
ATOM 2652 C CA . ASN A 1 358 ? 20.318 6.597 7.338 1.00 75.44 358 ASN A CA 1
ATOM 2653 C C . ASN A 1 358 ? 19.286 7.595 7.817 1.00 75.44 358 ASN A C 1
ATOM 2655 O O . ASN A 1 358 ? 19.645 8.660 8.323 1.00 75.44 358 ASN A O 1
ATOM 2659 N N . ASN A 1 359 ? 18.042 7.130 7.839 1.00 78.56 359 ASN A N 1
ATOM 2660 C CA . ASN A 1 359 ? 16.874 7.907 8.197 1.00 78.56 359 ASN A CA 1
ATOM 2661 C C . ASN A 1 359 ? 16.557 9.012 7.180 1.00 78.56 359 ASN A C 1
ATOM 2663 O O . ASN A 1 359 ? 15.996 10.031 7.578 1.00 78.56 359 ASN A O 1
ATOM 2667 N N . ASP A 1 360 ? 16.895 8.793 5.907 1.00 80.69 360 ASP A N 1
ATOM 2668 C CA . ASP A 1 360 ? 16.434 9.643 4.809 1.00 80.69 360 ASP A CA 1
ATOM 2669 C C . ASP A 1 360 ? 15.040 9.180 4.398 1.00 80.69 360 ASP A C 1
ATOM 2671 O O . ASP A 1 360 ? 14.787 7.975 4.304 1.00 80.69 360 ASP A O 1
ATOM 2675 N N . ASP A 1 361 ? 14.130 10.132 4.227 1.00 87.69 361 ASP A N 1
ATOM 2676 C CA . ASP A 1 361 ? 12.773 9.850 3.773 1.00 87.69 361 ASP A CA 1
ATOM 2677 C C . ASP A 1 361 ? 12.799 9.601 2.267 1.00 87.69 361 ASP A C 1
ATOM 2679 O O . ASP A 1 361 ? 13.420 10.361 1.526 1.00 87.69 361 ASP A O 1
ATOM 2683 N N . LEU A 1 362 ? 12.157 8.514 1.839 1.00 89.50 362 LEU A N 1
ATOM 2684 C CA . LEU A 1 362 ? 12.164 8.085 0.440 1.00 89.50 362 LEU A CA 1
ATOM 2685 C C . LEU A 1 362 ? 10.852 8.388 -0.280 1.00 89.50 362 LEU A C 1
ATOM 2687 O O . LEU A 1 362 ? 10.771 8.110 -1.462 1.00 89.50 362 LEU A O 1
ATOM 2691 N N . GLY A 1 363 ? 9.852 8.942 0.406 1.00 91.56 363 GLY A N 1
ATOM 2692 C CA . GLY A 1 363 ? 8.520 9.163 -0.155 1.00 91.56 363 GLY A CA 1
ATOM 2693 C C . GLY A 1 363 ? 7.450 8.283 0.486 1.00 91.56 363 GLY A C 1
ATOM 2694 O O . GLY A 1 363 ? 7.681 7.648 1.530 1.00 91.56 363 GLY A O 1
ATOM 2695 N N . THR A 1 364 ? 6.266 8.282 -0.117 1.00 94.62 364 THR A N 1
ATOM 2696 C CA . THR A 1 364 ? 5.090 7.565 0.387 1.00 94.62 364 THR A CA 1
ATOM 2697 C C . THR A 1 364 ? 4.336 6.872 -0.729 1.00 94.62 364 THR A C 1
ATOM 2699 O O . THR A 1 364 ? 4.244 7.419 -1.812 1.00 94.62 364 THR A O 1
ATOM 2702 N N . ILE A 1 365 ? 3.709 5.744 -0.409 1.00 97.56 365 ILE A N 1
ATOM 2703 C CA . ILE A 1 365 ? 2.723 5.094 -1.274 1.00 97.56 365 ILE A CA 1
ATOM 2704 C C . ILE A 1 365 ? 1.365 5.232 -0.587 1.00 97.56 365 ILE A C 1
ATOM 2706 O O . ILE A 1 365 ? 1.181 4.722 0.525 1.00 97.56 365 ILE A O 1
ATOM 2710 N N . THR A 1 366 ? 0.432 5.937 -1.217 1.00 97.56 366 THR A N 1
ATOM 2711 C CA . THR A 1 366 ? -0.966 6.023 -0.780 1.00 97.56 366 THR A CA 1
ATOM 2712 C C . THR A 1 366 ? -1.768 4.933 -1.476 1.00 97.56 366 THR A C 1
ATOM 2714 O O . THR A 1 366 ? -1.671 4.780 -2.685 1.00 97.56 366 THR A O 1
ATOM 2717 N N . VAL A 1 367 ? -2.554 4.165 -0.732 1.00 98.38 367 VAL A N 1
ATOM 2718 C CA . VAL A 1 367 ? -3.296 3.015 -1.257 1.00 98.38 367 VAL A CA 1
ATOM 2719 C C . VAL A 1 367 ? -4.775 3.177 -0.958 1.00 98.38 367 VAL A C 1
ATOM 2721 O O . VAL A 1 367 ? -5.154 3.270 0.212 1.00 98.38 367 VAL A O 1
ATOM 2724 N N . TYR A 1 368 ? -5.581 3.196 -2.012 1.00 97.69 368 TYR A N 1
ATOM 2725 C CA . TYR A 1 368 ? -7.039 3.125 -1.972 1.00 97.69 368 TYR A CA 1
ATOM 2726 C C . TYR A 1 368 ? -7.514 1.710 -2.323 1.00 97.69 368 TYR A C 1
ATOM 2728 O O . TYR A 1 368 ? -6.769 0.944 -2.934 1.00 97.69 368 TYR A O 1
ATOM 2736 N N . GLY A 1 369 ? -8.749 1.385 -1.934 1.00 95.19 369 GLY A N 1
ATOM 2737 C CA . GLY A 1 369 ? -9.294 0.027 -1.977 1.00 95.19 369 GLY A CA 1
ATOM 2738 C C . GLY A 1 369 ? -9.279 -0.607 -0.586 1.00 95.19 369 GLY A C 1
ATOM 2739 O O . GLY A 1 369 ? -9.581 0.059 0.409 1.00 95.19 369 GLY A O 1
ATOM 2740 N N . ASP A 1 370 ? -8.914 -1.883 -0.504 1.00 94.25 370 ASP A N 1
ATOM 2741 C CA . ASP A 1 370 ? -8.731 -2.563 0.773 1.00 94.25 370 ASP A CA 1
ATOM 2742 C C . ASP A 1 370 ? -7.598 -1.910 1.578 1.00 94.25 370 ASP A C 1
ATOM 2744 O O . ASP A 1 370 ? -6.518 -1.608 1.063 1.00 94.25 370 ASP A O 1
ATOM 2748 N N . LEU A 1 371 ? -7.803 -1.740 2.887 1.00 94.81 371 LEU A N 1
ATOM 2749 C CA . LEU A 1 371 ? -6.742 -1.242 3.761 1.00 94.81 371 LEU A CA 1
ATOM 2750 C C . LEU A 1 371 ? -5.600 -2.253 3.840 1.00 94.81 371 LEU A C 1
ATOM 2752 O O . LEU A 1 371 ? -5.822 -3.435 4.092 1.00 94.81 371 LEU A O 1
ATOM 2756 N N . VAL A 1 372 ? -4.372 -1.771 3.677 1.00 93.56 372 VAL A N 1
ATOM 2757 C CA . VAL A 1 372 ? -3.163 -2.591 3.563 1.00 93.56 372 VAL A CA 1
ATOM 2758 C C . VAL A 1 372 ? -2.497 -2.750 4.923 1.00 93.56 372 VAL A C 1
ATOM 2760 O O . VAL A 1 372 ? -2.222 -1.766 5.608 1.00 93.56 372 VAL A O 1
ATOM 2763 N N . THR A 1 373 ? -2.139 -3.979 5.293 1.00 90.19 373 THR A N 1
ATOM 2764 C CA . THR A 1 373 ? -1.297 -4.254 6.464 1.00 90.19 373 THR A CA 1
ATOM 2765 C C . THR A 1 373 ? 0.114 -4.660 6.048 1.00 90.19 373 THR A C 1
ATOM 2767 O O . THR A 1 373 ? 0.456 -4.785 4.873 1.00 90.19 373 THR A O 1
ATOM 2770 N N . GLN A 1 374 ? 0.990 -4.899 7.028 1.00 88.50 374 GLN A N 1
ATOM 2771 C CA . GLN A 1 374 ? 2.349 -5.358 6.744 1.00 88.50 374 GLN A CA 1
ATOM 2772 C C . GLN A 1 374 ? 2.398 -6.684 5.957 1.00 88.50 374 GLN A C 1
ATOM 2774 O O . GLN A 1 374 ? 3.409 -6.953 5.311 1.00 88.50 374 GLN A O 1
ATOM 2779 N N . ASN A 1 375 ? 1.353 -7.511 6.004 1.00 87.06 375 ASN A N 1
ATOM 2780 C CA . ASN A 1 375 ? 1.358 -8.818 5.344 1.00 87.06 375 ASN A CA 1
ATOM 2781 C C . ASN A 1 375 ? 1.062 -8.772 3.851 1.00 87.06 375 ASN A C 1
ATOM 2783 O O . ASN A 1 375 ? 1.498 -9.661 3.121 1.00 87.06 375 ASN A O 1
ATOM 2787 N N . ASP A 1 376 ? 0.393 -7.718 3.406 1.00 91.44 376 ASP A N 1
ATOM 2788 C CA . ASP A 1 376 ? 0.148 -7.458 1.990 1.00 91.44 376 ASP A CA 1
ATOM 2789 C C . ASP A 1 376 ? 1.427 -6.968 1.283 1.00 91.44 376 ASP A C 1
ATOM 2791 O O . ASP A 1 376 ? 1.522 -6.980 0.054 1.00 91.44 376 ASP A O 1
ATOM 2795 N N . ILE A 1 377 ? 2.446 -6.573 2.063 1.00 93.38 377 ILE A N 1
ATOM 2796 C CA . ILE A 1 377 ? 3.673 -5.953 1.569 1.00 93.38 377 ILE A CA 1
ATOM 2797 C C . ILE A 1 377 ? 4.869 -6.900 1.693 1.00 93.38 377 ILE A C 1
ATOM 2799 O O . ILE A 1 377 ? 5.338 -7.258 2.777 1.00 93.38 377 ILE A O 1
ATOM 2803 N N . SER A 1 378 ? 5.464 -7.234 0.554 1.00 91.62 378 SER A N 1
ATOM 2804 C CA . SER A 1 378 ? 6.741 -7.943 0.487 1.00 91.62 378 SER A CA 1
ATOM 2805 C C . SER A 1 378 ? 7.889 -6.940 0.405 1.00 91.62 378 SER A C 1
ATOM 2807 O O . SER A 1 378 ? 7.901 -6.083 -0.470 1.00 91.62 378 SER A O 1
ATOM 2809 N N . THR A 1 379 ? 8.877 -7.037 1.303 1.00 89.62 379 THR A N 1
ATOM 2810 C CA . THR A 1 379 ? 10.017 -6.100 1.325 1.00 89.62 379 THR A CA 1
ATOM 2811 C C . THR A 1 379 ? 11.370 -6.790 1.193 1.00 89.62 379 THR A C 1
ATOM 2813 O O . THR A 1 379 ? 11.629 -7.833 1.805 1.00 89.62 379 THR A O 1
ATOM 2816 N N . SER A 1 380 ? 12.285 -6.182 0.435 1.00 86.31 380 SER A N 1
ATOM 2817 C CA . SER A 1 380 ? 13.670 -6.650 0.322 1.00 86.31 380 SER A CA 1
ATOM 2818 C C . SER A 1 380 ? 14.659 -5.487 0.229 1.00 86.31 380 SER A C 1
ATOM 2820 O O . SER A 1 380 ? 14.728 -4.779 -0.765 1.00 86.31 380 SER A O 1
ATOM 2822 N N . ALA A 1 381 ? 15.500 -5.347 1.260 1.00 80.94 381 ALA A N 1
ATOM 2823 C CA . ALA A 1 381 ? 16.456 -4.240 1.386 1.00 80.94 381 ALA A CA 1
ATOM 2824 C C . ALA A 1 381 ? 17.869 -4.526 0.813 1.00 80.94 381 ALA A C 1
ATOM 2826 O O . ALA A 1 381 ? 18.820 -3.779 1.054 1.00 80.94 381 ALA A O 1
ATOM 2827 N N . LYS A 1 382 ? 18.068 -5.701 0.201 1.00 76.38 382 LYS A N 1
ATOM 2828 C CA . LYS A 1 382 ? 19.395 -6.209 -0.214 1.00 76.38 382 LYS A CA 1
ATOM 2829 C C . LYS A 1 382 ? 19.852 -5.778 -1.607 1.00 76.38 382 LYS A C 1
ATOM 2831 O O . LYS A 1 382 ? 21.061 -5.595 -1.746 1.00 76.38 382 LYS A O 1
ATOM 2836 N N . PRO A 1 383 ? 18.975 -5.736 -2.621 1.00 79.00 383 PRO A N 1
ATOM 2837 C CA . PRO A 1 383 ? 19.362 -5.397 -3.982 1.00 79.00 383 PRO A CA 1
ATOM 2838 C C . PRO A 1 383 ? 19.981 -4.010 -4.049 1.00 79.00 383 PRO A C 1
ATOM 2840 O O . PRO A 1 383 ? 19.750 -3.166 -3.185 1.00 79.00 383 PRO A O 1
ATOM 2843 N N . ALA A 1 384 ? 20.806 -3.813 -5.063 1.00 78.00 384 ALA A N 1
ATOM 2844 C CA . ALA A 1 384 ? 21.441 -2.544 -5.350 1.00 78.00 384 ALA A CA 1
ATOM 2845 C C . ALA A 1 384 ? 21.180 -2.235 -6.820 1.00 78.00 384 ALA A C 1
ATOM 2847 O O . ALA A 1 384 ? 21.984 -2.612 -7.672 1.00 78.00 384 ALA A O 1
ATOM 2848 N N . TYR A 1 385 ? 20.025 -1.628 -7.080 1.00 82.44 385 TYR A N 1
ATOM 2849 C CA . TYR A 1 385 ? 19.657 -1.142 -8.401 1.00 82.44 385 TYR A CA 1
ATOM 2850 C C . TYR A 1 385 ? 20.235 0.245 -8.588 1.00 82.44 385 TYR A C 1
ATOM 2852 O O . TYR A 1 385 ? 20.173 1.050 -7.669 1.00 82.44 385 TYR A O 1
ATOM 2860 N N . GLY A 1 386 ? 20.849 0.507 -9.728 1.00 81.38 386 GLY A N 1
ATOM 2861 C CA . GLY A 1 386 ? 21.343 1.836 -10.057 1.00 81.38 386 GLY A CA 1
ATOM 2862 C C . GLY A 1 386 ? 20.367 2.661 -10.860 1.00 81.38 386 GLY A C 1
ATOM 2863 O O . GLY A 1 386 ? 19.625 2.085 -11.653 1.00 81.38 386 GLY A O 1
ATOM 2864 N N . ILE A 1 387 ? 20.464 3.984 -10.729 1.00 78.44 387 ILE A N 1
ATOM 2865 C CA . ILE A 1 387 ? 19.744 4.935 -11.590 1.00 78.44 387 ILE A CA 1
ATOM 2866 C C . ILE A 1 387 ? 20.117 4.821 -13.071 1.00 78.44 387 ILE A C 1
ATOM 2868 O O . ILE A 1 387 ? 19.310 5.143 -13.925 1.00 78.44 387 ILE A O 1
ATOM 2872 N N . VAL A 1 388 ? 21.321 4.330 -13.379 1.00 76.38 388 VAL A N 1
ATOM 2873 C CA . VAL A 1 388 ? 21.788 4.139 -14.755 1.00 76.38 388 VAL A CA 1
ATOM 2874 C C . VAL A 1 388 ? 22.388 2.750 -14.948 1.00 76.38 388 VAL A C 1
ATOM 2876 O O . VAL A 1 388 ? 22.982 2.163 -14.032 1.00 76.38 388 VAL A O 1
ATOM 2879 N N . ARG A 1 389 ? 22.252 2.212 -16.163 1.00 72.06 389 ARG A N 1
ATOM 2880 C CA . ARG A 1 389 ? 22.790 0.894 -16.534 1.00 72.06 389 ARG A CA 1
ATOM 2881 C C . ARG A 1 389 ? 24.304 0.935 -16.722 1.00 72.06 389 ARG A C 1
ATOM 2883 O O . ARG A 1 389 ? 25.025 0.047 -16.254 1.00 72.06 389 ARG A O 1
ATOM 2890 N N . SER A 1 390 ? 24.779 1.959 -17.425 1.00 72.75 390 SER A N 1
ATOM 2891 C CA . SER A 1 390 ? 26.161 2.072 -17.864 1.00 72.75 390 SER A CA 1
ATOM 2892 C C . SER A 1 390 ? 26.730 3.458 -17.588 1.00 72.75 390 SER A C 1
ATOM 2894 O O . SER A 1 390 ? 26.013 4.430 -17.368 1.00 72.75 390 SER A O 1
ATOM 2896 N N . ILE A 1 391 ? 28.055 3.563 -17.634 1.00 74.38 391 ILE A N 1
ATOM 2897 C CA . ILE A 1 391 ? 28.735 4.854 -17.509 1.00 74.38 391 ILE A CA 1
ATOM 2898 C C . ILE A 1 391 ? 28.455 5.795 -18.692 1.00 74.38 391 ILE A C 1
ATOM 2900 O O . ILE A 1 391 ? 28.680 6.996 -18.572 1.00 74.38 391 ILE A O 1
ATOM 2904 N N . ALA A 1 392 ? 27.993 5.274 -19.834 1.00 69.56 392 ALA A N 1
ATOM 2905 C CA . ALA A 1 392 ? 27.636 6.107 -20.981 1.00 69.56 392 ALA A CA 1
ATOM 2906 C C . ALA A 1 392 ? 26.431 7.008 -20.666 1.00 69.56 392 ALA A C 1
ATOM 2908 O O . ALA A 1 392 ? 26.367 8.131 -21.160 1.00 69.56 392 ALA A O 1
ATOM 2909 N N . ASP A 1 393 ? 25.567 6.552 -19.760 1.00 72.31 393 ASP A N 1
ATOM 2910 C CA . ASP A 1 393 ? 24.337 7.229 -19.352 1.00 72.31 393 ASP A CA 1
ATOM 2911 C C . ASP A 1 393 ? 24.579 8.151 -18.139 1.00 72.31 393 ASP A C 1
ATOM 2913 O O . ASP A 1 393 ? 23.688 8.828 -17.649 1.00 72.31 393 ASP A O 1
ATOM 2917 N N . LEU A 1 394 ? 25.819 8.245 -17.640 1.00 73.31 394 LEU A N 1
ATOM 2918 C CA . LEU A 1 394 ? 26.157 9.034 -16.450 1.00 73.31 394 LEU A CA 1
ATOM 2919 C C . LEU A 1 394 ? 25.856 10.533 -16.600 1.00 73.31 394 LEU A C 1
ATOM 2921 O O . LEU A 1 394 ? 25.622 11.215 -15.602 1.00 73.31 394 LEU A O 1
ATOM 2925 N N . GLU A 1 395 ? 25.882 11.070 -17.824 1.00 69.44 395 GLU A N 1
ATOM 2926 C CA . GLU A 1 395 ? 25.524 12.475 -18.043 1.00 69.44 395 GLU A CA 1
ATOM 2927 C C . GLU A 1 395 ? 24.088 12.758 -17.596 1.00 69.44 395 GLU A C 1
ATOM 2929 O O . GLU A 1 395 ? 23.844 13.819 -17.036 1.00 69.44 395 GLU A O 1
ATOM 2934 N N . GLU A 1 396 ? 23.183 11.792 -17.721 1.00 66.50 396 GLU A N 1
ATOM 2935 C CA . GLU A 1 396 ? 21.808 11.874 -17.234 1.00 66.50 396 GLU A CA 1
ATOM 2936 C C . GLU A 1 396 ? 21.738 11.917 -15.696 1.00 66.50 396 GLU A C 1
ATOM 2938 O O . GLU A 1 396 ? 21.016 12.731 -15.118 1.00 66.50 396 GLU A O 1
ATOM 2943 N N . ALA A 1 397 ? 22.568 11.118 -15.014 1.00 62.75 397 ALA A N 1
ATOM 2944 C CA . ALA A 1 397 ? 22.706 11.162 -13.557 1.00 62.75 397 ALA A CA 1
ATOM 2945 C C . ALA A 1 397 ? 23.207 12.533 -13.055 1.00 62.75 397 ALA A C 1
ATOM 2947 O O . ALA A 1 397 ? 22.836 12.988 -11.969 1.00 62.75 397 ALA A O 1
ATOM 2948 N N . LEU A 1 398 ? 24.061 13.201 -13.843 1.00 65.25 398 LEU A N 1
ATOM 2949 C CA . LEU A 1 398 ? 24.680 14.492 -13.512 1.00 65.25 398 LEU A CA 1
ATOM 2950 C C . LEU A 1 398 ? 23.845 15.701 -13.954 1.00 65.25 398 LEU A C 1
ATOM 2952 O O . LEU A 1 398 ? 23.881 16.754 -13.311 1.00 65.25 398 LEU A O 1
ATOM 2956 N N . GLN A 1 399 ? 23.144 15.569 -15.074 1.00 68.62 399 GLN A N 1
ATOM 2957 C CA . GLN A 1 399 ? 22.274 16.553 -15.703 1.00 68.62 399 GLN A CA 1
ATOM 2958 C C . GLN A 1 399 ? 20.995 15.837 -16.152 1.00 68.62 399 GLN A C 1
ATOM 2960 O O . GLN A 1 399 ? 20.915 15.400 -17.299 1.00 68.62 399 GLN A O 1
ATOM 2965 N N . PRO A 1 400 ? 20.002 15.743 -15.253 1.00 65.00 400 PRO A N 1
ATOM 2966 C CA . PRO A 1 400 ? 18.689 15.201 -15.557 1.00 65.00 400 PRO A CA 1
ATOM 2967 C C . PRO A 1 400 ? 18.128 15.666 -16.894 1.00 65.00 400 PRO A C 1
ATOM 2969 O O . PRO A 1 400 ? 18.042 16.872 -17.149 1.00 65.00 400 PRO A O 1
ATOM 2972 N N . ILE A 1 401 ? 17.697 14.710 -17.711 1.00 66.56 401 ILE A N 1
ATOM 2973 C CA . ILE A 1 401 ? 16.760 14.988 -18.792 1.00 66.56 401 ILE A CA 1
ATOM 2974 C C . ILE A 1 401 ? 15.414 15.275 -18.114 1.00 66.56 401 ILE A C 1
ATOM 2976 O O . ILE A 1 401 ? 14.859 14.410 -17.443 1.00 66.56 401 ILE A O 1
ATOM 2980 N N . GLU A 1 402 ? 14.955 16.523 -18.200 1.00 66.12 402 GLU A N 1
ATOM 2981 C CA . GLU A 1 402 ? 13.650 16.952 -17.687 1.00 66.12 402 GLU A CA 1
ATOM 2982 C C . GLU A 1 402 ? 12.655 16.938 -18.854 1.00 66.12 402 GLU A C 1
ATOM 2984 O O . GLU A 1 402 ? 12.740 17.774 -19.761 1.00 66.12 402 GLU A O 1
ATOM 2989 N N . MET A 1 403 ? 11.759 15.955 -18.830 1.00 68.12 403 MET A N 1
ATOM 2990 C CA . MET A 1 403 ? 10.579 15.801 -19.683 1.00 68.12 403 MET A CA 1
ATOM 2991 C C . MET A 1 403 ? 9.390 15.662 -18.715 1.00 68.12 403 MET A C 1
ATOM 2993 O O . MET A 1 403 ? 9.560 15.048 -17.667 1.00 68.12 403 MET A O 1
ATOM 2997 N N . GLY A 1 404 ? 8.252 16.295 -19.001 1.00 69.69 404 GLY A N 1
ATOM 2998 C CA . GLY A 1 404 ? 7.097 16.332 -18.093 1.00 69.69 404 GLY A CA 1
ATOM 2999 C C . GLY A 1 404 ? 6.961 17.612 -17.251 1.00 69.69 404 GLY A C 1
ATOM 3000 O O . GLY A 1 404 ? 7.931 18.297 -16.911 1.00 69.69 404 GLY A O 1
ATOM 3001 N N . GLU A 1 405 ? 5.715 17.980 -16.944 1.00 81.12 405 GLU A N 1
ATOM 3002 C CA . GLU A 1 405 ? 5.368 19.055 -16.004 1.00 81.12 405 GLU A CA 1
ATOM 3003 C C . GLU A 1 405 ? 4.792 18.440 -14.720 1.00 81.12 405 GLU A C 1
ATOM 3005 O O . GLU A 1 405 ? 3.917 17.587 -14.803 1.00 81.12 405 GLU A O 1
ATOM 3010 N N . ASP A 1 406 ? 5.212 18.939 -13.553 1.00 84.81 406 ASP A N 1
ATOM 3011 C CA . ASP A 1 406 ? 4.609 18.637 -12.242 1.00 84.81 406 ASP A CA 1
ATOM 3012 C C . ASP A 1 406 ? 3.070 18.760 -12.294 1.00 84.81 406 ASP A C 1
ATOM 3014 O O . ASP A 1 406 ? 2.524 19.864 -12.476 1.00 84.81 406 ASP A O 1
ATOM 3018 N N . ARG A 1 407 ? 2.367 17.629 -12.154 1.00 86.31 407 ARG A N 1
ATOM 3019 C CA . ARG A 1 407 ? 0.899 17.530 -12.143 1.00 86.31 407 ARG A CA 1
ATOM 3020 C C . ARG A 1 407 ? 0.310 18.006 -10.813 1.00 86.31 407 ARG A C 1
ATOM 3022 O O . ARG A 1 407 ? -0.885 18.326 -10.762 1.00 86.31 407 ARG A O 1
ATOM 3029 N N . GLY A 1 408 ? 1.143 18.174 -9.787 1.00 85.50 408 GLY A N 1
ATOM 3030 C CA . GLY A 1 408 ? 0.763 18.512 -8.424 1.00 85.50 408 GLY A CA 1
ATOM 3031 C C . GLY A 1 408 ? 0.071 17.354 -7.709 1.00 85.50 408 GLY A C 1
ATOM 3032 O O . GLY A 1 408 ? 0.038 16.231 -8.194 1.00 85.50 408 GLY A O 1
ATOM 3033 N N . ASP A 1 409 ? -0.524 17.654 -6.552 1.00 85.38 409 ASP A N 1
ATOM 3034 C CA . ASP A 1 409 ? -1.155 16.648 -5.692 1.00 85.38 409 ASP A CA 1
ATOM 3035 C C . ASP A 1 409 ? -2.137 15.733 -6.458 1.00 85.38 409 ASP A C 1
ATOM 3037 O O . ASP A 1 409 ? -3.108 16.204 -7.069 1.00 85.38 409 ASP A O 1
ATOM 3041 N N . ILE A 1 410 ? -1.933 14.419 -6.345 1.00 88.50 410 ILE A N 1
ATOM 3042 C CA . ILE A 1 410 ? -2.844 13.408 -6.885 1.00 88.50 410 ILE A CA 1
ATOM 3043 C C . ILE A 1 410 ? -4.153 13.426 -6.087 1.00 88.50 410 ILE A C 1
ATOM 3045 O O . ILE A 1 410 ? -4.175 13.364 -4.855 1.00 88.50 410 ILE A O 1
ATOM 3049 N N . ALA A 1 411 ? -5.276 13.529 -6.798 1.00 89.88 411 ALA A N 1
ATOM 3050 C CA . ALA A 1 411 ? -6.593 13.501 -6.177 1.00 89.88 411 ALA A CA 1
ATOM 3051 C C . ALA A 1 411 ? -6.995 12.063 -5.791 1.00 89.88 411 ALA A C 1
ATOM 3053 O O . ALA A 1 411 ? -6.736 11.144 -6.569 1.00 89.88 411 ALA A O 1
ATOM 3054 N N . PRO A 1 412 ? -7.703 11.870 -4.662 1.00 91.75 412 PRO A N 1
ATOM 3055 C CA . PRO A 1 412 ? -8.312 10.585 -4.333 1.00 91.75 412 PRO A CA 1
ATOM 3056 C C . PRO A 1 412 ? -9.256 10.081 -5.441 1.00 91.75 412 PRO A C 1
ATOM 3058 O O . PRO A 1 412 ? -9.876 10.906 -6.133 1.00 91.75 412 PRO A O 1
ATOM 3061 N N . PRO A 1 413 ? -9.439 8.753 -5.574 1.00 91.94 413 PRO A N 1
ATOM 3062 C CA . PRO A 1 413 ? -10.496 8.167 -6.387 1.00 91.94 413 PRO A CA 1
ATOM 3063 C C . PRO A 1 413 ? -11.880 8.731 -6.043 1.00 91.94 413 PRO A C 1
ATOM 3065 O O . PRO A 1 413 ? -12.135 9.237 -4.951 1.00 91.94 413 PRO A O 1
ATOM 3068 N N . ALA A 1 414 ? -12.799 8.671 -7.008 1.00 89.75 414 ALA A N 1
ATOM 3069 C CA . ALA A 1 414 ? -14.136 9.241 -6.841 1.00 89.75 414 ALA A CA 1
ATOM 3070 C C . ALA A 1 414 ? -15.063 8.399 -5.948 1.00 89.75 414 ALA A C 1
ATOM 3072 O O . ALA A 1 414 ? -16.051 8.939 -5.450 1.00 89.75 414 ALA A O 1
ATOM 3073 N N . ASP A 1 415 ? -14.776 7.104 -5.819 1.00 89.88 415 ASP A N 1
ATOM 3074 C CA . ASP A 1 415 ? -15.539 6.134 -5.037 1.00 89.88 415 ASP A CA 1
ATOM 3075 C C . ASP A 1 415 ? -14.681 5.755 -3.829 1.00 89.88 415 ASP A C 1
ATOM 3077 O O . ASP A 1 415 ? -13.685 5.049 -3.968 1.00 89.88 415 ASP A O 1
ATOM 3081 N N . LEU A 1 416 ? -15.004 6.335 -2.678 1.00 94.06 416 LEU A N 1
ATOM 3082 C CA . LEU A 1 416 ? -14.316 6.102 -1.412 1.00 94.06 416 LEU A CA 1
ATOM 3083 C C . LEU A 1 416 ? -15.326 5.484 -0.446 1.00 94.06 416 LEU A C 1
ATOM 3085 O O . LEU A 1 416 ? -16.491 5.890 -0.504 1.00 94.06 416 LEU A O 1
ATOM 3089 N N . PRO A 1 417 ? -14.901 4.563 0.438 1.00 93.62 417 PRO A N 1
ATOM 3090 C CA . PRO A 1 417 ? -15.758 4.052 1.496 1.00 93.62 417 PRO A CA 1
ATOM 3091 C C . PRO A 1 417 ? -16.396 5.192 2.288 1.00 93.62 417 PRO A C 1
ATOM 3093 O O . PRO A 1 417 ? -15.701 6.122 2.701 1.00 93.62 417 PRO A O 1
ATOM 3096 N N . ASP A 1 418 ? -17.704 5.112 2.514 1.00 93.44 418 ASP A N 1
ATOM 3097 C CA . ASP A 1 418 ? -18.440 6.129 3.258 1.00 93.44 418 ASP A CA 1
ATOM 3098 C C . ASP A 1 418 ? -19.394 5.525 4.304 1.00 93.44 418 ASP A C 1
ATOM 3100 O O . ASP A 1 418 ? -19.425 4.325 4.591 1.00 93.44 418 ASP A O 1
ATOM 3104 N N . VAL A 1 419 ? -20.159 6.391 4.970 1.00 92.44 419 VAL A N 1
ATOM 3105 C CA . VAL A 1 419 ? -21.086 5.979 6.034 1.00 92.44 419 VAL A CA 1
ATOM 3106 C C . VAL A 1 419 ? -22.245 5.102 5.546 1.00 92.44 419 VAL A C 1
ATOM 3108 O O . VAL A 1 419 ? -22.836 4.401 6.370 1.00 92.44 419 VAL A O 1
ATOM 3111 N N . ASP A 1 420 ? -22.595 5.151 4.258 1.00 92.12 420 ASP A N 1
ATOM 3112 C CA . ASP A 1 420 ? -23.644 4.324 3.657 1.00 92.12 420 ASP A CA 1
ATOM 3113 C C . ASP A 1 420 ? -23.159 2.874 3.424 1.00 92.12 420 ASP A C 1
ATOM 3115 O O . ASP A 1 420 ? -23.999 1.979 3.275 1.00 92.12 420 ASP A O 1
ATOM 3119 N N . ASP A 1 421 ? -21.843 2.622 3.469 1.00 93.31 421 ASP A N 1
ATOM 3120 C CA . ASP A 1 421 ? -21.249 1.277 3.398 1.00 93.31 421 ASP A CA 1
ATOM 3121 C C . ASP A 1 421 ? -21.280 0.524 4.739 1.00 93.31 421 ASP A C 1
ATOM 3123 O O . ASP A 1 421 ? -21.097 -0.695 4.786 1.00 93.31 421 ASP A O 1
ATOM 3127 N N . LEU A 1 422 ? -21.552 1.220 5.848 1.00 95.31 422 LEU A N 1
ATOM 3128 C CA . LEU A 1 422 ? -21.572 0.633 7.189 1.00 95.31 422 LEU A CA 1
ATOM 3129 C C . LEU A 1 422 ? -22.933 -0.006 7.537 1.00 95.31 422 LEU A C 1
ATOM 3131 O O . LEU A 1 422 ? -23.993 0.522 7.181 1.00 95.31 422 LEU A O 1
ATOM 3135 N N . PRO A 1 423 ? -22.956 -1.088 8.343 1.00 95.06 423 PRO A N 1
ATOM 3136 C CA . PRO A 1 423 ? -24.187 -1.735 8.801 1.00 95.06 423 PRO A CA 1
ATOM 3137 C C . PRO A 1 423 ? -24.868 -0.930 9.927 1.00 95.06 423 PRO A C 1
ATOM 3139 O O . PRO A 1 423 ? -24.859 -1.317 11.100 1.00 95.06 423 PRO A O 1
ATOM 3142 N N . LEU A 1 424 ? -25.463 0.216 9.581 1.00 95.81 424 LEU A N 1
ATOM 3143 C CA . LEU A 1 424 ? -26.042 1.174 10.528 1.00 95.81 424 LEU A CA 1
ATOM 3144 C C . LEU A 1 424 ? -27.581 1.225 10.483 1.00 95.81 424 LEU A C 1
ATOM 3146 O O . LEU A 1 424 ? -28.178 1.354 9.413 1.00 95.81 424 LEU A O 1
ATOM 3150 N N . PRO A 1 425 ? -28.258 1.242 11.648 1.00 94.69 425 PRO A N 1
ATOM 3151 C CA . PRO A 1 425 ? -29.665 1.615 11.721 1.00 94.69 425 PRO A CA 1
ATOM 3152 C C . PRO A 1 425 ? -29.900 3.080 11.322 1.00 94.69 425 PRO A C 1
ATOM 3154 O O . PRO A 1 425 ? -29.081 3.959 11.600 1.00 94.69 425 PRO A O 1
ATOM 3157 N N . ASP A 1 426 ? -31.090 3.370 10.781 1.00 89.38 426 ASP A N 1
ATOM 3158 C CA . ASP A 1 426 ? -31.519 4.728 10.417 1.00 89.38 426 ASP A CA 1
ATOM 3159 C C . ASP A 1 426 ? -31.251 5.756 11.539 1.00 89.38 426 ASP A C 1
ATOM 3161 O O . ASP A 1 426 ? -31.879 5.728 12.603 1.00 89.38 426 ASP A O 1
ATOM 3165 N N . GLY A 1 427 ? -30.398 6.744 11.253 1.00 87.69 427 GLY A N 1
ATOM 3166 C CA . GLY A 1 427 ? -30.141 7.886 12.134 1.00 87.69 427 GLY A CA 1
ATOM 3167 C C . GLY A 1 427 ? -29.009 7.701 13.147 1.00 87.69 427 GLY A C 1
ATOM 3168 O O . GLY A 1 427 ? -28.818 8.603 13.963 1.00 87.69 427 GLY A O 1
ATOM 3169 N N . MET A 1 428 ? -28.271 6.590 13.089 1.00 94.38 428 MET A N 1
ATOM 3170 C CA . MET A 1 428 ? -26.975 6.454 13.755 1.00 94.38 428 MET A CA 1
ATOM 3171 C C . MET A 1 428 ? -25.856 6.901 12.819 1.00 94.38 428 MET A C 1
ATOM 3173 O O . MET A 1 428 ? -25.895 6.633 11.621 1.00 94.38 428 MET A O 1
ATOM 3177 N N . THR A 1 429 ? -24.856 7.589 13.362 1.00 94.69 429 THR A N 1
ATOM 3178 C CA . THR A 1 429 ? -23.680 8.010 12.597 1.00 94.69 429 THR A CA 1
ATOM 3179 C C . THR A 1 429 ? -22.461 7.920 13.508 1.00 94.69 429 THR A C 1
ATOM 3181 O O . THR A 1 429 ? -22.471 8.554 14.567 1.00 94.69 429 THR A O 1
ATOM 3184 N N . PRO A 1 430 ? -21.447 7.116 13.161 1.00 97.31 430 PRO A N 1
ATOM 3185 C CA . PRO A 1 430 ? -20.203 7.089 13.910 1.00 97.31 430 PRO A CA 1
ATOM 3186 C C . PRO A 1 430 ? -19.433 8.402 13.717 1.00 97.31 430 PRO A C 1
ATOM 3188 O O . PRO A 1 430 ? -19.588 9.095 12.717 1.00 97.31 430 PRO A O 1
ATOM 3191 N N . VAL A 1 431 ? -18.596 8.747 14.693 1.00 96.81 431 VAL A N 1
ATOM 3192 C CA . VAL A 1 431 ? -17.629 9.854 14.600 1.00 96.81 431 VAL A CA 1
ATOM 3193 C C . VAL A 1 431 ? -16.289 9.415 14.010 1.00 96.81 431 VAL A C 1
ATOM 3195 O O . VAL A 1 431 ? -15.473 10.258 13.652 1.00 96.81 431 VAL A O 1
ATOM 3198 N N . PHE A 1 432 ? -16.053 8.105 13.961 1.00 97.69 432 PHE A N 1
ATOM 3199 C CA . PHE A 1 432 ? -14.909 7.467 13.325 1.00 97.69 432 PHE A CA 1
ATOM 3200 C C . PHE A 1 432 ? -15.302 6.040 12.931 1.00 97.69 432 PHE A C 1
ATOM 3202 O O . PHE A 1 432 ? -15.903 5.337 13.753 1.00 97.69 432 PHE A O 1
ATOM 3209 N N . ALA A 1 433 ? -14.949 5.598 11.727 1.00 97.88 433 ALA A N 1
ATOM 3210 C CA . ALA A 1 433 ? -15.188 4.232 11.291 1.00 97.88 433 ALA A CA 1
ATOM 3211 C C . ALA A 1 433 ? -14.084 3.670 10.387 1.00 97.88 433 ALA A C 1
ATOM 3213 O O . ALA A 1 433 ? -13.417 4.402 9.666 1.00 97.88 433 ALA A O 1
ATOM 3214 N N . ILE A 1 434 ? -13.930 2.349 10.424 1.00 97.12 434 ILE A N 1
ATOM 3215 C CA . ILE A 1 434 ? -13.195 1.551 9.440 1.00 97.12 434 ILE A CA 1
ATOM 3216 C C . ILE A 1 434 ? -14.219 0.581 8.856 1.00 97.12 434 ILE A C 1
ATOM 3218 O O . ILE A 1 434 ? -14.685 -0.307 9.576 1.00 97.12 434 ILE A O 1
ATOM 3222 N N . ALA A 1 435 ? -14.617 0.806 7.607 1.00 95.25 435 ALA A N 1
ATOM 3223 C CA . ALA A 1 435 ? -15.630 0.009 6.925 1.00 95.25 435 ALA A CA 1
ATOM 3224 C C . ALA A 1 435 ? -15.044 -1.289 6.351 1.00 95.25 435 ALA A C 1
ATOM 3226 O O . ALA A 1 435 ? -13.839 -1.382 6.109 1.00 95.25 435 ALA A O 1
ATOM 3227 N N . GLY A 1 436 ? -15.908 -2.279 6.126 1.00 93.19 436 GLY A N 1
ATOM 3228 C CA . GLY A 1 436 ? -15.552 -3.498 5.406 1.00 93.19 436 GLY A CA 1
ATOM 3229 C C . GLY A 1 436 ? -14.759 -4.508 6.232 1.00 93.19 436 GLY A C 1
ATOM 3230 O O . GLY A 1 436 ? -14.508 -4.328 7.429 1.00 93.19 436 GLY A O 1
ATOM 3231 N N . ASP A 1 437 ? -14.397 -5.608 5.576 1.00 92.88 437 ASP A N 1
ATOM 3232 C CA . ASP A 1 437 ? -13.699 -6.741 6.176 1.00 92.88 437 ASP A CA 1
ATOM 3233 C C . ASP A 1 437 ? -12.186 -6.493 6.208 1.00 92.88 437 ASP A C 1
ATOM 3235 O O . ASP A 1 437 ? -11.564 -6.205 5.192 1.00 92.88 437 ASP A O 1
ATOM 3239 N N . ASN A 1 438 ? -11.572 -6.642 7.383 1.00 93.56 438 ASN A N 1
ATOM 3240 C CA . ASN A 1 438 ? -10.121 -6.565 7.542 1.00 93.56 438 ASN A CA 1
ATOM 3241 C C . ASN A 1 438 ? -9.611 -7.909 8.072 1.00 93.56 438 ASN A C 1
ATOM 3243 O O . ASN A 1 438 ? -9.961 -8.321 9.184 1.00 93.56 438 ASN A O 1
ATOM 3247 N N . GLU A 1 439 ? -8.814 -8.610 7.266 1.00 93.12 439 GLU A N 1
ATOM 3248 C CA . GLU A 1 439 ? -8.235 -9.911 7.612 1.00 93.12 439 GLU A CA 1
ATOM 3249 C C . GLU A 1 439 ? -6.903 -9.742 8.352 1.00 93.12 439 GLU A C 1
ATOM 3251 O O . GLU A 1 439 ? -6.047 -8.950 7.966 1.00 93.12 439 GLU A O 1
ATOM 3256 N N . PHE A 1 440 ? -6.725 -10.512 9.426 1.00 94.19 440 PHE A N 1
ATOM 3257 C CA . PHE A 1 440 ? -5.509 -10.546 10.228 1.00 94.19 440 PHE A CA 1
ATOM 3258 C C . PHE A 1 440 ? -5.041 -11.993 10.389 1.00 94.19 440 PHE A C 1
ATOM 3260 O O . PHE A 1 440 ? -5.792 -12.874 10.789 1.00 94.19 440 PHE A O 1
ATOM 3267 N N . SER A 1 441 ? -3.764 -12.237 10.143 1.00 92.25 441 SER A N 1
ATOM 3268 C CA . SER A 1 441 ? -3.102 -13.551 10.166 1.00 92.25 441 SER A CA 1
ATOM 3269 C C . SER A 1 441 ? -2.596 -14.004 11.543 1.00 92.25 441 SER A C 1
ATOM 3271 O O . SER A 1 441 ? -2.009 -15.080 11.689 1.00 92.25 441 SER A O 1
ATOM 3273 N N . GLY A 1 442 ? -2.663 -13.133 12.553 1.00 91.62 442 GLY A N 1
ATOM 3274 C CA . GLY A 1 442 ? -2.023 -13.344 13.853 1.00 91.62 442 GLY A CA 1
ATOM 3275 C C . GLY A 1 442 ? -0.493 -13.227 13.850 1.00 91.62 442 GLY A C 1
ATOM 3276 O O . GLY A 1 442 ? 0.142 -13.432 14.896 1.00 91.62 442 GLY A O 1
ATOM 3277 N N . GLU A 1 443 ? 0.134 -12.900 12.716 1.00 91.00 443 GLU A N 1
ATOM 3278 C CA . GLU A 1 443 ? 1.577 -12.695 12.633 1.00 91.00 443 GLU A CA 1
ATOM 3279 C C . GLU A 1 443 ? 2.011 -11.341 13.201 1.00 91.00 443 GLU A C 1
ATOM 3281 O O . GLU A 1 443 ? 1.288 -10.350 13.222 1.00 91.00 443 GLU A O 1
ATOM 3286 N N . ARG A 1 444 ? 3.242 -11.275 13.715 1.00 86.75 444 ARG A N 1
ATOM 3287 C CA . ARG A 1 444 ? 3.752 -10.049 14.334 1.00 86.75 444 ARG A CA 1
ATOM 3288 C C . ARG A 1 444 ? 3.906 -8.948 13.283 1.00 86.75 444 ARG A C 1
ATOM 3290 O O . ARG A 1 444 ? 4.775 -9.068 12.432 1.00 86.75 444 ARG A O 1
ATOM 3297 N N . GLY A 1 445 ? 3.219 -7.829 13.497 1.00 81.38 445 GLY A N 1
ATOM 3298 C CA . GLY A 1 445 ? 3.243 -6.681 12.581 1.00 81.38 445 GLY A CA 1
ATOM 3299 C C . GLY A 1 445 ? 1.914 -6.474 11.865 1.00 81.38 445 GLY A C 1
ATOM 3300 O O . GLY A 1 445 ? 1.678 -5.396 11.343 1.00 81.38 445 GLY A O 1
ATOM 3301 N N . ASP A 1 446 ? 1.032 -7.470 11.934 1.00 89.12 446 ASP A N 1
ATOM 3302 C CA . ASP A 1 446 ? -0.277 -7.438 11.304 1.00 89.12 446 ASP A CA 1
ATOM 3303 C C . ASP A 1 446 ? -1.326 -6.808 12.224 1.00 89.12 446 ASP A C 1
ATOM 3305 O O . ASP A 1 446 ? -1.723 -7.405 13.231 1.00 89.12 446 ASP A O 1
ATOM 3309 N N . TYR A 1 447 ? -1.649 -5.543 11.961 1.00 92.25 447 TYR A N 1
ATOM 3310 C CA . TYR A 1 447 ? -2.658 -4.747 12.658 1.00 92.25 447 TYR A CA 1
ATOM 3311 C C . TYR A 1 447 ? -2.886 -3.421 11.923 1.00 92.25 447 TYR A C 1
ATOM 3313 O O . TYR A 1 447 ? -1.994 -2.924 11.231 1.00 92.25 447 TYR A O 1
ATOM 3321 N N . LEU A 1 448 ? -4.043 -2.802 12.156 1.00 93.38 448 LEU A N 1
ATOM 3322 C CA . LEU A 1 448 ? -4.309 -1.427 11.735 1.00 93.38 448 LEU A CA 1
ATOM 3323 C C . LEU A 1 448 ? -3.922 -0.467 12.865 1.00 93.38 448 LEU A C 1
ATOM 3325 O O . LEU A 1 448 ? -4.266 -0.692 14.027 1.00 93.38 448 LEU A O 1
ATOM 3329 N N . ASP A 1 449 ? -3.213 0.605 12.528 1.00 91.12 449 ASP A N 1
ATOM 3330 C CA . ASP A 1 449 ? -2.830 1.709 13.410 1.00 91.12 449 ASP A CA 1
ATOM 3331 C C . ASP A 1 449 ? -3.528 2.982 12.938 1.00 91.12 449 ASP A C 1
ATOM 3333 O O . ASP A 1 449 ? -2.976 3.785 12.186 1.00 91.12 449 ASP A O 1
ATOM 3337 N N . ALA A 1 450 ? -4.763 3.172 13.393 1.00 88.88 450 ALA A N 1
ATOM 3338 C CA . ALA A 1 450 ? -5.572 4.330 13.037 1.00 88.88 450 ALA A CA 1
ATOM 3339 C C . ALA A 1 450 ? -5.088 5.636 13.700 1.00 88.88 450 ALA A C 1
ATOM 3341 O O . ALA A 1 450 ? -5.791 6.644 13.670 1.00 88.88 450 ALA A O 1
ATOM 3342 N N . GLY A 1 451 ? -3.917 5.645 14.350 1.00 88.88 451 GLY A N 1
ATOM 3343 C CA . GLY A 1 451 ? -3.378 6.826 15.009 1.00 88.88 451 GLY A CA 1
ATOM 3344 C C . GLY A 1 451 ? -4.269 7.330 16.147 1.00 88.88 451 GLY A C 1
ATOM 3345 O O . GLY A 1 451 ? -4.945 6.566 16.837 1.00 88.88 451 GLY A O 1
ATOM 3346 N N . ASN A 1 452 ? -4.243 8.637 16.404 1.00 89.94 452 ASN A N 1
ATOM 3347 C CA . ASN A 1 452 ? -5.041 9.270 17.456 1.00 89.94 452 ASN A CA 1
ATOM 3348 C C . ASN A 1 452 ? -5.927 10.389 16.881 1.00 89.94 452 ASN A C 1
ATOM 3350 O O . ASN A 1 452 ? -5.610 11.561 17.092 1.00 89.94 452 ASN A O 1
ATOM 3354 N N . PRO A 1 453 ? -6.994 10.056 16.132 1.00 90.38 453 PRO A N 1
ATOM 3355 C CA . PRO A 1 453 ? -7.876 11.065 15.567 1.00 90.38 453 PRO A CA 1
ATOM 3356 C C . PRO A 1 453 ? -8.597 11.838 16.674 1.00 90.38 453 PRO A C 1
ATOM 3358 O O . PRO A 1 453 ? -9.019 11.258 17.677 1.00 90.38 453 PRO A O 1
ATOM 3361 N N . ASP A 1 454 ? -8.779 13.145 16.463 1.00 91.31 454 ASP A N 1
ATOM 3362 C CA . ASP A 1 454 ? -9.450 14.050 17.412 1.00 91.31 454 ASP A CA 1
ATOM 3363 C C . ASP A 1 454 ? -10.866 13.563 17.779 1.00 91.31 454 ASP A C 1
ATOM 3365 O O . ASP A 1 454 ? -11.343 13.801 18.888 1.00 91.31 454 ASP A O 1
ATOM 3369 N N . ALA A 1 455 ? -11.521 12.827 16.873 1.00 92.56 455 ALA A N 1
ATOM 3370 C CA . ALA A 1 455 ? -12.827 12.206 17.085 1.00 92.56 455 ALA A CA 1
ATOM 3371 C C . ALA A 1 455 ? -12.864 11.193 18.248 1.00 92.56 455 ALA A C 1
ATOM 3373 O O . ALA A 1 455 ? -13.943 10.886 18.751 1.00 92.56 455 ALA A O 1
ATOM 3374 N N . LEU A 1 456 ? -11.711 10.682 18.701 1.00 93.81 456 LEU A N 1
ATOM 3375 C CA . LEU A 1 456 ? -11.619 9.730 19.814 1.00 93.81 456 LEU A CA 1
ATOM 3376 C C . LEU A 1 456 ? -11.454 10.395 21.190 1.00 93.81 456 LEU A C 1
ATOM 3378 O O . LEU A 1 456 ? -11.389 9.679 22.192 1.00 93.81 456 LEU A O 1
ATOM 3382 N N . ASP A 1 457 ? -11.414 11.730 21.274 1.00 94.50 457 ASP A N 1
ATOM 3383 C CA . ASP A 1 457 ? -11.423 12.474 22.546 1.00 94.50 457 ASP A CA 1
ATOM 3384 C C . ASP A 1 457 ? -12.833 12.463 23.176 1.00 94.50 457 ASP A C 1
ATOM 3386 O O . ASP A 1 457 ? -13.572 13.450 23.177 1.00 94.50 457 ASP A O 1
ATOM 3390 N N . LEU A 1 458 ? -13.241 11.289 23.669 1.00 96.44 458 LEU A N 1
ATOM 3391 C CA . LEU A 1 458 ? -14.624 10.977 24.030 1.00 96.44 458 LEU A CA 1
ATOM 3392 C C . LEU A 1 458 ? -14.810 10.781 25.535 1.00 96.44 458 LEU A C 1
ATOM 3394 O O . LEU A 1 458 ? -14.340 9.797 26.093 1.00 96.44 458 LEU A O 1
ATOM 3398 N N . THR A 1 459 ? -15.603 11.639 26.185 1.00 96.56 459 THR A N 1
ATOM 3399 C CA . THR A 1 459 ? -16.035 11.420 27.586 1.00 96.56 459 THR A CA 1
ATOM 3400 C C . THR A 1 459 ? -17.053 10.286 27.719 1.00 96.56 459 THR A C 1
ATOM 3402 O O . THR A 1 459 ? -17.082 9.565 28.713 1.00 96.56 459 THR A O 1
ATOM 3405 N N . ASN A 1 460 ? -17.908 10.144 26.711 1.00 97.56 460 ASN A N 1
ATOM 3406 C CA . ASN A 1 460 ? -18.880 9.072 26.574 1.00 97.56 460 ASN A CA 1
ATOM 3407 C C . ASN A 1 460 ? -18.722 8.500 25.173 1.00 97.56 460 ASN A C 1
ATOM 3409 O O . ASN A 1 460 ? -18.481 9.261 24.239 1.00 97.56 460 ASN A O 1
ATOM 3413 N N . GLY A 1 461 ? -18.875 7.193 25.020 1.00 97.94 461 GLY A N 1
ATOM 3414 C CA . GLY A 1 461 ? -18.817 6.611 23.692 1.00 97.94 461 GLY A CA 1
ATOM 3415 C C . GLY A 1 461 ? -19.156 5.137 23.641 1.00 97.94 461 GLY A C 1
ATOM 3416 O O . GLY A 1 461 ? -19.383 4.473 24.661 1.00 97.94 461 GLY A O 1
ATOM 3417 N N . THR A 1 462 ? -19.192 4.638 22.413 1.00 98.75 462 THR A N 1
ATOM 3418 C CA . THR A 1 462 ? -19.390 3.228 22.088 1.00 98.75 462 THR A CA 1
ATOM 3419 C C . THR A 1 462 ? -18.448 2.853 20.959 1.00 98.75 462 THR A C 1
ATOM 3421 O O . THR A 1 462 ? -18.450 3.516 19.933 1.00 98.75 462 THR A O 1
ATOM 3424 N N . ILE A 1 463 ? -17.665 1.791 21.136 1.00 98.69 463 ILE A N 1
ATOM 3425 C CA . ILE A 1 463 ? -16.916 1.149 20.050 1.00 98.69 463 ILE A CA 1
ATOM 3426 C C . ILE A 1 463 ? -17.644 -0.148 19.718 1.00 98.69 463 ILE A C 1
ATOM 3428 O O . ILE A 1 463 ? -17.785 -0.999 20.602 1.00 98.69 463 ILE A O 1
ATOM 3432 N N . ALA A 1 464 ? -18.113 -0.288 18.483 1.00 98.69 464 ALA A N 1
ATOM 3433 C CA . ALA A 1 464 ? -18.772 -1.475 17.955 1.00 98.69 464 ALA A CA 1
ATOM 3434 C C . ALA A 1 464 ? -17.979 -2.048 16.776 1.00 98.69 464 ALA A C 1
ATOM 3436 O O . ALA A 1 464 ? -17.293 -1.306 16.087 1.00 98.69 464 ALA A O 1
ATOM 3437 N N . LEU A 1 465 ? -18.034 -3.362 16.587 1.00 98.75 465 LEU A N 1
ATOM 3438 C CA . LEU A 1 465 ? -17.416 -4.062 15.462 1.00 98.75 465 LEU A CA 1
ATOM 3439 C C . LEU A 1 465 ? -18.050 -5.439 15.277 1.00 98.75 465 LEU A C 1
ATOM 3441 O O . LEU A 1 465 ? -18.644 -5.993 16.215 1.00 98.75 465 LEU A O 1
ATOM 3445 N N . THR A 1 466 ? -17.838 -6.028 14.110 1.00 98.62 466 THR A N 1
ATOM 3446 C CA . THR A 1 466 ? -18.018 -7.462 13.882 1.00 98.62 466 THR A CA 1
ATOM 3447 C C . THR A 1 466 ? -16.657 -8.142 13.929 1.00 98.62 466 THR A C 1
ATOM 3449 O O . THR A 1 466 ? -15.658 -7.583 13.493 1.00 98.62 466 THR A O 1
ATOM 3452 N N . PHE A 1 467 ? -16.576 -9.338 14.505 1.00 98.69 467 PHE A N 1
ATOM 3453 C CA . PHE A 1 467 ? -15.362 -10.141 14.401 1.00 98.69 467 PHE A CA 1
ATOM 3454 C C . PHE A 1 467 ? -15.675 -11.618 14.209 1.00 98.69 467 PHE A C 1
ATOM 3456 O O . PHE A 1 467 ? -16.638 -12.150 14.773 1.00 98.69 467 PHE A O 1
ATOM 3463 N N . ASN A 1 468 ? -14.787 -12.278 13.481 1.00 98.25 468 ASN A N 1
ATOM 3464 C CA . ASN A 1 468 ? -14.723 -13.713 13.300 1.00 98.25 468 ASN A CA 1
ATOM 3465 C C . ASN A 1 468 ? -13.289 -14.150 13.597 1.00 98.25 468 ASN A C 1
ATOM 3467 O O . ASN A 1 468 ? -12.349 -13.584 13.061 1.00 98.25 468 ASN A O 1
ATOM 3471 N N . ALA A 1 469 ? -13.104 -15.100 14.508 1.00 98.19 469 ALA A N 1
ATOM 3472 C CA . ALA A 1 469 ? -11.768 -15.540 14.886 1.00 98.19 469 ALA A CA 1
ATOM 3473 C C . ALA A 1 469 ? -11.473 -16.916 14.282 1.00 98.19 469 ALA A C 1
ATOM 3475 O O . ALA A 1 469 ? -12.163 -17.887 14.612 1.00 98.19 469 ALA A O 1
ATOM 3476 N N . ASP A 1 470 ? -10.392 -17.029 13.520 1.00 97.69 470 ASP A N 1
ATOM 3477 C CA . ASP A 1 470 ? -9.870 -18.303 12.999 1.00 97.69 470 ASP A CA 1
ATOM 3478 C C . ASP A 1 470 ? -9.402 -19.202 14.145 1.00 97.69 470 ASP A C 1
ATOM 3480 O O . ASP A 1 470 ? -9.439 -20.444 14.115 1.00 97.69 470 ASP A O 1
ATOM 3484 N N . HIS A 1 471 ? -8.990 -18.554 15.237 1.00 95.19 471 HIS A N 1
ATOM 3485 C CA . HIS A 1 471 ? -8.567 -19.230 16.435 1.00 95.19 471 HIS A CA 1
ATOM 3486 C C . HIS A 1 471 ? -9.053 -18.567 17.740 1.00 95.19 471 HIS A C 1
ATOM 3488 O O . HIS A 1 471 ? -9.301 -17.377 17.804 1.00 95.19 471 HIS A O 1
ATOM 3494 N N . VAL A 1 472 ? -9.214 -19.333 18.834 1.00 96.44 472 VAL A N 1
ATOM 3495 C CA . VAL A 1 472 ? -9.710 -18.855 20.150 1.00 96.44 472 VAL A CA 1
ATOM 3496 C C . VAL A 1 472 ? -8.871 -19.259 21.392 1.00 96.44 472 VAL A C 1
ATOM 3498 O O . VAL A 1 472 ? -9.216 -18.893 22.515 1.00 96.44 472 VAL A O 1
ATOM 3501 N N . TRP A 1 473 ? -7.797 -20.039 21.254 1.00 94.00 473 TRP A N 1
ATOM 3502 C CA . TRP A 1 473 ? -6.791 -20.421 22.260 1.00 94.00 473 TRP A CA 1
ATOM 3503 C C . TRP A 1 473 ? -5.712 -19.353 22.364 1.00 94.00 473 TRP A C 1
ATOM 3505 O O . TRP A 1 473 ? -5.408 -18.655 21.406 1.00 94.00 473 TRP A O 1
ATOM 3515 N N . GLY A 1 474 ? -5.106 -19.239 23.546 1.00 94.81 474 GLY A N 1
ATOM 3516 C CA . GLY A 1 474 ? -4.107 -18.203 23.780 1.00 94.81 474 GLY A CA 1
ATOM 3517 C C . GLY A 1 474 ? -4.761 -16.858 24.074 1.00 94.81 474 GLY A C 1
ATOM 3518 O O . GLY A 1 474 ? -5.824 -16.809 24.692 1.00 94.81 474 GLY A O 1
ATOM 3519 N N . GLN A 1 475 ? -4.077 -15.773 23.723 1.00 95.31 475 GLN A N 1
ATOM 3520 C CA . GLN A 1 475 ? -4.520 -14.407 23.977 1.00 95.31 475 GLN A CA 1
ATOM 3521 C C . GLN A 1 475 ? -4.202 -13.544 22.758 1.00 95.31 475 GLN A C 1
ATOM 3523 O O . GLN A 1 475 ? -3.036 -13.451 22.381 1.00 95.31 475 GLN A O 1
ATOM 3528 N N . GLN A 1 476 ? -5.234 -12.901 22.229 1.00 96.94 476 GLN A N 1
ATOM 3529 C CA . GLN A 1 476 ? -5.198 -11.979 21.097 1.00 96.94 476 GLN A CA 1
ATOM 3530 C C . GLN A 1 476 ? -6.073 -10.760 21.399 1.00 96.94 476 GLN A C 1
ATOM 3532 O O . GLN A 1 476 ? -6.949 -10.836 22.268 1.00 96.94 476 GLN A O 1
ATOM 3537 N N . ALA A 1 477 ? -5.815 -9.633 20.750 1.00 96.88 477 ALA A N 1
ATOM 3538 C CA . ALA A 1 477 ? -6.509 -8.372 20.981 1.00 96.88 477 ALA A CA 1
ATOM 3539 C C . ALA A 1 477 ? -7.363 -7.995 19.770 1.00 96.88 477 ALA A C 1
ATOM 3541 O O . ALA A 1 477 ? -6.864 -8.013 18.658 1.00 96.88 477 ALA A O 1
ATOM 3542 N N . LEU A 1 478 ? -8.626 -7.635 20.003 1.00 98.12 478 LEU A N 1
ATOM 3543 C CA . LEU A 1 478 ? -9.512 -7.150 18.940 1.00 98.12 478 LEU A CA 1
ATOM 3544 C C . LEU A 1 478 ? -9.203 -5.688 18.615 1.00 98.12 478 LEU A C 1
ATOM 3546 O O . LEU A 1 478 ? -8.995 -5.332 17.466 1.00 98.12 478 LEU A O 1
ATOM 3550 N N . PHE A 1 479 ? -9.115 -4.848 19.644 1.00 97.25 479 PHE A N 1
ATOM 3551 C CA . PHE A 1 479 ? -8.654 -3.473 19.507 1.00 97.25 479 PHE A CA 1
ATOM 3552 C C . PHE A 1 479 ? -8.040 -2.968 20.808 1.00 97.25 479 PHE A C 1
ATOM 3554 O O . PHE A 1 479 ? -8.266 -3.525 21.896 1.00 97.25 479 PHE A O 1
ATOM 3561 N N . SER A 1 480 ? -7.275 -1.886 20.707 1.00 95.06 480 SER A N 1
ATOM 3562 C CA . SER A 1 480 ? -6.560 -1.300 21.828 1.00 95.06 480 SER A CA 1
ATOM 3563 C C . SER A 1 480 ? -6.238 0.170 21.600 1.00 95.06 480 SER A C 1
ATOM 3565 O O . SER A 1 480 ? -5.632 0.532 20.604 1.00 95.06 480 SER A O 1
ATOM 3567 N N . LYS A 1 481 ? -6.565 1.008 22.581 1.00 92.00 481 LYS A N 1
ATOM 3568 C CA . LYS A 1 481 ? -6.071 2.381 22.722 1.00 92.00 481 LYS A CA 1
ATOM 3569 C C . LYS A 1 481 ? -5.244 2.470 24.003 1.00 92.00 481 LYS A C 1
ATOM 3571 O O . LYS A 1 481 ? -5.617 3.135 24.969 1.00 92.00 481 LYS A O 1
ATOM 3576 N N . ASP A 1 482 ? -4.177 1.683 24.080 1.00 86.75 482 ASP A N 1
ATOM 3577 C CA . ASP A 1 482 ? -3.465 1.391 25.332 1.00 86.75 482 ASP A CA 1
ATOM 3578 C C . ASP A 1 482 ? -1.979 1.755 25.262 1.00 86.75 482 ASP A C 1
ATOM 3580 O O . ASP A 1 482 ? -1.374 1.845 24.192 1.00 86.75 482 ASP A O 1
ATOM 3584 N N . GLY A 1 483 ? -1.385 1.983 26.429 1.00 74.75 483 GLY A N 1
ATOM 3585 C CA . GLY A 1 483 ? 0.004 2.389 26.573 1.00 74.75 483 GLY A CA 1
ATOM 3586 C C . GLY A 1 483 ? 0.615 1.922 27.889 1.00 74.75 483 GLY A C 1
ATOM 3587 O O . GLY A 1 483 ? -0.027 1.324 28.752 1.00 74.75 483 GLY A O 1
ATOM 3588 N N . SER A 1 484 ? 1.907 2.188 28.064 1.00 70.44 484 SER A N 1
ATOM 3589 C CA . SER A 1 484 ? 2.603 1.759 29.271 1.00 70.44 484 SER A CA 1
ATOM 3590 C C . SER A 1 484 ? 2.361 2.724 30.433 1.00 70.44 484 SER A C 1
ATOM 3592 O O . SER A 1 484 ? 2.868 3.841 30.406 1.00 70.44 484 SER A O 1
ATOM 3594 N N . GLY A 1 485 ? 1.739 2.258 31.515 1.00 70.62 485 GLY A N 1
ATOM 3595 C CA . GLY A 1 485 ? 1.620 3.030 32.755 1.00 70.62 485 GLY A CA 1
ATOM 3596 C C . GLY A 1 485 ? 0.177 3.375 33.088 1.00 70.62 485 GLY A C 1
ATOM 3597 O O . GLY A 1 485 ? -0.687 2.515 32.974 1.00 70.62 485 GLY A O 1
ATOM 3598 N N . TYR A 1 486 ? -0.034 4.576 33.618 1.00 70.00 486 TYR A N 1
ATOM 3599 C CA . TYR A 1 486 ? -1.363 5.149 33.863 1.00 70.00 486 TYR A CA 1
ATOM 3600 C C . TYR A 1 486 ? -1.563 6.466 33.096 1.00 70.00 486 TYR A C 1
ATOM 3602 O O . TYR A 1 486 ? -2.676 6.967 33.120 1.00 70.00 486 TYR A O 1
ATOM 3610 N N . ASP A 1 487 ? -0.501 6.995 32.457 1.00 74.62 487 ASP A N 1
ATOM 3611 C CA . ASP A 1 487 ? -0.426 8.303 31.784 1.00 74.62 487 ASP A CA 1
ATOM 3612 C C . ASP A 1 487 ? -1.462 9.317 32.306 1.00 74.62 487 ASP A C 1
ATOM 3614 O O . ASP A 1 487 ? -1.499 9.543 33.518 1.00 74.62 487 ASP A O 1
ATOM 3618 N N . ASP A 1 488 ? -2.282 9.898 31.427 1.00 74.06 488 ASP A N 1
ATOM 3619 C CA . ASP A 1 488 ? -3.427 10.748 31.783 1.00 74.06 488 ASP A CA 1
ATOM 3620 C C . ASP A 1 488 ? -4.756 9.952 31.846 1.00 74.06 488 ASP A C 1
ATOM 3622 O O . ASP A 1 488 ? -5.826 10.527 32.037 1.00 74.06 488 ASP A O 1
ATOM 3626 N N . GLY A 1 489 ? -4.697 8.616 31.752 1.00 84.50 489 GLY A N 1
ATOM 3627 C CA . GLY A 1 489 ? -5.857 7.723 31.745 1.00 84.50 489 GLY A CA 1
ATOM 3628 C C . GLY A 1 489 ? -6.465 7.500 30.356 1.00 84.50 489 GLY A C 1
ATOM 3629 O O . GLY A 1 489 ? -5.824 7.699 29.329 1.00 84.50 489 GLY A O 1
ATOM 3630 N N . GLY A 1 490 ? -7.699 6.995 30.330 1.00 88.38 490 GLY A N 1
ATOM 3631 C CA . GLY A 1 490 ? -8.459 6.753 29.100 1.00 88.38 490 GLY A CA 1
ATOM 3632 C C . GLY A 1 490 ? -8.033 5.516 28.305 1.00 88.38 490 GLY A C 1
ATOM 3633 O O . GLY A 1 490 ? -8.456 5.347 27.163 1.00 88.38 490 GLY A O 1
ATOM 3634 N N . HIS A 1 491 ? -7.206 4.635 28.875 1.00 91.88 491 HIS A N 1
ATOM 3635 C CA . HIS A 1 491 ? -6.764 3.430 28.173 1.00 91.88 491 HIS A CA 1
ATOM 3636 C C . HIS A 1 491 ? -7.872 2.380 28.111 1.00 91.88 491 HIS A C 1
ATOM 3638 O O . HIS A 1 491 ? -8.530 2.108 29.120 1.00 91.88 491 HIS A O 1
ATOM 3644 N N . LEU A 1 492 ? -8.020 1.737 26.953 1.00 94.44 492 LEU A N 1
ATOM 3645 C CA . LEU A 1 492 ? -9.008 0.689 26.711 1.00 94.44 492 LEU A CA 1
ATOM 3646 C C . LEU A 1 492 ? -8.407 -0.413 25.836 1.00 94.44 492 LEU A C 1
ATOM 3648 O O . LEU A 1 492 ? -7.831 -0.122 24.794 1.00 94.44 492 LEU A O 1
ATOM 3652 N N . THR A 1 493 ? -8.574 -1.674 26.231 1.00 95.69 493 THR A N 1
ATOM 3653 C CA . THR A 1 493 ? -8.214 -2.830 25.396 1.00 95.69 493 THR A CA 1
ATOM 3654 C C . THR A 1 493 ? -9.243 -3.939 25.538 1.00 95.69 493 THR A C 1
ATOM 3656 O O . THR A 1 493 ? -9.693 -4.233 26.652 1.00 95.69 493 THR A O 1
ATOM 3659 N N . VAL A 1 494 ? -9.558 -4.603 24.423 1.00 98.06 494 VAL A N 1
ATOM 3660 C CA . VAL A 1 494 ? -10.366 -5.825 24.403 1.00 98.06 494 VAL A CA 1
ATOM 3661 C C . VAL A 1 494 ? -9.535 -7.002 23.911 1.00 98.06 494 VAL A C 1
ATOM 3663 O O . VAL A 1 494 ? -9.003 -6.988 22.806 1.00 98.06 494 VAL A O 1
ATOM 3666 N N . TRP A 1 495 ? -9.474 -8.058 24.719 1.00 97.38 495 TRP A N 1
ATOM 3667 C CA . TRP A 1 495 ? -8.819 -9.316 24.377 1.00 97.38 495 TRP A CA 1
ATOM 3668 C C . TRP A 1 495 ? -9.804 -10.461 24.235 1.00 97.38 495 TRP A C 1
ATOM 3670 O O . TRP A 1 495 ? -10.698 -10.634 25.064 1.00 97.38 495 TRP A O 1
ATOM 3680 N N . LEU A 1 496 ? -9.525 -11.338 23.280 1.00 98.12 496 LEU A N 1
ATOM 3681 C CA . LEU A 1 496 ? -10.040 -12.693 23.238 1.00 98.12 496 LEU A CA 1
ATOM 3682 C C . LEU A 1 496 ? -8.992 -13.634 23.841 1.00 98.12 496 LEU A C 1
ATOM 3684 O O . LEU A 1 496 ? -7.875 -13.770 23.343 1.00 98.12 496 LEU A O 1
ATOM 3688 N N . LYS A 1 497 ? -9.345 -14.280 24.955 1.00 97.50 497 LYS A N 1
ATOM 3689 C CA . LYS A 1 497 ? -8.449 -15.172 25.692 1.00 97.50 497 LYS A CA 1
ATOM 3690 C C . LYS A 1 497 ? -9.112 -16.490 26.050 1.00 97.50 497 LYS A C 1
ATOM 3692 O O . LYS A 1 497 ? -10.052 -16.530 26.849 1.00 97.50 497 LYS A O 1
ATOM 3697 N N . ASP A 1 498 ? -8.583 -17.578 25.498 1.00 96.75 498 ASP A N 1
ATOM 3698 C CA . ASP A 1 498 ? -9.087 -18.946 25.679 1.00 96.75 498 ASP A CA 1
ATOM 3699 C C . ASP A 1 498 ? -10.620 -19.061 25.463 1.00 96.75 498 ASP A C 1
ATOM 3701 O O . ASP A 1 498 ? -11.332 -19.785 26.178 1.00 96.75 498 ASP A O 1
ATOM 3705 N N . GLY A 1 499 ? -11.130 -18.321 24.472 1.00 97.00 499 GLY A N 1
ATOM 3706 C CA . GLY A 1 499 ? -12.537 -18.233 24.079 1.00 97.00 499 GLY A CA 1
ATOM 3707 C C . GLY A 1 499 ? -13.391 -17.263 24.898 1.00 97.00 499 GLY A C 1
ATOM 3708 O O . GLY A 1 499 ? -14.606 -17.274 24.749 1.00 97.00 499 GLY A O 1
ATOM 3709 N N . TYR A 1 500 ? -12.808 -16.458 25.786 1.00 98.25 500 TYR A N 1
ATOM 3710 C CA . TYR A 1 500 ? -13.543 -15.464 26.573 1.00 98.25 500 TYR A CA 1
ATOM 3711 C C . TYR A 1 500 ? -13.060 -14.052 26.270 1.00 98.25 500 TYR A C 1
ATOM 3713 O O . TYR A 1 500 ? -11.857 -13.831 26.148 1.00 98.25 500 TYR A O 1
ATOM 3721 N N . LEU A 1 501 ? -13.990 -13.101 26.238 1.00 98.44 501 LEU A N 1
ATOM 3722 C CA . LEU A 1 501 ? -13.662 -11.686 26.104 1.00 98.44 501 LEU A CA 1
ATOM 3723 C C . LEU A 1 501 ? -13.253 -11.094 27.458 1.00 98.44 501 LEU A C 1
ATOM 3725 O O . LEU A 1 501 ? -13.913 -11.317 28.482 1.00 98.44 501 LEU A O 1
ATOM 3729 N N . TYR A 1 502 ? -12.163 -10.336 27.442 1.00 98.00 502 TYR A N 1
ATOM 3730 C CA . TYR A 1 502 ? -11.632 -9.573 28.563 1.00 98.00 502 TYR A CA 1
ATOM 3731 C C . TYR A 1 502 ? -11.482 -8.120 28.147 1.00 98.00 502 TYR A C 1
ATOM 3733 O O . TYR A 1 502 ? -10.836 -7.834 27.148 1.00 98.00 502 TYR A O 1
ATOM 3741 N N . ILE A 1 503 ? -12.052 -7.217 28.929 1.00 97.19 503 ILE A N 1
ATOM 3742 C CA . ILE A 1 503 ? -12.024 -5.787 28.668 1.00 97.19 503 ILE A CA 1
ATOM 3743 C C . ILE A 1 503 ? -11.269 -5.155 29.822 1.00 97.19 503 ILE A C 1
ATOM 3745 O O . ILE A 1 503 ? -11.574 -5.421 30.987 1.00 97.19 503 ILE A O 1
ATOM 3749 N N . ARG A 1 504 ? -10.269 -4.344 29.504 1.00 94.50 504 ARG A N 1
ATOM 3750 C CA . ARG A 1 504 ? -9.577 -3.511 30.480 1.00 94.50 504 ARG A CA 1
ATOM 3751 C C . ARG A 1 504 ? -9.818 -2.067 30.132 1.00 94.50 504 ARG A C 1
ATOM 3753 O O . ARG A 1 504 ? -9.527 -1.672 29.010 1.00 94.50 504 ARG A O 1
ATOM 3760 N N . GLN A 1 505 ? -10.241 -1.298 31.122 1.00 93.69 505 GLN A N 1
ATOM 3761 C CA . GLN A 1 505 ? -10.271 0.150 31.034 1.00 93.69 505 GLN A CA 1
ATOM 3762 C C . GLN A 1 505 ? -9.495 0.747 32.209 1.00 93.69 505 GLN A C 1
ATOM 3764 O O . GLN A 1 505 ? -9.481 0.181 33.305 1.00 93.69 505 GLN A O 1
ATOM 3769 N N . GLN A 1 506 ? -8.792 1.851 31.991 1.00 91.88 506 GLN A N 1
ATOM 3770 C CA . GLN A 1 506 ? -7.941 2.469 33.005 1.00 91.88 506 GLN A CA 1
ATOM 3771 C C . GLN A 1 506 ? -8.103 3.992 33.014 1.00 91.88 506 GLN A C 1
ATOM 3773 O O . GLN A 1 506 ? -8.061 4.629 31.966 1.00 91.88 506 GLN A O 1
ATOM 3778 N N . SER A 1 507 ? -8.251 4.554 34.217 1.00 91.38 507 SER A N 1
ATOM 3779 C CA . SER A 1 507 ? -8.129 5.988 34.506 1.00 91.38 507 SER A CA 1
ATOM 3780 C C . SER A 1 507 ? -6.681 6.345 34.858 1.00 91.38 507 SER A C 1
ATOM 3782 O O . SER A 1 507 ? -5.809 5.478 34.904 1.00 91.38 507 SER A O 1
ATOM 3784 N N . ASP A 1 508 ? -6.425 7.608 35.178 1.00 87.94 508 ASP A N 1
ATOM 3785 C CA . ASP A 1 508 ? -5.127 8.092 35.667 1.00 87.94 508 ASP A CA 1
ATOM 3786 C C . ASP A 1 508 ? -4.661 7.428 36.988 1.00 87.94 508 ASP A C 1
ATOM 3788 O O . ASP A 1 508 ? -3.472 7.435 37.319 1.00 87.94 508 ASP A O 1
ATOM 3792 N N . ASP A 1 509 ? -5.572 6.824 37.760 1.00 88.62 509 ASP A N 1
ATOM 3793 C CA . ASP A 1 509 ? -5.278 6.263 39.085 1.00 88.62 509 ASP A CA 1
ATOM 3794 C C . ASP A 1 509 ? -5.811 4.842 39.352 1.00 88.62 509 ASP A C 1
ATOM 3796 O O . ASP A 1 509 ? -5.466 4.234 40.376 1.00 88.62 509 ASP A O 1
ATOM 3800 N N . SER A 1 510 ? -6.617 4.277 38.450 1.00 91.00 510 SER A N 1
ATOM 3801 C CA . SER A 1 510 ? -7.285 2.990 38.661 1.00 91.00 510 SER A CA 1
ATOM 3802 C C . SER A 1 510 ? -7.432 2.177 37.373 1.00 91.00 510 SER A C 1
ATOM 3804 O O . SER A 1 510 ? -7.355 2.693 36.266 1.00 91.00 510 SER A O 1
ATOM 3806 N N . THR A 1 511 ? -7.575 0.858 37.499 1.00 92.31 511 THR A N 1
ATOM 3807 C CA . THR A 1 511 ? -7.762 -0.050 36.360 1.00 92.31 511 THR A CA 1
ATOM 3808 C C . THR A 1 511 ? -8.869 -1.031 36.683 1.00 92.31 511 THR A C 1
ATOM 3810 O O . THR A 1 511 ? -8.811 -1.691 37.724 1.00 92.31 511 THR A O 1
ATOM 3813 N N . GLU A 1 512 ? -9.807 -1.167 35.758 1.00 94.69 512 GLU A N 1
ATOM 3814 C CA . GLU A 1 512 ? -10.914 -2.105 35.825 1.00 94.69 512 GLU A CA 1
ATOM 3815 C C . GLU A 1 512 ? -10.730 -3.247 34.821 1.00 94.69 512 GLU A C 1
ATOM 3817 O O . GLU A 1 512 ? -10.176 -3.055 33.736 1.00 94.69 512 GLU A O 1
ATOM 3822 N N . TYR A 1 513 ? -11.177 -4.447 35.199 1.00 95.12 513 TYR A N 1
ATOM 3823 C CA . TYR A 1 513 ? -11.125 -5.634 34.349 1.00 95.12 513 TYR A CA 1
ATOM 3824 C C . TYR A 1 513 ? -12.479 -6.331 34.333 1.00 95.12 513 TYR A C 1
ATOM 3826 O O . TYR A 1 513 ? -12.862 -7.007 35.291 1.00 95.12 513 TYR A O 1
ATOM 3834 N N . LEU A 1 514 ? -13.143 -6.285 33.185 1.00 96.31 514 LEU A N 1
ATOM 3835 C CA . LEU A 1 514 ? -14.359 -7.041 32.936 1.00 96.31 514 LEU A CA 1
ATOM 3836 C C . LEU A 1 514 ? -14.060 -8.325 32.170 1.00 96.31 514 LEU A C 1
ATOM 3838 O O . LEU A 1 514 ? -13.253 -8.363 31.244 1.00 96.31 514 LEU A O 1
ATOM 3842 N N . LYS A 1 515 ? -14.750 -9.398 32.555 1.00 97.44 515 LYS A N 1
ATOM 3843 C CA . LYS A 1 515 ? -14.754 -10.665 31.826 1.00 97.44 515 LYS A CA 1
ATOM 3844 C C . LYS A 1 515 ? -16.179 -11.017 31.429 1.00 97.44 515 LYS A C 1
ATOM 3846 O O . LYS A 1 515 ? -17.008 -11.277 32.305 1.00 97.44 515 LYS A O 1
ATOM 3851 N N . VAL A 1 516 ? -16.419 -11.174 30.131 1.00 97.31 516 VAL A N 1
ATOM 3852 C CA . VAL A 1 516 ? -17.658 -11.776 29.624 1.00 97.31 516 VAL A CA 1
ATOM 3853 C C . VAL A 1 516 ? -17.619 -13.271 29.939 1.00 97.31 516 VAL A C 1
ATOM 3855 O O . VAL A 1 516 ? -16.882 -14.038 29.324 1.00 97.31 516 VAL A O 1
ATOM 3858 N N . SER A 1 517 ? -18.339 -13.687 30.981 1.00 94.12 517 SER A N 1
ATOM 3859 C CA . SER A 1 517 ? -18.249 -15.060 31.509 1.00 94.12 517 SER A CA 1
ATOM 3860 C C . SER A 1 517 ? -19.332 -15.994 30.975 1.00 94.12 517 SER A C 1
ATOM 3862 O O . SER A 1 517 ? -19.124 -17.209 30.947 1.00 94.12 517 SER A O 1
ATOM 3864 N N . ASP A 1 518 ? -20.461 -15.430 30.549 1.00 91.81 518 ASP A N 1
ATOM 3865 C CA . ASP A 1 518 ? -21.662 -16.178 30.169 1.00 91.81 518 ASP A CA 1
ATOM 3866 C C . ASP A 1 518 ? -21.694 -16.569 28.685 1.00 91.81 518 ASP A C 1
ATOM 3868 O O . ASP A 1 518 ? -22.537 -17.366 28.273 1.00 91.81 518 ASP A O 1
ATOM 3872 N N . LEU A 1 519 ? -20.727 -16.089 27.900 1.00 95.56 519 LEU A N 1
ATOM 3873 C CA . LEU A 1 519 ? -20.529 -16.456 26.505 1.00 95.56 519 LEU A CA 1
ATOM 3874 C C . LEU A 1 519 ? -19.095 -16.936 26.291 1.00 95.56 519 LEU A C 1
ATOM 3876 O O . LEU A 1 519 ? -18.141 -16.343 26.794 1.00 95.56 519 LEU A O 1
ATOM 3880 N N . LYS A 1 520 ? -18.960 -18.025 25.533 1.00 97.25 520 LYS A N 1
ATOM 3881 C CA . LYS A 1 520 ? -17.678 -18.495 25.022 1.00 97.25 520 LYS A CA 1
ATOM 3882 C C . LYS A 1 520 ? -17.687 -18.360 23.503 1.00 97.25 520 LYS A C 1
ATOM 3884 O O . LYS A 1 520 ? -18.534 -18.973 22.857 1.00 97.25 520 LYS A O 1
ATOM 3889 N N . ILE A 1 521 ? -16.753 -17.580 22.979 1.00 98.06 521 ILE A N 1
ATOM 3890 C CA . ILE A 1 521 ? -16.544 -17.363 21.550 1.00 98.06 521 ILE A CA 1
ATOM 3891 C C . ILE A 1 521 ? -16.122 -18.679 20.895 1.00 98.06 521 ILE A C 1
ATOM 3893 O O . ILE A 1 521 ? -15.312 -19.436 21.449 1.00 98.06 521 ILE A O 1
ATOM 3897 N N . SER A 1 522 ? -16.726 -18.959 19.746 1.00 97.94 522 SER A N 1
ATOM 3898 C CA . SER A 1 522 ? -16.380 -20.080 18.876 1.00 97.94 522 SER A CA 1
ATOM 3899 C C . SER A 1 522 ? -15.545 -19.573 17.710 1.00 97.94 522 SER A C 1
ATOM 3901 O O . SER A 1 522 ? -15.723 -18.438 17.289 1.00 97.94 522 SER A O 1
ATOM 3903 N N . GLN A 1 523 ? -14.633 -20.414 17.230 1.00 97.31 523 GLN A N 1
ATOM 3904 C CA . GLN A 1 523 ? -13.909 -20.149 15.987 1.00 97.31 523 GLN A CA 1
ATOM 3905 C C . GLN A 1 523 ? -14.870 -20.130 14.791 1.00 97.31 523 GLN A C 1
ATOM 3907 O O . GLN A 1 523 ? -15.925 -20.776 14.864 1.00 97.31 523 GLN A O 1
ATOM 3912 N N . ASP A 1 524 ? -14.476 -19.465 13.708 1.00 97.25 524 ASP A N 1
ATOM 3913 C CA . ASP A 1 524 ? -15.188 -19.460 12.424 1.00 97.25 524 ASP A CA 1
ATOM 3914 C C . ASP A 1 524 ? -16.665 -19.034 12.582 1.00 97.25 524 ASP A C 1
ATOM 3916 O O . ASP A 1 524 ? -17.585 -19.673 12.063 1.00 97.25 524 ASP A O 1
ATOM 3920 N N . THR A 1 525 ? -16.930 -18.049 13.442 1.00 97.44 525 THR A N 1
ATOM 3921 C CA . THR A 1 525 ? -18.284 -17.595 13.789 1.00 97.44 525 THR A CA 1
ATOM 3922 C C . THR A 1 525 ? -18.295 -16.090 13.999 1.00 97.44 525 THR A C 1
ATOM 3924 O O . THR A 1 525 ? -17.525 -15.591 14.818 1.00 97.44 525 THR A O 1
ATOM 3927 N N . ASP A 1 526 ? -19.236 -15.410 13.349 1.00 97.69 526 ASP A N 1
ATOM 3928 C CA . ASP A 1 526 ? -19.399 -13.965 13.478 1.00 97.69 526 ASP A CA 1
ATOM 3929 C C . ASP A 1 526 ? -20.035 -13.590 14.818 1.00 97.69 526 ASP A C 1
ATOM 3931 O O . ASP A 1 526 ? -21.020 -14.188 15.283 1.00 97.69 526 ASP A O 1
ATOM 3935 N N . TYR A 1 527 ? -19.474 -12.559 15.436 1.00 98.50 527 TYR A N 1
ATOM 3936 C CA . TYR A 1 527 ? -20.001 -11.928 16.633 1.00 98.50 527 TYR A CA 1
ATOM 3937 C C . TYR A 1 527 ? -19.989 -10.415 16.462 1.00 98.50 527 TYR A C 1
ATOM 3939 O O . TYR A 1 527 ? -18.959 -9.834 16.135 1.00 98.50 527 TYR A O 1
ATOM 3947 N N . HIS A 1 528 ? -21.105 -9.769 16.793 1.00 98.56 528 HIS A N 1
ATOM 3948 C CA . HIS A 1 528 ? -21.135 -8.320 16.965 1.00 98.56 528 HIS A CA 1
ATOM 3949 C C . HIS A 1 528 ? -20.713 -7.985 18.398 1.00 98.56 528 HIS A C 1
ATOM 3951 O O . HIS A 1 528 ? -21.381 -8.388 19.357 1.00 98.56 528 HIS A O 1
ATOM 3957 N N . LEU A 1 529 ? -19.628 -7.241 18.569 1.00 98.75 529 LEU A N 1
ATOM 3958 C CA . LEU A 1 529 ? -19.146 -6.751 19.857 1.00 98.75 529 LEU A CA 1
ATOM 3959 C C . LEU A 1 529 ? -19.396 -5.251 19.951 1.00 98.75 529 LEU A C 1
ATOM 3961 O O . LEU A 1 529 ? -19.028 -4.520 19.046 1.00 98.75 529 LEU A O 1
ATOM 3965 N N . ALA A 1 530 ? -19.915 -4.785 21.086 1.00 98.75 530 ALA A N 1
ATOM 3966 C CA . ALA A 1 530 ? -19.875 -3.368 21.420 1.00 98.75 530 ALA A CA 1
ATOM 3967 C C . ALA A 1 530 ? -19.429 -3.137 22.866 1.00 98.75 530 ALA A C 1
ATOM 3969 O O . ALA A 1 530 ? -19.906 -3.789 23.800 1.00 98.75 530 ALA A O 1
ATOM 3970 N N . VAL A 1 531 ? -18.522 -2.183 23.057 1.00 98.62 531 VAL A N 1
ATOM 3971 C CA . VAL A 1 531 ? -18.071 -1.700 24.363 1.00 98.62 531 VAL A CA 1
ATOM 3972 C C . VAL A 1 531 ? -18.483 -0.244 24.494 1.00 98.62 531 VAL A C 1
ATOM 3974 O O . VAL A 1 531 ? -18.016 0.601 23.738 1.00 98.62 531 VAL A O 1
ATOM 3977 N N . THR A 1 532 ? -19.340 0.051 25.466 1.00 98.44 532 THR A N 1
ATOM 3978 C CA . THR A 1 532 ? -19.742 1.423 25.791 1.00 98.44 532 THR A CA 1
ATOM 3979 C C . THR A 1 532 ? -19.164 1.849 27.130 1.00 98.44 532 THR A C 1
ATOM 3981 O O . THR A 1 532 ? -19.029 1.039 28.048 1.00 98.44 532 THR A O 1
ATOM 3984 N N . PHE A 1 533 ? -18.796 3.119 27.226 1.00 97.81 533 PHE A N 1
ATOM 3985 C CA . PHE A 1 533 ? -18.110 3.704 28.369 1.00 97.81 533 PHE A CA 1
ATOM 3986 C C . PHE A 1 533 ? -18.549 5.155 28.584 1.00 97.81 533 PHE A C 1
ATOM 3988 O O . PHE A 1 533 ? -18.995 5.826 27.652 1.00 97.81 533 PHE A O 1
ATOM 3995 N N . GLY A 1 534 ? -18.410 5.632 29.822 1.00 96.44 534 GLY A N 1
ATOM 3996 C CA . GLY A 1 534 ? -18.770 6.991 30.217 1.00 96.44 534 GLY A CA 1
ATOM 3997 C C . GLY A 1 534 ? -19.670 7.037 31.451 1.00 96.44 534 GLY A C 1
ATOM 3998 O O . GLY A 1 534 ? -19.490 6.277 32.404 1.00 96.44 534 GLY A O 1
ATOM 3999 N N . ASP A 1 535 ? -20.638 7.945 31.458 1.00 96.62 535 ASP A N 1
ATOM 4000 C CA . ASP A 1 535 ? -21.460 8.319 32.608 1.00 96.62 535 ASP A CA 1
ATOM 4001 C C . ASP A 1 535 ? -22.280 7.163 33.203 1.00 96.62 535 ASP A C 1
ATOM 4003 O O . ASP A 1 535 ? -22.468 7.118 34.428 1.00 96.62 535 ASP A O 1
ATOM 4007 N N . ASP A 1 536 ? -22.741 6.223 32.380 1.00 96.75 536 ASP A N 1
ATOM 4008 C CA . ASP A 1 536 ? -23.461 5.015 32.804 1.00 96.75 536 ASP A CA 1
ATOM 4009 C C . ASP A 1 536 ? -22.520 3.848 33.156 1.00 96.75 536 ASP A C 1
ATOM 4011 O O . ASP A 1 536 ? -22.968 2.813 33.654 1.00 96.75 536 ASP A O 1
ATOM 4015 N N . GLY A 1 537 ? -21.214 4.047 32.983 1.00 97.06 537 GLY A N 1
ATOM 4016 C CA . GLY A 1 537 ? -20.147 3.104 33.286 1.00 97.06 537 GLY A CA 1
ATOM 4017 C C . GLY A 1 537 ? -19.728 2.244 32.095 1.00 97.06 537 GLY A C 1
ATOM 4018 O O . GLY A 1 537 ? -20.216 2.417 30.977 1.00 97.06 537 GLY A O 1
ATOM 4019 N N . LEU A 1 538 ? -18.812 1.307 32.345 1.00 97.88 538 LEU A N 1
ATOM 4020 C CA . LEU A 1 538 ? -18.288 0.386 31.337 1.00 97.88 538 LEU A CA 1
ATOM 4021 C C . LEU A 1 538 ? -19.254 -0.786 31.123 1.00 97.88 538 LEU A C 1
ATOM 4023 O O . LEU A 1 538 ? -19.477 -1.582 32.037 1.00 97.88 538 LEU A O 1
ATOM 4027 N N . MET A 1 539 ? -19.793 -0.940 29.917 1.00 98.06 539 MET A N 1
ATOM 4028 C CA . MET A 1 539 ? -20.720 -2.018 29.564 1.00 98.06 539 MET A CA 1
ATOM 4029 C C . MET A 1 539 ? -20.263 -2.738 28.298 1.00 98.06 539 MET A C 1
ATOM 4031 O O . MET A 1 539 ? -19.752 -2.126 27.363 1.00 98.06 539 MET A O 1
ATOM 4035 N N . VAL A 1 540 ? -20.480 -4.050 28.260 1.00 98.50 540 VAL A N 1
ATOM 4036 C CA . VAL A 1 540 ? -20.073 -4.910 27.149 1.00 98.50 540 VAL A CA 1
ATOM 4037 C C . VAL A 1 540 ? -21.278 -5.666 26.625 1.00 98.50 540 VAL A C 1
ATOM 4039 O O . VAL A 1 540 ? -21.894 -6.466 27.344 1.00 98.50 540 VAL A O 1
ATOM 4042 N N . TYR A 1 541 ? -21.564 -5.440 25.352 1.00 98.56 541 TYR A N 1
ATOM 4043 C CA . TYR A 1 541 ? -22.610 -6.103 24.603 1.00 98.56 541 TYR A CA 1
ATOM 4044 C C . TYR A 1 541 ? -21.999 -7.081 23.608 1.00 98.56 541 TYR A C 1
ATOM 4046 O O . TYR A 1 541 ? -21.027 -6.760 22.930 1.00 98.56 541 TYR A O 1
ATOM 4054 N N . VAL A 1 542 ? -22.583 -8.272 23.503 1.00 98.50 542 VAL A N 1
ATOM 4055 C CA . VAL A 1 542 ? -22.275 -9.208 22.417 1.00 98.50 542 VAL A CA 1
ATOM 4056 C C . VAL A 1 542 ? -23.584 -9.629 21.770 1.00 98.50 542 VAL A C 1
ATOM 4058 O O . VAL A 1 542 ? -24.527 -9.996 22.473 1.00 98.50 542 VAL A O 1
ATOM 4061 N N . ASN A 1 543 ? -23.661 -9.541 20.444 1.00 98.25 543 ASN A N 1
ATOM 4062 C CA . ASN A 1 543 ? -24.859 -9.799 19.644 1.00 98.25 543 ASN A CA 1
ATOM 4063 C C . ASN A 1 543 ? -26.073 -8.997 20.157 1.00 98.25 543 ASN A C 1
ATOM 4065 O O . ASN A 1 543 ? -27.176 -9.524 20.306 1.00 98.25 543 ASN A O 1
ATOM 4069 N N . GLY A 1 544 ? -25.836 -7.735 20.534 1.00 97.69 544 GLY A N 1
ATOM 4070 C CA . GLY A 1 544 ? -26.835 -6.811 21.083 1.00 97.69 544 GLY A CA 1
ATOM 4071 C C . GLY A 1 544 ? -27.225 -7.056 22.550 1.00 97.69 544 GLY A C 1
ATOM 4072 O O . GLY A 1 544 ? -27.952 -6.257 23.137 1.00 97.69 544 GLY A O 1
ATOM 4073 N N . GLN A 1 545 ? -26.757 -8.138 23.183 1.00 97.38 545 GLN A N 1
ATOM 4074 C CA . GLN A 1 545 ? -27.083 -8.484 24.572 1.00 97.38 545 GLN A CA 1
ATOM 4075 C C . GLN A 1 545 ? -26.035 -7.960 25.554 1.00 97.38 545 GLN A C 1
ATOM 4077 O O . GLN A 1 545 ? -24.850 -8.209 25.370 1.00 97.38 545 GLN A O 1
ATOM 4082 N N . LEU A 1 546 ? -26.465 -7.317 26.646 1.00 97.31 546 LEU A N 1
ATOM 4083 C CA . LEU A 1 546 ? -25.575 -6.908 27.740 1.00 97.31 546 LEU A CA 1
ATOM 4084 C C . LEU A 1 546 ? -25.065 -8.139 28.505 1.00 97.31 546 LEU A C 1
ATOM 4086 O O . LEU A 1 546 ? -25.851 -8.805 29.183 1.00 97.31 546 LEU A O 1
ATOM 4090 N N . LEU A 1 547 ? -23.761 -8.425 28.436 1.00 97.12 547 LEU A N 1
ATOM 4091 C CA . LEU A 1 547 ? -23.161 -9.617 29.059 1.00 97.12 547 LEU A CA 1
ATOM 4092 C C . LEU A 1 547 ? -22.154 -9.317 30.178 1.00 97.12 547 LEU A C 1
ATOM 4094 O O . LEU A 1 547 ? -21.854 -10.204 30.980 1.00 97.12 547 LEU A O 1
ATOM 4098 N N . ALA A 1 548 ? -21.618 -8.099 30.253 1.00 97.12 548 ALA A N 1
ATOM 4099 C CA . ALA A 1 548 ? -20.787 -7.650 31.369 1.00 97.12 548 ALA A CA 1
ATOM 4100 C C . ALA A 1 548 ? -20.944 -6.140 31.590 1.00 97.12 548 ALA A C 1
ATOM 4102 O O . ALA A 1 548 ? -21.209 -5.401 30.647 1.00 97.12 548 ALA A O 1
ATOM 4103 N N . ALA A 1 549 ? -20.791 -5.698 32.838 1.00 97.12 549 ALA A N 1
ATOM 4104 C CA . ALA A 1 549 ? -20.994 -4.311 33.242 1.00 97.12 549 ALA A CA 1
ATOM 4105 C C . ALA A 1 549 ? -20.178 -3.974 34.498 1.00 97.12 549 ALA A C 1
ATOM 4107 O O . ALA A 1 549 ? -20.171 -4.769 35.441 1.00 97.12 549 ALA A O 1
ATOM 4108 N N . GLU A 1 550 ? -19.582 -2.784 34.537 1.00 97.12 550 GLU A N 1
ATOM 4109 C CA . GLU A 1 550 ? -19.085 -2.109 35.741 1.00 97.12 550 GLU A CA 1
ATOM 4110 C C . GLU A 1 550 ? -19.628 -0.664 35.783 1.00 97.12 550 GLU A C 1
ATOM 4112 O O . GLU A 1 550 ? -18.971 0.271 35.320 1.00 97.12 550 GLU A O 1
ATOM 4117 N N . PRO A 1 551 ? -20.847 -0.457 36.323 1.00 96.69 551 PRO A N 1
ATOM 4118 C CA . PRO A 1 551 ? -21.528 0.843 36.306 1.00 96.69 551 PRO A CA 1
ATOM 4119 C C . PRO A 1 551 ? -20.826 1.953 37.104 1.00 96.69 551 PRO A C 1
ATOM 4121 O O . PRO A 1 551 ? -21.137 3.134 36.945 1.00 96.69 551 PRO A O 1
ATOM 4124 N N . GLU A 1 552 ? -19.924 1.592 38.021 1.00 96.12 552 GLU A N 1
ATOM 4125 C CA . GLU A 1 552 ? -19.215 2.565 38.858 1.00 96.12 552 GLU A CA 1
ATOM 4126 C C . GLU A 1 552 ? -17.939 3.103 38.186 1.00 96.12 552 GLU A C 1
ATOM 4128 O O . GLU A 1 552 ? -17.389 4.106 38.647 1.00 96.12 552 GLU A O 1
ATOM 4133 N N . PHE A 1 553 ? -17.472 2.474 37.102 1.00 95.56 553 PHE A N 1
ATOM 4134 C CA . PHE A 1 553 ? -16.264 2.876 36.386 1.00 95.56 553 PHE A CA 1
ATOM 4135 C C . PHE A 1 553 ? -16.611 3.750 35.176 1.00 95.56 553 PHE A C 1
ATOM 4137 O O . PHE A 1 553 ? -17.060 3.245 34.154 1.00 95.56 553 PHE A O 1
ATOM 4144 N N . LYS A 1 554 ? -16.421 5.068 35.312 1.00 95.12 554 LYS A N 1
ATOM 4145 C CA . LYS A 1 554 ? -16.964 6.094 34.396 1.00 95.12 554 LYS A CA 1
ATOM 4146 C C . LYS A 1 554 ? -15.924 6.809 33.536 1.00 95.12 554 LYS A C 1
ATOM 4148 O O . LYS A 1 554 ? -16.124 7.952 33.141 1.00 95.12 554 LYS A O 1
ATOM 4153 N N . GLN A 1 555 ? -14.774 6.178 33.342 1.00 94.12 555 GLN A N 1
ATOM 4154 C CA . GLN A 1 555 ? -13.717 6.734 32.506 1.00 94.12 555 GLN A CA 1
ATOM 4155 C C . GLN A 1 555 ? -14.178 6.726 31.039 1.00 94.12 555 GLN A C 1
ATOM 4157 O O . GLN A 1 555 ? -14.772 5.736 30.608 1.00 94.12 555 GLN A O 1
ATOM 4162 N N . GLY A 1 556 ? -13.913 7.794 30.286 1.00 94.31 556 GLY A N 1
ATOM 4163 C CA . GLY A 1 556 ? -14.010 7.788 28.825 1.00 94.31 556 GLY A CA 1
ATOM 4164 C C . GLY A 1 556 ? -12.656 7.494 28.174 1.00 94.31 556 GLY A C 1
ATOM 4165 O O . GLY A 1 556 ? -11.812 6.825 28.774 1.00 94.31 556 GLY A O 1
ATOM 4166 N N . LEU A 1 557 ? -12.444 7.972 26.952 1.00 93.62 557 LEU A N 1
ATOM 4167 C CA . LEU A 1 557 ? -11.166 7.931 26.229 1.00 93.62 557 LEU A CA 1
ATOM 4168 C C . LEU A 1 557 ? -10.468 9.294 26.193 1.00 93.62 557 LEU A C 1
ATOM 4170 O O . LEU A 1 557 ? -9.389 9.406 25.612 1.00 93.62 557 LEU A O 1
ATOM 4174 N N . GLU A 1 558 ? -11.064 10.321 26.799 1.00 89.19 558 GLU A N 1
ATOM 4175 C CA . GLU A 1 558 ? -10.510 11.666 26.790 1.00 89.19 558 GLU A CA 1
ATOM 4176 C C . GLU A 1 558 ? -9.085 11.709 27.360 1.00 89.19 558 GLU A C 1
ATOM 4178 O O . GLU A 1 558 ? -8.749 10.959 28.279 1.00 89.19 558 GLU A O 1
ATOM 4183 N N . MET A 1 559 ? -8.252 12.610 26.824 1.00 81.69 559 MET A N 1
ATOM 4184 C CA . MET A 1 559 ? -6.830 12.788 27.196 1.00 81.69 559 MET A CA 1
ATOM 4185 C C . MET A 1 559 ? -5.891 11.627 26.810 1.00 81.69 559 MET A C 1
ATOM 4187 O O . MET A 1 559 ? -4.684 11.708 27.048 1.00 81.69 559 MET A O 1
ATOM 4191 N N . ASN A 1 560 ? -6.399 10.557 26.195 1.00 87.19 560 ASN A N 1
ATOM 4192 C CA . ASN A 1 560 ? -5.575 9.438 25.762 1.00 87.19 560 ASN A CA 1
ATOM 4193 C C . ASN A 1 560 ? -4.917 9.713 24.400 1.00 87.19 560 ASN A C 1
ATOM 4195 O O . ASN A 1 560 ? -5.519 9.515 23.347 1.00 87.19 560 ASN A O 1
ATOM 4199 N N . GLU A 1 561 ? -3.640 10.091 24.424 1.00 87.56 561 GLU A N 1
ATOM 4200 C CA . GLU A 1 561 ? -2.833 10.360 23.223 1.00 87.56 561 GLU A CA 1
ATOM 4201 C C . GLU A 1 561 ? -2.328 9.088 22.506 1.00 87.56 561 GLU A C 1
ATOM 4203 O O . GLU A 1 561 ? -1.542 9.167 21.560 1.00 87.56 561 GLU A O 1
ATOM 4208 N N . ARG A 1 562 ? -2.706 7.888 22.971 1.00 88.00 562 ARG A N 1
ATOM 4209 C CA . ARG A 1 562 ? -2.255 6.624 22.371 1.00 88.00 562 ARG A CA 1
ATOM 4210 C C . ARG A 1 562 ? -2.993 6.344 21.066 1.00 88.00 562 ARG A C 1
ATOM 4212 O O . ARG A 1 562 ? -4.177 6.652 20.930 1.00 88.00 562 ARG A O 1
ATOM 4219 N N . ALA A 1 563 ? -2.291 5.698 20.142 1.00 89.75 563 ALA A N 1
ATOM 4220 C CA . ALA A 1 563 ? -2.879 5.211 18.908 1.00 89.75 563 ALA A CA 1
ATOM 4221 C C . ALA A 1 563 ? -4.028 4.223 19.169 1.00 89.75 563 ALA A C 1
ATOM 4223 O O . ALA A 1 563 ? -3.981 3.454 20.135 1.00 89.75 563 ALA A O 1
ATOM 4224 N N . PHE A 1 564 ? -5.048 4.256 18.317 1.00 93.00 564 PHE A N 1
ATOM 4225 C CA . PHE A 1 564 ? -6.122 3.280 18.259 1.00 93.00 564 PHE A CA 1
ATOM 4226 C C . PHE A 1 564 ? -5.721 2.163 17.300 1.00 93.00 564 PHE A C 1
ATOM 4228 O O . PHE A 1 564 ? -5.614 2.364 16.095 1.00 93.00 564 PHE A O 1
ATOM 4235 N N . LEU A 1 565 ? -5.458 0.990 17.865 1.00 93.88 565 LEU A N 1
ATOM 4236 C CA . LEU A 1 565 ? -5.041 -0.193 17.131 1.00 93.88 565 LEU A CA 1
ATOM 4237 C C . LEU A 1 565 ? -6.214 -1.155 16.969 1.00 93.88 565 LEU A C 1
ATOM 4239 O O . LEU A 1 565 ? -6.925 -1.412 17.944 1.00 93.88 565 LEU A O 1
ATOM 4243 N N . VAL A 1 566 ? -6.354 -1.748 15.788 1.00 96.44 566 VAL A N 1
ATOM 4244 C CA . VAL A 1 566 ? -7.294 -2.841 15.493 1.00 96.44 566 VAL A CA 1
ATOM 4245 C C . VAL A 1 566 ? -6.489 -4.079 15.102 1.00 96.44 566 VAL A C 1
ATOM 4247 O O . VAL A 1 566 ? -5.491 -3.976 14.397 1.00 96.44 566 VAL A O 1
ATOM 4250 N N . GLY A 1 567 ? -6.864 -5.243 15.628 1.00 96.00 567 GLY A N 1
ATOM 4251 C CA . GLY A 1 567 ? -6.146 -6.503 15.412 1.00 96.00 567 GLY A CA 1
ATOM 4252 C C . GLY A 1 567 ? -4.908 -6.699 16.297 1.00 96.00 567 GLY A C 1
ATOM 4253 O O . GLY A 1 567 ? -4.233 -7.720 16.201 1.00 96.00 567 GLY A O 1
ATOM 4254 N N . ALA A 1 568 ? -4.587 -5.768 17.204 1.00 94.19 568 ALA A N 1
ATOM 4255 C CA . ALA A 1 568 ? -3.504 -5.938 18.174 1.00 94.19 568 ALA A CA 1
ATOM 4256 C C . ALA A 1 568 ? -3.689 -5.095 19.444 1.00 94.19 568 ALA A C 1
ATOM 4258 O O . ALA A 1 568 ? -4.575 -4.250 19.561 1.00 94.19 568 ALA A O 1
ATOM 4259 N N . SER A 1 569 ? -2.828 -5.343 20.436 1.00 91.06 569 SER A N 1
ATOM 4260 C CA . SER A 1 569 ? -2.736 -4.535 21.655 1.00 91.06 569 SER A CA 1
ATOM 4261 C C . SER A 1 569 ? -1.574 -3.545 21.617 1.00 91.06 569 SER A C 1
ATOM 4263 O O . SER A 1 569 ? -0.457 -3.901 21.227 1.00 91.06 569 SER A O 1
ATOM 4265 N N . GLY A 1 570 ? -1.840 -2.309 22.056 1.00 81.75 570 GLY A N 1
ATOM 4266 C CA . GLY A 1 570 ? -0.854 -1.228 22.173 1.00 81.75 570 GLY A CA 1
ATOM 4267 C C . GLY A 1 570 ? 0.182 -1.508 23.259 1.00 81.75 570 GLY A C 1
ATOM 4268 O O . GLY A 1 570 ? -0.011 -2.393 24.079 1.00 81.75 570 GLY A O 1
ATOM 4269 N N . ALA A 1 571 ? 1.315 -0.801 23.271 1.00 67.19 571 ALA A N 1
ATOM 4270 C CA . ALA A 1 571 ? 2.515 -1.194 24.025 1.00 67.19 571 ALA A CA 1
ATOM 4271 C C . ALA A 1 571 ? 2.301 -1.475 25.535 1.00 67.19 571 ALA A C 1
ATOM 4273 O O . ALA A 1 571 ? 1.918 -0.606 26.313 1.00 67.19 571 ALA A O 1
ATOM 4274 N N . TRP A 1 572 ? 2.686 -2.680 25.981 1.00 55.88 572 TRP A N 1
ATOM 4275 C CA . TRP A 1 572 ? 2.557 -3.136 27.380 1.00 55.88 572 TRP A CA 1
ATOM 4276 C C . TRP A 1 572 ? 3.660 -2.595 28.304 1.00 55.88 572 TRP A C 1
ATOM 4278 O O . TRP A 1 572 ? 3.501 -2.558 29.528 1.00 55.88 572 TRP A O 1
ATOM 4288 N N . ARG A 1 573 ? 4.833 -2.231 27.765 1.00 54.56 573 ARG A N 1
ATOM 4289 C CA . ARG A 1 573 ? 6.011 -1.827 28.557 1.00 54.56 573 ARG A CA 1
ATOM 4290 C C . ARG A 1 573 ? 6.638 -0.559 28.009 1.00 54.56 573 ARG A C 1
ATOM 4292 O O . ARG A 1 573 ? 6.812 -0.422 26.810 1.00 54.56 573 ARG A O 1
ATOM 4299 N N . SER A 1 574 ? 7.111 0.294 28.914 1.00 52.66 574 SER A N 1
ATOM 4300 C CA . SER A 1 574 ? 7.774 1.563 28.581 1.00 52.66 574 SER A CA 1
ATOM 4301 C C . SER A 1 574 ? 9.110 1.415 27.841 1.00 52.66 574 SER A C 1
ATOM 4303 O O . SER A 1 574 ? 9.677 2.409 27.402 1.00 52.66 574 SER A O 1
ATOM 4305 N N . SER A 1 575 ? 9.643 0.193 27.737 1.00 48.66 575 SER A N 1
ATOM 4306 C CA . SER A 1 575 ? 10.860 -0.138 26.984 1.00 48.66 575 SER A CA 1
ATOM 4307 C C . SER A 1 575 ? 10.598 -0.688 25.585 1.00 48.66 575 SER A C 1
ATOM 4309 O O . SER A 1 575 ? 11.541 -0.803 24.806 1.00 48.66 575 SER A O 1
ATOM 4311 N N . ASP A 1 576 ? 9.365 -1.103 25.302 1.00 52.81 576 ASP A N 1
ATOM 4312 C CA . ASP A 1 576 ? 8.995 -1.709 24.030 1.00 52.81 576 ASP A CA 1
ATOM 4313 C C . ASP A 1 576 ? 8.570 -0.528 23.158 1.00 52.81 576 ASP A C 1
ATOM 4315 O O . ASP A 1 576 ? 7.580 0.124 23.472 1.00 52.81 576 ASP A O 1
ATOM 4319 N N . GLY A 1 577 ? 9.393 -0.149 22.176 1.00 49.19 577 GLY A N 1
ATOM 4320 C CA . GLY A 1 577 ? 9.238 1.086 21.397 1.00 49.19 577 GLY A CA 1
ATOM 4321 C C . GLY A 1 577 ? 7.954 1.111 20.568 1.00 49.19 577 GLY A C 1
ATOM 4322 O O . GLY A 1 577 ? 8.010 0.881 19.370 1.00 49.19 577 GLY A O 1
ATOM 4323 N N . HIS A 1 578 ? 6.814 1.338 21.224 1.00 58.03 578 HIS A N 1
ATOM 4324 C CA . HIS A 1 578 ? 5.462 1.373 20.661 1.00 58.03 578 HIS A CA 1
ATOM 4325 C C . HIS A 1 578 ? 5.047 0.123 19.867 1.00 58.03 578 HIS A C 1
ATOM 4327 O O . HIS A 1 578 ? 4.101 0.164 19.096 1.00 58.03 578 HIS A O 1
ATOM 4333 N N . THR A 1 579 ? 5.713 -1.016 20.068 1.00 67.88 579 THR A N 1
ATOM 4334 C CA . THR A 1 579 ? 5.454 -2.212 19.259 1.00 67.88 579 THR A CA 1
ATOM 4335 C C . THR A 1 579 ? 4.169 -2.907 19.708 1.00 67.88 579 THR A C 1
ATOM 4337 O O . THR A 1 579 ? 4.057 -3.317 20.870 1.00 67.88 579 THR A O 1
ATOM 4340 N N . ALA A 1 580 ? 3.218 -3.069 18.787 1.00 82.12 580 ALA A N 1
ATOM 4341 C CA . ALA A 1 580 ? 1.984 -3.797 19.046 1.00 82.12 580 ALA A CA 1
ATOM 4342 C C . ALA A 1 580 ? 2.248 -5.292 19.309 1.00 82.12 580 ALA A C 1
ATOM 4344 O O . ALA A 1 580 ? 3.257 -5.871 18.881 1.00 82.12 580 ALA A O 1
ATOM 4345 N N . HIS A 1 581 ? 1.354 -5.934 20.055 1.00 86.50 581 HIS A N 1
ATOM 4346 C CA . HIS A 1 581 ? 1.494 -7.330 20.468 1.00 86.50 581 HIS A CA 1
ATOM 4347 C C . HIS A 1 581 ? 0.138 -8.030 20.596 1.00 86.50 581 HIS A C 1
ATOM 4349 O O . HIS A 1 581 ? -0.889 -7.365 20.654 1.00 86.50 581 HIS A O 1
ATOM 4355 N N . GLN A 1 582 ? 0.147 -9.364 20.716 1.00 91.81 582 GLN A N 1
ATOM 4356 C CA . GLN A 1 582 ? -1.073 -10.190 20.811 1.00 91.81 582 GLN A CA 1
ATOM 4357 C C . GLN A 1 582 ? -1.975 -10.002 19.589 1.00 91.81 582 GLN A C 1
ATOM 4359 O O . GLN A 1 582 ? -3.143 -9.650 19.729 1.00 91.81 582 GLN A O 1
ATOM 4364 N N . GLN A 1 583 ? -1.385 -10.206 18.416 1.00 93.94 583 GLN A N 1
ATOM 4365 C CA . GLN A 1 583 ? -2.057 -10.080 17.135 1.00 93.94 583 GLN A CA 1
ATOM 4366 C C . GLN A 1 583 ? -3.259 -11.019 17.036 1.00 93.94 583 GLN A C 1
ATOM 4368 O O . GLN A 1 583 ? -3.237 -12.131 17.577 1.00 93.94 583 GLN A O 1
ATOM 4373 N N . PHE A 1 584 ? -4.313 -10.501 16.420 1.00 97.38 584 PHE A N 1
ATOM 4374 C CA . PHE A 1 584 ? -5.549 -11.200 16.124 1.00 97.38 584 PHE A CA 1
ATOM 4375 C C . PHE A 1 584 ? -5.387 -12.075 14.890 1.00 97.38 584 PHE A C 1
ATOM 4377 O O . PHE A 1 584 ? -4.685 -11.695 13.962 1.00 97.38 584 PHE A O 1
ATOM 4384 N N . ASP A 1 585 ? -6.013 -13.244 14.930 1.00 96.44 585 ASP A N 1
ATOM 4385 C CA . ASP A 1 585 ? -6.052 -14.224 13.849 1.00 96.44 585 ASP A CA 1
ATOM 4386 C C . ASP A 1 585 ? -7.526 -14.457 13.473 1.00 96.44 585 ASP A C 1
ATOM 4388 O O . ASP A 1 585 ? -8.296 -15.019 14.270 1.00 96.44 585 ASP A O 1
ATOM 4392 N N . GLY A 1 586 ? -7.921 -13.940 12.310 1.00 96.81 586 GLY A N 1
ATOM 4393 C CA . GLY A 1 586 ? -9.284 -13.887 11.782 1.00 96.81 586 GLY A CA 1
ATOM 4394 C C . GLY A 1 586 ? -9.650 -12.513 11.207 1.00 96.81 586 GLY A C 1
ATOM 4395 O O . GLY A 1 586 ? -8.794 -11.662 10.985 1.00 96.81 586 GLY A O 1
ATOM 4396 N N . THR A 1 587 ? -10.943 -12.264 11.022 1.00 97.31 587 THR A N 1
ATOM 4397 C CA . THR A 1 587 ? -11.483 -11.034 10.421 1.00 97.31 587 THR A CA 1
ATOM 4398 C C . THR A 1 587 ? -12.077 -10.101 11.478 1.00 97.31 587 THR A C 1
ATOM 4400 O O . THR A 1 587 ? -12.795 -10.545 12.382 1.00 97.31 587 THR A O 1
ATOM 4403 N N . ILE A 1 588 ? -11.810 -8.798 11.369 1.00 98.25 588 ILE A N 1
ATOM 4404 C CA . ILE A 1 588 ? -12.547 -7.740 12.075 1.00 98.25 588 ILE A CA 1
ATOM 4405 C C . ILE A 1 588 ? -13.161 -6.827 11.022 1.00 98.25 588 ILE A C 1
ATOM 4407 O O . ILE A 1 588 ? -12.452 -6.332 10.153 1.00 98.25 588 ILE A O 1
ATOM 4411 N N . SER A 1 589 ? -14.458 -6.579 11.141 1.00 96.94 589 SER A N 1
ATOM 4412 C CA . SER A 1 589 ? -15.218 -5.796 10.174 1.00 96.94 589 SER A CA 1
ATOM 4413 C C . SER A 1 589 ? -15.940 -4.641 10.845 1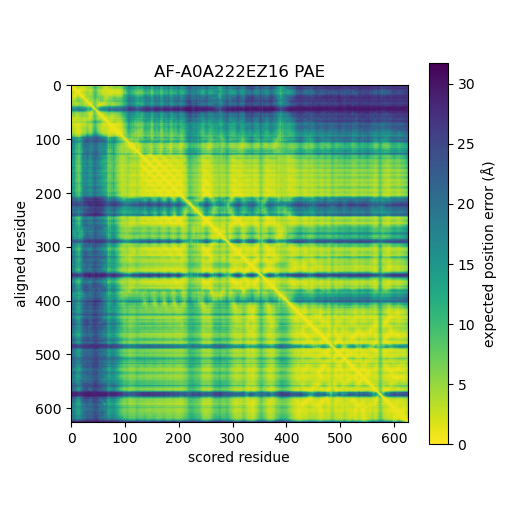.00 96.94 589 SER A C 1
ATOM 4415 O O . SER A 1 589 ? -16.334 -4.743 12.015 1.00 96.94 589 SER A O 1
ATOM 4417 N N . ASP A 1 590 ? -16.133 -3.563 10.090 1.00 97.06 590 ASP A N 1
ATOM 4418 C CA . ASP A 1 590 ? -16.999 -2.433 10.443 1.00 97.06 590 ASP A CA 1
ATOM 4419 C C . ASP A 1 590 ? -16.727 -1.880 11.850 1.00 97.06 590 ASP A C 1
ATOM 4421 O O . ASP A 1 590 ? -17.601 -1.845 12.725 1.00 97.06 590 ASP A O 1
ATOM 4425 N N . VAL A 1 591 ? -15.482 -1.474 12.110 1.00 98.31 591 VAL A N 1
ATOM 4426 C CA . VAL A 1 591 ? -15.124 -0.856 13.391 1.00 98.31 591 VAL A CA 1
ATOM 4427 C C . VAL A 1 591 ? -15.731 0.536 13.435 1.00 98.31 591 VAL A C 1
ATOM 4429 O O . VAL A 1 591 ? -15.274 1.434 12.747 1.00 98.31 591 VAL A O 1
ATOM 4432 N N . MET A 1 592 ? -16.735 0.734 14.279 1.00 98.44 592 MET A N 1
ATOM 4433 C CA . MET A 1 592 ? -17.490 1.977 14.404 1.00 98.44 592 MET A CA 1
ATOM 4434 C C . MET A 1 592 ? -17.320 2.573 15.797 1.00 98.44 592 MET A C 1
ATOM 4436 O O . MET A 1 592 ? -17.478 1.884 16.809 1.00 98.44 592 MET A O 1
ATOM 4440 N N . VAL A 1 593 ? -17.052 3.874 15.869 1.00 98.44 593 VAL A N 1
ATOM 4441 C CA . VAL A 1 593 ? -16.958 4.622 17.125 1.00 98.44 593 VAL A CA 1
ATOM 4442 C C . VAL A 1 593 ? -18.024 5.704 17.160 1.00 98.44 593 VAL A C 1
ATOM 4444 O O . VAL A 1 593 ? -18.108 6.532 16.262 1.00 98.44 593 VAL A O 1
ATOM 4447 N N . PHE A 1 594 ? -18.814 5.728 18.226 1.00 98.31 594 PHE A N 1
ATOM 4448 C CA . PHE A 1 594 ? -19.868 6.709 18.475 1.00 98.31 594 PHE A CA 1
ATOM 4449 C C . PHE A 1 594 ? -19.511 7.572 19.686 1.00 98.31 594 PHE A C 1
ATOM 4451 O O . PHE A 1 594 ? -18.930 7.070 20.653 1.00 98.31 594 PHE A O 1
ATOM 4458 N N . ASP A 1 595 ? -19.921 8.840 19.675 1.00 97.44 595 ASP A N 1
ATOM 4459 C CA . ASP A 1 595 ? -19.729 9.806 20.769 1.00 97.44 595 ASP A CA 1
ATOM 4460 C C . ASP A 1 595 ? -20.820 9.736 21.856 1.00 97.44 595 ASP A C 1
ATOM 4462 O O . ASP A 1 595 ? -20.950 10.618 22.712 1.00 97.44 595 ASP A O 1
ATOM 4466 N N . GLU A 1 596 ? -21.600 8.654 21.853 1.00 97.31 596 GLU A N 1
ATOM 4467 C CA . GLU A 1 596 ? -22.652 8.385 22.824 1.00 97.31 596 GLU A CA 1
ATOM 4468 C C . GLU A 1 596 ? -22.640 6.939 23.334 1.00 97.31 596 GLU A C 1
ATOM 4470 O O . GLU A 1 596 ? -22.078 6.023 22.727 1.00 97.31 596 GLU A O 1
ATOM 4475 N N . GLN A 1 597 ? -23.278 6.727 24.488 1.00 97.69 597 GLN A N 1
ATOM 4476 C CA . GLN A 1 597 ? -23.481 5.393 25.040 1.00 97.69 597 GLN A CA 1
ATOM 4477 C C . GLN A 1 597 ? -24.723 4.743 24.425 1.00 97.69 597 GLN A C 1
ATOM 4479 O O . GLN A 1 597 ? -25.851 5.060 24.805 1.00 97.69 597 GLN A O 1
ATOM 4484 N N . ILE A 1 598 ? -24.515 3.800 23.505 1.00 98.12 598 ILE A N 1
ATOM 4485 C CA . ILE A 1 598 ? -25.591 3.037 22.870 1.00 98.12 598 ILE A CA 1
ATOM 4486 C C . ILE A 1 598 ? -25.982 1.870 23.785 1.00 98.12 598 ILE A C 1
ATOM 4488 O O . ILE A 1 598 ? -25.138 1.126 24.294 1.00 98.12 598 ILE A O 1
ATOM 4492 N N . ALA A 1 599 ? -27.284 1.687 24.006 1.00 96.88 599 ALA A N 1
ATOM 4493 C CA . ALA A 1 599 ? -27.814 0.658 24.894 1.00 96.88 599 ALA A CA 1
ATOM 4494 C C . ALA A 1 599 ? -29.220 0.203 24.475 1.00 96.88 599 ALA A C 1
ATOM 4496 O O . ALA A 1 599 ? -29.882 0.816 23.643 1.00 96.88 599 ALA A O 1
ATOM 4497 N N . GLY A 1 600 ? -29.716 -0.866 25.102 1.00 95.62 600 GLY A N 1
ATOM 4498 C CA . GLY A 1 600 ? -31.123 -1.259 24.992 1.00 95.62 600 GLY A CA 1
ATOM 4499 C C . GLY A 1 600 ? -31.564 -1.619 23.569 1.00 95.62 600 GLY A C 1
ATOM 4500 O O . GLY A 1 600 ? -30.917 -2.423 22.903 1.00 95.62 600 GLY A O 1
ATOM 4501 N N . GLU A 1 601 ? -32.707 -1.075 23.140 1.00 96.75 601 GLU A N 1
ATOM 4502 C CA . GLU A 1 601 ? -33.291 -1.359 21.819 1.00 96.75 601 GLU A CA 1
ATOM 4503 C C . GLU A 1 601 ? -32.398 -0.862 20.674 1.00 96.75 601 GLU A C 1
ATOM 4505 O O . GLU A 1 601 ? -32.309 -1.541 19.656 1.00 96.75 601 GLU A O 1
ATOM 4510 N N . ASP A 1 602 ? -31.686 0.249 20.871 1.00 97.75 602 ASP A N 1
ATOM 4511 C CA . ASP A 1 602 ? -30.771 0.820 19.877 1.00 97.75 602 ASP A CA 1
ATOM 4512 C C . ASP A 1 602 ? -29.556 -0.098 19.661 1.00 97.75 602 ASP A C 1
ATOM 4514 O O . ASP A 1 602 ? -29.203 -0.422 18.532 1.00 97.75 602 ASP A O 1
ATOM 4518 N N . MET A 1 603 ? -28.988 -0.642 20.744 1.00 98.06 603 MET A N 1
ATOM 4519 C CA . MET A 1 603 ? -27.912 -1.643 20.663 1.00 98.06 603 MET A CA 1
ATOM 4520 C C . MET A 1 603 ? -28.380 -2.960 20.023 1.00 98.06 603 MET A C 1
ATOM 4522 O O . MET A 1 603 ? -27.625 -3.629 19.317 1.00 98.06 603 MET A O 1
ATOM 4526 N N . ALA A 1 604 ? -29.633 -3.354 20.269 1.00 97.88 604 ALA A N 1
ATOM 4527 C CA . ALA A 1 604 ? -30.225 -4.512 19.610 1.00 97.88 604 ALA A CA 1
ATOM 4528 C C . ALA A 1 604 ? -30.413 -4.271 18.105 1.00 97.88 604 ALA A C 1
ATOM 4530 O O . ALA A 1 604 ? -30.203 -5.200 17.332 1.00 97.88 604 ALA A O 1
ATOM 4531 N N . ALA A 1 605 ? -30.799 -3.056 17.702 1.00 97.94 605 ALA A N 1
ATOM 4532 C CA . ALA A 1 605 ? -30.926 -2.672 16.301 1.00 97.94 605 ALA A CA 1
ATOM 4533 C C . ALA A 1 605 ? -29.567 -2.680 15.593 1.00 97.94 605 ALA A C 1
ATOM 4535 O O . ALA A 1 605 ? -29.458 -3.326 14.560 1.00 97.94 605 ALA A O 1
ATOM 4536 N N . LEU A 1 606 ? -28.532 -2.080 16.196 1.00 97.81 606 LEU A N 1
ATOM 4537 C CA . LEU A 1 606 ? -27.170 -2.064 15.649 1.00 97.81 606 LEU A CA 1
ATOM 4538 C C . LEU A 1 606 ? -26.640 -3.483 15.391 1.00 97.81 606 LEU A C 1
ATOM 4540 O O . LEU A 1 606 ? -26.244 -3.816 14.282 1.00 97.81 606 LEU A O 1
ATOM 4544 N N . ALA A 1 607 ? -26.753 -4.380 16.376 1.00 98.00 607 ALA A N 1
ATOM 4545 C CA . ALA A 1 607 ? -26.382 -5.783 16.179 1.00 98.00 607 ALA A CA 1
ATOM 4546 C C . ALA A 1 607 ? -27.263 -6.511 15.139 1.00 98.00 607 ALA A C 1
ATOM 4548 O O . ALA A 1 607 ? -26.873 -7.552 14.614 1.00 98.00 607 ALA A O 1
ATOM 4549 N N . GLY A 1 608 ? -28.472 -6.004 14.887 1.00 97.69 608 GLY A N 1
ATOM 4550 C CA . GLY A 1 608 ? -29.431 -6.542 13.927 1.00 97.69 608 GLY A CA 1
ATOM 4551 C C . GLY A 1 608 ? -29.065 -6.316 12.467 1.00 97.69 608 GLY A C 1
ATOM 4552 O O . GLY A 1 608 ? -29.505 -7.112 11.637 1.00 97.69 608 GLY A O 1
ATOM 4553 N N . GLU A 1 609 ? -28.277 -5.281 12.177 1.00 97.06 609 GLU A N 1
ATOM 4554 C CA . GLU A 1 609 ? -27.749 -5.025 10.832 1.00 97.06 609 GLU A CA 1
ATOM 4555 C C . GLU A 1 609 ? -26.709 -6.085 10.435 1.00 97.06 609 GLU A C 1
ATOM 4557 O O . GLU A 1 609 ? -26.651 -6.483 9.276 1.00 97.06 609 GLU A O 1
ATOM 4562 N N . VAL A 1 610 ? -25.985 -6.645 11.414 1.00 95.62 610 VAL A N 1
ATOM 4563 C CA . VAL A 1 610 ? -25.078 -7.790 11.212 1.00 95.62 610 VAL A CA 1
ATOM 4564 C C . VAL A 1 610 ? -25.860 -9.100 11.052 1.00 95.62 610 VAL A C 1
ATOM 4566 O O . VAL A 1 610 ? -25.703 -9.825 10.072 1.00 95.62 610 VAL A O 1
ATOM 4569 N N . ASP A 1 611 ? -26.736 -9.424 12.011 1.00 96.94 611 ASP A N 1
ATOM 4570 C CA . ASP A 1 611 ? -27.652 -10.568 11.911 1.00 96.94 611 ASP A CA 1
ATOM 4571 C C . ASP A 1 611 ? -28.997 -10.232 12.584 1.00 96.94 611 ASP A C 1
ATOM 4573 O O . ASP A 1 611 ? -29.055 -10.037 13.806 1.00 96.94 611 ASP A O 1
ATOM 4577 N N . PRO A 1 612 ? -30.133 -10.264 11.857 1.00 97.19 612 PRO A N 1
ATOM 4578 C CA . PRO A 1 612 ? -31.461 -10.039 12.436 1.00 97.19 612 PRO A CA 1
ATOM 4579 C C . PRO A 1 612 ? -31.810 -10.955 13.629 1.00 97.19 612 PRO A C 1
ATOM 4581 O O . PRO A 1 612 ? -32.677 -10.632 14.459 1.00 97.19 612 PRO A O 1
ATOM 4584 N N . ALA A 1 613 ? -31.168 -12.123 13.739 1.00 97.31 613 ALA A N 1
ATOM 4585 C CA . ALA A 1 613 ? -31.298 -13.015 14.884 1.00 97.31 613 ALA A CA 1
ATOM 4586 C C . ALA A 1 613 ? -30.683 -12.425 16.165 1.00 97.31 613 ALA A C 1
ATOM 4588 O O . ALA A 1 613 ? -31.222 -12.676 17.250 1.00 97.31 613 ALA A O 1
ATOM 4589 N N . PHE A 1 614 ? -29.621 -11.618 16.059 1.00 97.56 614 PHE A N 1
ATOM 4590 C CA . PHE A 1 614 ? -29.007 -10.919 17.191 1.00 97.56 614 PHE A CA 1
ATOM 4591 C C . PHE A 1 614 ? -29.996 -9.927 17.804 1.00 97.56 614 PHE A C 1
ATOM 4593 O O . PHE A 1 614 ? -30.307 -10.038 18.992 1.00 97.56 614 PHE A O 1
ATOM 4600 N N . ALA A 1 615 ? -30.611 -9.065 16.986 1.00 97.06 615 ALA A N 1
ATOM 4601 C CA . ALA A 1 615 ? -31.654 -8.137 17.435 1.00 97.06 615 ALA A CA 1
ATOM 4602 C C . ALA A 1 615 ? -32.814 -8.857 18.134 1.00 97.06 615 ALA A C 1
ATOM 4604 O O . ALA A 1 615 ? -33.254 -8.470 19.220 1.00 97.06 615 ALA A O 1
ATOM 4605 N N . THR A 1 616 ? -33.294 -9.950 17.535 1.00 97.00 616 THR A N 1
ATOM 4606 C CA . THR A 1 616 ? -34.395 -10.744 18.097 1.00 97.00 616 THR A CA 1
ATOM 4607 C C . THR A 1 616 ? -34.039 -11.273 19.488 1.00 97.00 616 THR A C 1
ATOM 4609 O O . THR A 1 616 ? -34.807 -11.100 20.438 1.00 97.00 616 THR A O 1
ATOM 4612 N N . ALA A 1 617 ? -32.863 -11.887 19.630 1.00 95.50 617 ALA A N 1
ATOM 4613 C CA . ALA A 1 617 ? -32.404 -12.436 20.899 1.00 95.50 617 ALA A CA 1
ATOM 4614 C C . ALA A 1 617 ? -32.140 -11.338 21.945 1.00 95.50 617 ALA A C 1
ATOM 4616 O O . ALA A 1 617 ? -32.421 -11.537 23.132 1.00 95.50 617 ALA A O 1
ATOM 4617 N N . ALA A 1 618 ? -31.611 -10.185 21.536 1.00 96.06 618 ALA A N 1
ATOM 4618 C CA . ALA A 1 618 ? -31.356 -9.045 22.410 1.00 96.06 618 ALA A CA 1
ATOM 4619 C C . ALA A 1 618 ? -32.648 -8.439 22.974 1.00 96.06 618 ALA A C 1
ATOM 4621 O O . ALA A 1 618 ? -32.774 -8.270 24.189 1.00 96.06 618 ALA A O 1
ATOM 4622 N N . LEU A 1 619 ? -33.656 -8.218 22.127 1.00 96.56 619 LEU A N 1
ATOM 4623 C CA . LEU A 1 619 ? -34.968 -7.717 22.549 1.00 96.56 619 LEU A CA 1
ATOM 4624 C C . LEU A 1 619 ? -35.690 -8.696 23.490 1.00 96.56 619 LEU A C 1
ATOM 4626 O O . LEU A 1 619 ? -36.321 -8.279 24.466 1.00 96.56 619 LEU A O 1
ATOM 4630 N N . GLU A 1 620 ? -35.575 -10.006 23.247 1.00 95.06 620 GLU A N 1
ATOM 4631 C CA . GLU A 1 620 ? -36.116 -11.024 24.156 1.00 95.06 620 GLU A CA 1
ATOM 4632 C C . GLU A 1 620 ? -35.436 -11.008 25.530 1.00 95.06 620 GLU A C 1
ATOM 4634 O O . GLU A 1 620 ? -36.114 -11.205 26.545 1.00 95.06 620 GLU A O 1
ATOM 4639 N N . ALA A 1 621 ? -34.119 -10.785 25.580 1.00 91.69 621 ALA A N 1
ATOM 4640 C CA . ALA A 1 621 ? -33.375 -10.658 26.829 1.00 91.69 621 ALA A CA 1
ATOM 4641 C C . ALA A 1 621 ? -33.778 -9.384 27.589 1.00 91.69 621 ALA A C 1
ATOM 4643 O O . ALA A 1 621 ? -34.091 -9.460 28.779 1.00 91.69 621 ALA A O 1
ATOM 4644 N N . LEU A 1 622 ? -33.883 -8.245 26.894 1.00 91.44 622 LEU A N 1
ATOM 4645 C CA . LEU A 1 622 ? -34.329 -6.973 27.473 1.00 91.44 622 LEU A CA 1
ATOM 4646 C C . LEU A 1 622 ? -35.713 -7.094 28.116 1.00 91.44 622 LEU A C 1
ATOM 4648 O O . LEU A 1 622 ? -35.897 -6.672 29.259 1.00 91.44 622 LEU A O 1
ATOM 4652 N N . ALA A 1 623 ? -36.657 -7.759 27.445 1.00 89.56 623 ALA A N 1
ATOM 4653 C CA . ALA A 1 623 ? -38.010 -7.984 27.956 1.00 89.56 623 ALA A CA 1
ATOM 4654 C C . ALA A 1 623 ? -38.074 -8.885 29.209 1.00 89.56 623 ALA A C 1
ATOM 4656 O O . ALA A 1 623 ? -39.103 -8.920 29.892 1.00 89.56 623 ALA A O 1
ATOM 4657 N N . GLN A 1 624 ? -37.008 -9.635 29.509 1.00 84.12 624 GLN A N 1
ATOM 4658 C CA . GLN A 1 624 ? -36.902 -10.505 30.687 1.00 84.12 624 GLN A CA 1
ATOM 4659 C C . GLN A 1 624 ? -36.242 -9.815 31.892 1.00 84.12 624 GLN A C 1
ATOM 4661 O O . GLN A 1 624 ? -36.267 -10.373 32.995 1.00 84.12 624 GLN A O 1
ATOM 4666 N N . THR A 1 625 ? -35.697 -8.611 31.707 1.00 67.00 625 THR A N 1
ATOM 4667 C CA . THR A 1 625 ? -35.089 -7.799 32.770 1.00 67.00 625 THR A CA 1
ATOM 4668 C C . THR A 1 625 ? -36.203 -7.144 33.614 1.00 67.00 625 THR A C 1
ATOM 4670 O O . THR A 1 625 ? -37.017 -6.417 33.047 1.00 67.00 625 THR A O 1
ATOM 4673 N N . PRO A 1 626 ? -36.323 -7.440 34.928 1.00 48.84 626 PRO A N 1
ATOM 4674 C CA . PRO A 1 626 ? -37.476 -7.046 35.756 1.00 48.84 626 PRO A CA 1
ATOM 4675 C C . PRO A 1 626 ? -37.687 -5.549 35.994 1.00 48.84 626 PRO A C 1
ATOM 4677 O O . PRO A 1 626 ? -36.681 -4.827 36.176 1.00 48.84 626 PRO A O 1
#

Secondary structure (DSSP, 8-state):
-B-STT-EEEEETTEEEEEETT----STT--SPP-SSSB--SSTTS-S--BS---S--------SS---HHHHHHHHHTT-HHHHHHHHHHHHHHHS-HHHHGGGGS-HHHHHHHHHTTB-TTS-B-S-PEEEEEESS--EEE--SS-EEEEEEESS-EEEEEESS-EEEEEESS-EEEEEES--EEEEEESS-EEEEEES--EEEEE--S-S------TT-----TT---BTTBSSTT-------EEEEEES--EEEEE-EEEE-HHHHHHHB-TTSBB-HHHHTT--SSSSSEEEPP-TEEEEEEE-TTTT-EEEEESTTEEEEEEEEE-SSSSSEE-EEEEEEEEE--TT--SSEEEEEEEEEEEESPP-TTTEEEE----EES-SBGGGHHHHHS----S----SPPPPS----GGGS---TT---SEEEEEEEEEES-TT-SEE----GGG--SSEEEEEEEEES--SSEEEEEEE--SS-TTS-EEEEEEETTEEEEEEE-SS-EEEEE--S--PPSS-EEEEEEEESTT-EEEEETTEEEEEETT----STT--S--EESSBPPSSTTS-S--BS--EEEEEEEEEESS---HHHHHHHHHHH-HHHHHHHHHHHTT--

Nearest PDB structures (foldseek):
  3b3q-assembly1_F  TM=7.040E-01  e=7.514E-05  Homo sapiens
  3poy-assembly1_A  TM=4.725E-01  e=6.786E-06  Bos taurus
  3qcw-assembly2_B  TM=4.382E-01  e=1.164E-05  Bos taurus
  6cw1-assembly1_A  TM=4.189E-01  e=3.780E-05  Bos taurus
  7usl-assembly1_C  TM=5.837E-01  e=5.369E-03  Bordetella pertussis

Solvent-accessible surface area (backbone atoms only — not comparable to full-atom values): 32362 Å² total; per-residue (Å²): 103,32,52,26,92,76,6,34,36,38,49,61,60,24,30,82,77,47,68,35,42,79,46,49,74,63,67,90,85,58,91,65,84,90,67,82,61,34,41,68,50,92,49,98,84,51,88,76,53,74,42,77,69,59,91,80,89,85,74,88,88,80,85,73,100,66,72,62,58,66,66,62,32,6,54,62,21,25,78,77,39,57,70,26,17,56,54,17,46,51,57,49,53,58,70,62,52,47,65,78,43,52,52,33,83,57,41,49,76,62,56,48,51,50,42,44,73,74,38,23,46,80,77,35,44,75,70,64,89,52,50,80,46,73,56,45,81,48,66,45,77,48,76,52,57,74,46,32,28,33,36,30,39,41,29,30,49,29,37,38,36,30,50,19,29,47,26,38,43,22,33,36,36,9,33,18,37,41,36,32,29,41,35,46,24,37,41,33,40,50,31,34,41,22,38,40,35,30,30,43,32,48,22,37,44,36,46,44,21,53,14,33,80,46,70,48,66,79,59,94,88,58,80,51,79,54,95,75,67,67,63,49,95,53,22,77,60,75,84,62,71,71,56,16,42,31,38,39,34,51,67,45,48,36,21,35,47,34,40,38,35,18,37,44,60,47,66,72,46,48,59,73,32,39,45,76,76,36,44,53,41,36,60,52,40,73,58,62,70,88,52,52,60,54,33,40,61,24,10,35,27,60,22,33,37,58,52,43,37,65,91,51,50,34,34,40,36,45,37,12,50,30,46,41,79,70,48,68,39,51,41,48,90,85,72,81,36,30,47,36,33,23,37,40,33,34,24,27,49,75,56,104,75,71,56,40,42,50,68,21,59,26,39,35,42,35,33,22,56,53,78,69,40,56,80,47,46,48,76,42,39,77,25,50,41,49,78,53,75,32,62,87,48,42,60,44,80,76,51,70,82,85,44,68,75,82,82,66,85,82,75,78,70,94,82,61,65,48,80,86,74,42,68,63,49,94,92,64,74,56,51,35,32,39,64,53,83,43,80,30,81,38,44,93,71,32,42,48,43,54,39,64,55,77,71,56,63,22,59,27,20,22,45,33,30,37,38,26,27,69,58,41,74,61,63,25,13,59,30,9,32,28,60,51,81,40,78,71,15,22,28,35,38,36,31,45,39,65,22,25,47,36,40,37,42,28,37,56,88,50,77,49,78,50,60,37,74,90,55,71,62,58,53,80,40,84,41,35,41,33,44,22,26,3,91,76,10,35,36,34,28,49,34,28,29,82,60,37,74,41,59,88,48,50,56,29,29,36,77,39,83,42,43,38,25,38,27,15,26,38,17,82,41,88,82,48,87,71,52,65,42,44,29,20,34,30,37,44,24,42,42,33,29,29,76,44,68,69,50,66,72,60,29,7,45,39,23,23,57,79,37,61,64,24,19,53,54,16,52,55,52,57,74,66,60,130

Foldseek 3Di:
DFAACQHDFDDDLLATDDGQRPHRDDCVPPPADDDDQFDFDPDPPDDGDTHDGHDDDDDDDDDDPHGDHQLRSLVVSVVVPVVSSVVSNLVVLQCVQDQPLCLLCQDDPVSQVVLVVLQAHSNRGHNDPAAEEEADQEEEEAEADAAEHGYARAHFAYEYANAHYAYRYEDAYAAYEYHNHHEEYEYHDHAYAYEAANAHYAYEYEQELNQADAQADDDPVDDQPDPVPCDDNRTNCVPDHGDLAYEYENHAAAYEAEYHKAKAFDLVLQVVQQDSRQFGPLVSQVVPQPGAGRMEIHANAAYEYAADDVVRNYAYEYEAAQKDFPDKEWDDQPQQQETFKIKTWIAHPPDDPPGHGHGTTRYIYIYGHDRDFPVSYHYYNRGHHHPDGGSVCVVCSVPPPDHYDRPPDDDHDPDTDHQVQFLADPPDDFNHKYADKDAFAQDFRTWHFNADDPSQQAQWKKKKWKWAAQDQEAKAWQKWLDDEDQQQFLTWTWMRYNQKIWIWGGHSPDIDIKIQDVGGHDHRDMKMWMWIAAQQHTFIDILLATRITDRVHGGHNRPRNGTMMGQFYFDHHPPPPRGTDRGTHGMMRITGMHNHGDHQLNSLSSSVSVPVVSSVVRNVVSVVPD

pLDDT: mean 86.25, std 12.09, range [48.66, 98.81]

Sequence (626 aa):
MTFGDDGLMVYVNGQLLAAEPEFKQGLEMNERAFLVGASGAWRSSDGHTASQQFDGTISDVMIFDEQIAGEDMAALAGEVDPAFEDAALAALAQDDLMPAFQQLHHGSDEAKALAMAYGFNHDGELTTGATYTEGTDADETLDGTGEADAINAGLGDDTVNGNGGNDVLQGGYGNDELNGGDGNDVLDGGHGEDLLNGGDGNDLLISRSDGREGPVAYDADRDEGDPYNELTNGKLYPDQPIPADDVLTGGSGGDVFYFQTLINAKERFIEEHTQDDGSIRWHGVAGENANIHDHWVDMIGNDVITDFNRDEGDRIVIEGHTTKIRSITYGDSNGDGVVDHTVIALYSDQGSGGGAHNNDDLGTITVYGDLVTQNDISTSAKPAYGIVRSIADLEEALQPIEMGEDRGDIAPPADLPDVDDLPLPDGMTPVFAIAGDNEFSGERGDYLDAGNPDALDLTNGTIALTFNADHVWGQQALFSKDGSGYDDGGHLTVWLKDGYLYIRQQSDDSTEYLKVSDLKISQDTDYHLAVTFGDDGLMVYVNGQLLAAEPEFKQGLEMNERAFLVGASGAWRSSDGHTAHQQFDGTISDVMVFDEQIAGEDMAALAGEVDPAFATAALEALAQTP